Protein AF-A0AAU0N9G9-F1 (afdb_monomer)

Solvent-accessible surface area (backbone atoms only — not comparable to full-atom values): 23749 Å² total; per-residue (Å²): 132,95,54,77,48,82,60,81,72,87,63,77,91,75,90,74,79,62,84,62,81,93,77,93,72,92,48,84,69,76,89,71,69,89,66,46,58,71,59,96,87,45,74,41,47,53,76,58,54,86,61,69,64,66,49,69,48,81,62,78,58,65,50,73,70,64,12,51,45,73,39,72,89,38,49,61,45,52,72,88,62,34,47,75,42,77,55,79,74,92,83,81,91,53,70,46,77,76,71,65,54,79,28,49,47,31,47,52,53,46,59,57,42,45,47,32,40,89,85,50,27,35,32,43,34,37,52,33,35,51,41,80,90,44,54,93,78,42,54,70,60,59,38,36,49,35,24,39,52,24,36,52,46,49,57,67,43,65,49,54,45,82,78,42,87,47,38,70,62,34,41,62,53,73,45,70,67,55,72,61,58,56,46,51,42,50,47,31,51,55,50,32,54,61,56,39,68,78,51,77,82,44,65,67,55,52,51,52,50,52,48,34,50,50,51,47,50,47,44,48,36,29,37,48,31,41,65,37,86,70,82,77,78,44,79,41,52,24,81,89,49,74,94,44,76,68,53,55,54,48,48,52,50,51,53,55,48,54,70,71,50,45,67,76,60,53,23,58,37,27,34,39,33,32,30,38,55,67,56,65,47,67,74,50,94,63,76,95,58,82,59,51,58,52,53,41,87,80,20,35,41,35,30,24,72,79,55,89,82,51,63,58,57,57,34,20,37,46,25,42,41,55,31,53,37,10,52,32,56,80,38,73,65,71,76,40,63,41,26,52,40,68,27,74,70,42,47,54,40,36,64,71,75,38,65,41,92,90,45,84,37,45,43,52,56,49,33,42,8,43,45,45,13,16,47,47,39,35,71,75,72,66,52,49,37,43,82,76,69,42,68,98,47,34,39,90,84,28,64,60,54,48,52,48,52,56,50,50,32,58,75,70,69,55,73,129

pLDDT: mean 82.33, std 17.73, range [23.45, 98.5]

Radius of gyration: 22.46 Å; Cα contacts (8 Å, |Δi|>4): 725; chains: 1; bounding box: 53×47×72 Å

Structure (mmCIF, N/CA/C/O backbone):
data_AF-A0AAU0N9G9-F1
#
_entry.id   AF-A0AAU0N9G9-F1
#
loop_
_atom_site.group_PDB
_atom_site.id
_atom_site.type_symbol
_atom_site.label_atom_id
_atom_site.label_alt_id
_atom_site.label_comp_id
_atom_site.label_asym_id
_atom_site.label_entity_id
_atom_site.label_seq_id
_atom_site.pdbx_PDB_ins_code
_atom_site.Cartn_x
_atom_site.Cartn_y
_atom_site.Cartn_z
_atom_site.occupancy
_atom_site.B_iso_or_equiv
_atom_site.auth_seq_id
_atom_site.auth_comp_id
_atom_site.auth_asym_id
_atom_site.auth_atom_id
_atom_site.pdbx_PDB_model_num
ATOM 1 N N . MET A 1 1 ? 8.716 -0.521 -44.198 1.00 32.50 1 MET A N 1
ATOM 2 C CA . MET A 1 1 ? 8.813 0.789 -43.522 1.00 32.50 1 MET A CA 1
ATOM 3 C C . MET A 1 1 ? 8.142 0.582 -42.188 1.00 32.50 1 MET A C 1
ATOM 5 O O . MET A 1 1 ? 6.975 0.235 -42.214 1.00 32.50 1 MET A O 1
ATOM 9 N N . ARG A 1 2 ? 8.886 0.638 -41.080 1.00 32.81 2 ARG A N 1
ATOM 10 C CA . ARG A 1 2 ? 8.306 0.508 -39.740 1.00 32.81 2 ARG A CA 1
ATOM 11 C C . ARG A 1 2 ? 7.568 1.817 -39.456 1.00 32.81 2 ARG A C 1
ATOM 13 O O . ARG A 1 2 ? 8.197 2.872 -39.491 1.00 32.81 2 ARG A O 1
ATOM 20 N N . LYS A 1 3 ? 6.250 1.767 -39.316 1.00 36.00 3 LYS A N 1
ATOM 21 C CA . LYS A 1 3 ? 5.464 2.858 -38.750 1.00 36.00 3 LYS A CA 1
ATOM 22 C C . LYS A 1 3 ? 4.917 2.345 -37.429 1.00 36.00 3 LYS A C 1
ATOM 24 O O . LYS A 1 3 ? 4.374 1.247 -37.381 1.00 36.00 3 LYS A O 1
ATOM 29 N N . TRP A 1 4 ? 5.151 3.125 -36.386 1.00 39.56 4 TRP A N 1
ATOM 30 C CA . TRP A 1 4 ? 4.822 2.802 -35.008 1.00 39.56 4 TRP A CA 1
ATOM 31 C C . TRP A 1 4 ? 3.640 3.663 -34.594 1.00 39.56 4 TRP A C 1
ATOM 33 O O . TRP A 1 4 ? 3.632 4.865 -34.873 1.00 39.56 4 TRP A O 1
ATOM 43 N N . THR A 1 5 ? 2.646 3.056 -33.957 1.00 45.28 5 THR A N 1
ATOM 44 C CA . THR A 1 5 ? 1.543 3.793 -33.333 1.00 45.28 5 THR A CA 1
ATOM 45 C C . THR A 1 5 ? 1.602 3.554 -31.828 1.00 45.28 5 THR A C 1
ATOM 47 O O . THR A 1 5 ? 1.730 2.407 -31.407 1.00 45.28 5 THR A O 1
ATOM 50 N N . LYS A 1 6 ? 1.562 4.636 -31.040 1.00 47.56 6 LYS A N 1
ATOM 51 C CA . LYS A 1 6 ? 1.578 4.604 -29.569 1.00 47.56 6 LYS A CA 1
ATOM 52 C C . LYS A 1 6 ? 0.171 4.353 -29.020 1.00 47.56 6 LYS A C 1
ATOM 54 O O . LYS A 1 6 ? -0.789 4.893 -29.574 1.00 47.56 6 LYS A O 1
ATOM 59 N N . LEU A 1 7 ? 0.066 3.622 -27.913 1.00 41.16 7 LEU A N 1
ATOM 60 C CA . LEU A 1 7 ? -1.142 3.529 -27.091 1.00 41.16 7 LEU A CA 1
ATOM 61 C C . LEU A 1 7 ? -0.752 3.726 -25.619 1.00 41.16 7 LEU A C 1
ATOM 63 O O . LEU A 1 7 ? 0.271 3.194 -25.200 1.00 41.16 7 LEU A O 1
ATOM 67 N N . TRP A 1 8 ? -1.560 4.492 -24.884 1.00 42.00 8 TRP A N 1
ATOM 68 C CA . TRP A 1 8 ? -1.414 4.774 -23.454 1.00 42.00 8 TRP A CA 1
ATOM 69 C C . TRP A 1 8 ? -2.603 4.176 -22.717 1.00 42.00 8 TRP A C 1
ATOM 71 O O . TRP A 1 8 ? -3.740 4.419 -23.131 1.00 42.00 8 TRP A O 1
ATOM 81 N N . LEU A 1 9 ? -2.354 3.450 -21.631 1.00 39.41 9 LEU A N 1
ATOM 82 C CA . LEU A 1 9 ? -3.386 3.109 -20.658 1.00 39.41 9 LEU A CA 1
ATOM 83 C C . LEU A 1 9 ? -3.125 3.960 -19.411 1.00 39.41 9 LEU A C 1
ATOM 85 O O . LEU A 1 9 ? -2.046 3.883 -18.839 1.00 39.41 9 LEU A O 1
ATOM 89 N N . ALA A 1 10 ? -4.055 4.836 -19.043 1.00 32.75 10 ALA A N 1
ATOM 90 C CA . ALA A 1 10 ? -3.958 5.603 -17.804 1.00 32.75 10 ALA A CA 1
ATOM 91 C C . ALA A 1 10 ? -4.711 4.839 -16.711 1.00 32.75 10 ALA A C 1
ATOM 93 O O . ALA A 1 10 ? -5.910 4.619 -16.869 1.00 32.75 10 ALA A O 1
ATOM 94 N N . ALA A 1 11 ? -4.024 4.436 -15.643 1.00 31.89 11 ALA A N 1
ATOM 95 C CA . ALA A 1 11 ? -4.650 3.930 -14.426 1.00 31.89 11 ALA A CA 1
ATOM 96 C C . ALA A 1 11 ? -3.683 4.056 -13.243 1.00 31.89 11 ALA A C 1
ATOM 98 O O . ALA A 1 11 ? -2.523 3.685 -13.375 1.00 31.89 11 ALA A O 1
ATOM 99 N N . MET A 1 12 ? -4.219 4.516 -12.109 1.00 34.50 12 MET A N 1
ATOM 100 C CA . MET A 1 12 ? -3.580 4.778 -10.810 1.00 34.50 12 MET A CA 1
ATOM 101 C C . MET A 1 12 ? -2.774 6.082 -10.719 1.00 34.50 12 MET A C 1
ATOM 103 O O . MET A 1 12 ? -1.551 6.117 -10.769 1.00 34.50 12 MET A O 1
ATOM 107 N N . THR A 1 13 ? -3.499 7.185 -10.526 1.00 28.69 13 THR A N 1
ATOM 108 C CA . THR A 1 13 ? -2.960 8.364 -9.840 1.00 28.69 13 THR A CA 1
ATOM 109 C C . THR A 1 13 ? -3.240 8.220 -8.350 1.00 28.69 13 THR A C 1
ATOM 111 O O . THR A 1 13 ? -4.379 8.416 -7.935 1.00 28.69 13 THR A O 1
ATOM 114 N N . ALA A 1 14 ? -2.214 7.927 -7.557 1.00 29.75 14 ALA A N 1
ATOM 115 C CA . ALA A 1 14 ? -2.200 8.248 -6.137 1.00 29.75 14 ALA A CA 1
ATOM 116 C C . ALA A 1 14 ? -1.104 9.296 -5.920 1.00 29.75 14 ALA A C 1
ATOM 118 O O . ALA A 1 14 ? -0.011 9.196 -6.473 1.00 29.75 14 ALA A O 1
ATOM 119 N N . VAL A 1 15 ? -1.469 10.359 -5.214 1.00 26.84 15 VAL A N 1
ATOM 120 C CA . VAL A 1 15 ? -0.646 11.539 -4.951 1.00 26.84 15 VAL A CA 1
ATOM 121 C C . VAL A 1 15 ? 0.431 11.166 -3.931 1.00 26.84 15 VAL A C 1
ATOM 123 O O . VAL A 1 15 ? 0.093 10.896 -2.784 1.00 26.84 15 VAL A O 1
ATOM 126 N N . SER A 1 16 ? 1.702 11.178 -4.330 1.00 27.19 16 SER A N 1
ATOM 127 C CA . SER A 1 16 ? 2.837 11.335 -3.417 1.00 27.19 16 SER A CA 1
ATOM 128 C C . SER A 1 16 ? 3.177 12.822 -3.340 1.00 27.19 16 SER A C 1
ATOM 130 O O . SER A 1 16 ? 3.247 13.507 -4.360 1.00 27.19 16 SER A O 1
ATOM 132 N N . LEU A 1 17 ? 3.341 13.353 -2.131 1.00 25.00 17 LEU A N 1
ATOM 133 C CA . LEU A 1 17 ? 3.908 14.681 -1.923 1.00 25.00 17 LEU A CA 1
ATOM 134 C C . LEU A 1 17 ? 5.009 14.580 -0.867 1.00 25.00 17 LEU A C 1
ATOM 136 O O . LEU A 1 17 ? 4.711 14.403 0.300 1.00 25.00 17 LEU A O 1
ATOM 140 N N . ASN A 1 18 ? 6.248 14.764 -1.324 1.00 26.62 18 ASN A N 1
ATOM 141 C CA . ASN A 1 18 ? 7.466 15.181 -0.618 1.00 26.62 18 ASN A CA 1
ATOM 142 C C . ASN A 1 18 ? 7.993 14.347 0.573 1.00 26.62 18 ASN A C 1
ATOM 144 O O . ASN A 1 18 ? 7.681 14.616 1.731 1.00 26.62 18 ASN A O 1
ATOM 148 N N . ALA A 1 19 ? 8.974 13.500 0.239 1.00 25.91 19 ALA A N 1
ATOM 149 C CA . ALA A 1 19 ? 9.972 12.840 1.084 1.00 25.91 19 ALA A CA 1
ATOM 150 C C . ALA A 1 19 ? 10.742 13.706 2.097 1.00 25.91 19 ALA A C 1
ATOM 152 O O . ALA A 1 19 ? 11.142 14.842 1.805 1.00 25.91 19 ALA A O 1
ATOM 153 N N . SER A 1 20 ? 11.205 13.057 3.175 1.00 23.45 20 SER A N 1
ATOM 154 C CA . SER A 1 20 ? 12.509 13.332 3.807 1.00 23.45 20 SER A CA 1
ATOM 155 C C . SER A 1 20 ? 13.105 12.118 4.545 1.00 23.45 20 SER A C 1
ATOM 157 O O . SER A 1 20 ? 12.486 11.560 5.434 1.00 23.45 20 SER A O 1
ATOM 159 N N . ALA A 1 21 ? 14.350 11.787 4.167 1.00 25.41 21 ALA A N 1
ATOM 160 C CA . ALA A 1 21 ? 15.394 10.961 4.806 1.00 25.41 21 ALA A CA 1
ATOM 161 C C . ALA A 1 21 ? 15.013 9.801 5.764 1.00 25.41 21 ALA A C 1
ATOM 163 O O . ALA A 1 21 ? 14.630 10.012 6.910 1.00 25.41 21 ALA A O 1
ATOM 164 N N . LEU A 1 22 ? 15.341 8.579 5.314 1.00 27.05 22 LEU A N 1
ATOM 165 C CA . LEU A 1 22 ? 15.409 7.319 6.072 1.00 27.05 22 LEU A CA 1
ATOM 166 C C . LEU A 1 22 ? 16.048 7.478 7.467 1.00 27.05 22 LEU A C 1
ATOM 168 O O . LEU A 1 22 ? 17.176 7.968 7.588 1.00 27.05 22 LEU A O 1
ATOM 172 N N . SER A 1 23 ? 15.351 6.995 8.499 1.00 26.86 23 SER A N 1
ATOM 173 C CA . SER A 1 23 ? 15.901 6.770 9.838 1.00 26.86 23 SER A CA 1
ATOM 174 C C . SER A 1 23 ? 16.261 5.290 10.032 1.00 26.86 23 SER A C 1
ATOM 176 O O . SER A 1 23 ? 15.536 4.393 9.603 1.00 26.86 23 SER A O 1
ATOM 178 N N . ASP A 1 24 ? 17.421 5.041 10.648 1.00 25.06 24 ASP A N 1
ATOM 179 C CA . ASP A 1 24 ? 17.985 3.703 10.863 1.00 25.06 24 ASP A CA 1
ATOM 180 C C . ASP A 1 24 ? 17.159 2.910 11.896 1.00 25.06 24 ASP A C 1
ATOM 182 O O . ASP A 1 24 ? 17.145 3.249 13.085 1.00 25.06 24 ASP A O 1
ATOM 186 N N . VAL A 1 25 ? 16.533 1.808 11.473 1.00 26.38 25 VAL A N 1
ATOM 187 C CA . VAL A 1 25 ? 15.860 0.853 12.367 1.00 26.38 25 VAL A CA 1
ATOM 188 C C . VAL A 1 25 ? 16.525 -0.520 12.246 1.00 26.38 25 VAL A C 1
ATOM 190 O O . VAL A 1 25 ? 16.527 -1.146 11.191 1.00 26.38 25 VAL A O 1
ATOM 193 N N . ASN A 1 26 ? 17.091 -0.999 13.358 1.00 26.59 26 ASN A N 1
ATOM 194 C CA . ASN A 1 26 ? 17.708 -2.323 13.468 1.00 26.59 26 ASN A CA 1
ATOM 195 C C . ASN A 1 26 ? 16.634 -3.422 13.492 1.00 26.59 26 ASN A C 1
ATOM 197 O O . ASN A 1 26 ? 15.905 -3.527 14.478 1.00 26.59 26 ASN A O 1
ATOM 201 N N . ALA A 1 27 ? 16.612 -4.303 12.490 1.00 28.64 27 ALA A N 1
ATOM 202 C CA . ALA A 1 27 ? 15.850 -5.551 12.531 1.00 28.64 27 ALA A CA 1
ATOM 203 C C . ALA A 1 27 ? 16.749 -6.750 12.166 1.00 28.64 27 ALA A C 1
ATOM 205 O O . ALA A 1 27 ? 17.235 -6.871 11.044 1.00 28.64 27 ALA A O 1
ATOM 206 N N . GLU A 1 28 ? 16.973 -7.676 13.107 1.00 25.48 28 GLU A N 1
ATOM 207 C CA . GLU A 1 28 ? 17.539 -8.994 12.781 1.00 25.48 28 GLU A CA 1
ATOM 208 C C . GLU A 1 28 ? 16.451 -9.830 12.080 1.00 25.48 28 GLU A C 1
ATOM 210 O O . GLU A 1 28 ? 15.422 -10.145 12.675 1.00 25.48 28 GLU A O 1
ATOM 215 N N . THR A 1 29 ? 16.657 -10.191 10.807 1.00 36.03 29 THR A N 1
ATOM 216 C CA . THR A 1 29 ? 15.663 -10.927 10.005 1.00 36.03 29 THR A CA 1
ATOM 217 C C . THR A 1 29 ? 15.931 -12.436 9.948 1.00 36.03 29 THR A C 1
ATOM 219 O O . THR A 1 29 ? 17.020 -12.906 9.610 1.00 36.03 29 THR A O 1
ATOM 222 N N . THR A 1 30 ? 14.895 -13.225 10.240 1.00 30.70 30 THR A N 1
ATOM 223 C CA . THR A 1 30 ? 14.811 -14.663 9.944 1.00 30.70 30 THR A CA 1
ATOM 224 C C . THR A 1 30 ? 14.757 -14.936 8.435 1.00 30.70 30 THR A C 1
ATOM 226 O O . THR A 1 30 ? 14.232 -14.147 7.655 1.00 30.70 30 THR A O 1
ATOM 229 N N . THR A 1 31 ? 15.293 -16.085 8.015 1.00 35.97 31 THR A N 1
ATOM 230 C CA . THR A 1 31 ? 15.368 -16.524 6.610 1.00 35.97 31 THR A CA 1
ATOM 231 C C . THR A 1 31 ? 13.985 -16.908 6.071 1.00 35.97 31 THR A C 1
ATOM 233 O O . THR A 1 31 ? 13.439 -17.949 6.431 1.00 35.97 31 THR A O 1
ATOM 236 N N . VAL A 1 32 ? 13.413 -16.060 5.213 1.00 46.81 32 VAL A N 1
ATOM 237 C CA . VAL A 1 32 ? 12.207 -16.350 4.415 1.00 46.81 32 VAL A CA 1
ATOM 238 C C . VAL A 1 32 ? 12.571 -17.375 3.329 1.00 46.81 32 VAL A C 1
ATOM 240 O O . VAL A 1 32 ? 13.676 -17.320 2.797 1.00 46.81 32 VAL A O 1
ATOM 243 N N . ASP A 1 33 ? 11.690 -18.331 3.008 1.00 49.66 33 ASP A N 1
ATOM 244 C CA . ASP A 1 33 ? 11.888 -19.219 1.848 1.00 49.66 33 ASP A CA 1
ATOM 245 C C . ASP A 1 33 ? 11.809 -18.382 0.563 1.00 49.66 33 ASP A C 1
ATOM 247 O O . ASP A 1 33 ? 10.748 -17.902 0.171 1.00 49.66 33 ASP A O 1
ATOM 251 N N . GLU A 1 34 ? 12.965 -18.166 -0.062 1.00 58.12 34 GLU A N 1
ATOM 252 C CA . GLU A 1 34 ? 13.152 -17.218 -1.165 1.00 58.12 34 GLU A CA 1
ATOM 253 C C . GLU A 1 34 ? 12.598 -17.739 -2.502 1.00 58.12 34 GLU A C 1
ATOM 255 O O . GLU A 1 34 ? 12.617 -17.015 -3.495 1.00 58.12 34 GLU A O 1
ATOM 260 N N . THR A 1 35 ? 12.118 -18.989 -2.561 1.00 55.81 35 THR A N 1
ATOM 261 C CA . THR A 1 35 ? 11.738 -19.650 -3.825 1.00 55.81 35 THR A CA 1
ATOM 262 C C . THR A 1 35 ? 10.247 -19.801 -4.060 1.00 55.81 35 THR A C 1
ATOM 264 O O . THR A 1 35 ? 9.817 -19.862 -5.212 1.00 55.81 35 THR A O 1
ATOM 267 N N . SER A 1 36 ? 9.455 -19.822 -2.993 1.00 59.72 36 SER A N 1
ATOM 268 C CA . SER A 1 36 ? 7.998 -19.788 -3.060 1.00 59.72 36 SER A CA 1
ATOM 269 C C . SER A 1 36 ? 7.429 -19.438 -1.696 1.00 59.72 36 SER A C 1
ATOM 271 O O . SER A 1 36 ? 7.976 -19.864 -0.682 1.00 59.72 36 SER A O 1
ATOM 273 N N . PHE A 1 37 ? 6.290 -18.756 -1.670 1.00 69.38 37 PHE A N 1
ATOM 274 C CA . PHE A 1 37 ? 5.449 -18.712 -0.479 1.00 69.38 37 PHE A CA 1
ATOM 275 C C . PHE A 1 37 ? 4.109 -19.398 -0.766 1.00 69.38 37 PHE A C 1
ATOM 277 O O . PHE A 1 37 ? 3.671 -19.492 -1.917 1.00 69.38 37 PHE A O 1
ATOM 284 N N . GLU A 1 38 ? 3.487 -19.932 0.284 1.00 67.00 38 GLU A N 1
ATOM 285 C CA . GLU A 1 38 ? 2.169 -20.561 0.228 1.00 67.00 38 GLU A CA 1
ATOM 286 C C . GLU A 1 38 ? 1.187 -19.708 1.023 1.00 67.00 38 GLU A C 1
ATOM 288 O O . GLU A 1 38 ? 1.429 -19.411 2.193 1.00 67.00 38 GLU A O 1
ATOM 293 N N . VAL A 1 39 ? 0.061 -19.346 0.412 1.00 64.88 39 VAL A N 1
ATOM 294 C CA . VAL A 1 39 ? -1.053 -18.735 1.140 1.00 64.88 39 VAL A CA 1
ATOM 295 C C . VAL A 1 39 ? -2.316 -19.530 0.851 1.00 64.88 39 VAL A C 1
ATOM 297 O O . VAL A 1 39 ? -2.670 -19.755 -0.304 1.00 64.88 39 VAL A O 1
ATOM 300 N N . ASN A 1 40 ? -2.978 -19.993 1.912 1.00 65.69 40 ASN A N 1
ATOM 301 C CA . ASN A 1 40 ? -4.206 -20.793 1.849 1.00 65.69 40 ASN A CA 1
ATOM 302 C C . ASN A 1 40 ? -4.120 -22.037 0.939 1.00 65.69 40 ASN A C 1
ATOM 304 O O . ASN A 1 40 ? -5.091 -22.402 0.280 1.00 65.69 40 ASN A O 1
ATOM 308 N N . GLY A 1 41 ? -2.973 -22.725 0.898 1.00 66.12 41 GLY A N 1
ATOM 309 C CA . GLY A 1 41 ? -2.802 -23.916 0.055 1.00 66.12 41 GLY A CA 1
ATOM 310 C C . GLY A 1 41 ? -2.352 -23.627 -1.377 1.00 66.12 41 GLY A C 1
ATOM 311 O O . GLY A 1 41 ? -2.114 -24.569 -2.137 1.00 66.12 41 GLY A O 1
ATOM 312 N N . GLN A 1 42 ? -2.239 -22.353 -1.760 1.00 68.44 42 GLN A N 1
ATOM 313 C CA . GLN A 1 42 ? -1.779 -21.939 -3.077 1.00 68.44 42 GLN A CA 1
ATOM 314 C C . GLN A 1 42 ? -0.302 -21.556 -3.037 1.00 68.44 42 GLN A C 1
ATOM 316 O O . GLN A 1 42 ? 0.090 -20.641 -2.317 1.00 68.44 42 GLN A O 1
ATOM 321 N N . GLN A 1 43 ? 0.506 -22.253 -3.837 1.00 75.44 43 GLN A N 1
ATOM 322 C CA . GLN A 1 43 ? 1.928 -21.970 -3.998 1.00 75.44 43 GLN A CA 1
ATOM 323 C C . GLN A 1 43 ? 2.144 -20.960 -5.129 1.00 75.44 43 GLN A C 1
ATOM 325 O O . GLN A 1 43 ? 1.630 -21.145 -6.235 1.00 75.44 43 GLN A O 1
ATOM 330 N N . PHE A 1 44 ? 2.933 -19.925 -4.856 1.00 74.50 44 PHE A N 1
ATOM 331 C CA . PHE A 1 44 ? 3.299 -18.903 -5.830 1.00 74.50 44 PHE A CA 1
ATOM 332 C C . PHE A 1 44 ? 4.678 -19.211 -6.424 1.00 74.50 44 PHE A C 1
ATOM 334 O O . PHE A 1 44 ? 5.647 -19.383 -5.685 1.00 74.50 44 PHE A O 1
ATOM 341 N N . ASP A 1 45 ? 4.766 -19.284 -7.756 1.00 77.56 45 ASP A N 1
ATOM 342 C CA . ASP A 1 45 ? 6.051 -19.311 -8.464 1.00 77.56 45 ASP A CA 1
ATOM 343 C C . ASP A 1 45 ? 6.603 -17.888 -8.542 1.00 77.56 45 ASP A C 1
ATOM 345 O O . ASP A 1 45 ? 6.015 -17.019 -9.196 1.00 77.56 45 ASP A O 1
ATOM 349 N N . LEU A 1 46 ? 7.710 -17.658 -7.838 1.00 76.62 46 LEU A N 1
ATOM 350 C CA . LEU A 1 46 ? 8.313 -16.340 -7.683 1.00 76.62 46 LEU A CA 1
ATOM 351 C C . LEU A 1 46 ? 9.382 -16.035 -8.733 1.00 76.62 46 LEU A C 1
ATOM 353 O O . LEU A 1 46 ? 9.793 -14.886 -8.827 1.00 76.62 46 LEU A O 1
ATOM 357 N N . TYR A 1 47 ? 9.863 -17.015 -9.503 1.00 76.56 47 TYR A N 1
ATOM 358 C CA . TYR A 1 47 ? 11.052 -16.827 -10.343 1.00 76.56 47 TYR A CA 1
ATOM 359 C C . TYR A 1 47 ? 10.763 -16.838 -11.836 1.00 76.56 47 TYR A C 1
ATOM 361 O O . TYR A 1 47 ? 11.403 -16.077 -12.566 1.00 76.56 47 TYR A O 1
ATOM 369 N N . GLU A 1 48 ? 9.851 -17.689 -12.306 1.00 83.25 48 GLU A N 1
ATOM 370 C CA . GLU A 1 48 ? 9.559 -17.744 -13.735 1.00 83.25 48 GLU A CA 1
ATOM 371 C C . GLU A 1 48 ? 8.935 -16.424 -14.191 1.00 83.25 48 GLU A C 1
ATOM 373 O O . GLU A 1 48 ? 8.072 -15.865 -13.520 1.00 83.25 48 GLU A O 1
ATOM 378 N N . SER A 1 49 ? 9.372 -15.898 -15.333 1.00 87.38 49 SER A N 1
ATOM 379 C CA . SER A 1 49 ? 8.658 -14.815 -15.996 1.00 87.38 49 SER A CA 1
ATOM 380 C C . SER A 1 49 ? 8.845 -14.880 -17.504 1.00 87.38 49 SER A C 1
ATOM 382 O O . SER A 1 49 ? 9.896 -15.287 -18.004 1.00 87.38 49 SER A O 1
ATOM 384 N N . ILE A 1 50 ? 7.804 -14.486 -18.232 1.00 87.50 50 ILE A N 1
ATOM 385 C CA . ILE A 1 50 ? 7.844 -14.300 -19.684 1.00 87.50 50 ILE A CA 1
ATOM 386 C C . ILE A 1 50 ? 8.464 -12.956 -20.082 1.00 87.50 50 ILE A C 1
ATOM 388 O O . ILE A 1 50 ? 8.811 -12.775 -21.250 1.00 87.50 50 ILE A O 1
ATOM 392 N N . TYR A 1 51 ? 8.579 -12.016 -19.142 1.00 88.69 51 TYR A N 1
ATOM 393 C CA . TYR A 1 51 ? 9.234 -10.732 -19.365 1.00 88.69 51 TYR A CA 1
ATOM 394 C C . TYR A 1 51 ? 10.733 -10.839 -19.073 1.00 88.69 51 TYR A C 1
ATOM 396 O O . TYR A 1 51 ? 11.140 -11.639 -18.229 1.00 88.69 51 TYR A O 1
ATOM 404 N N . PRO A 1 52 ? 11.574 -10.024 -19.732 1.00 89.81 52 PRO A N 1
ATOM 405 C CA . PRO A 1 52 ? 12.944 -9.830 -19.287 1.00 89.81 52 PRO A CA 1
ATOM 406 C C . PRO A 1 52 ? 12.952 -9.277 -17.863 1.00 89.81 52 PRO A C 1
ATOM 408 O O . PRO A 1 52 ? 12.219 -8.334 -17.564 1.00 89.81 52 PRO A O 1
ATOM 411 N N . GLN A 1 53 ? 13.788 -9.860 -17.011 1.00 85.88 53 GLN A N 1
ATOM 412 C CA . GLN A 1 53 ? 13.893 -9.510 -15.602 1.00 85.88 53 GLN A CA 1
ATOM 413 C C . GLN A 1 53 ? 15.340 -9.203 -15.236 1.00 85.88 53 GLN A C 1
ATOM 415 O O . GLN A 1 53 ? 16.267 -9.718 -15.865 1.00 85.88 53 GLN A O 1
ATOM 420 N N . VAL A 1 54 ? 15.521 -8.396 -14.191 1.00 89.81 54 VAL A N 1
ATOM 421 C CA . VAL A 1 54 ? 16.842 -8.194 -13.595 1.00 89.81 54 VAL A CA 1
ATOM 422 C C . VAL A 1 54 ? 17.260 -9.468 -12.853 1.00 89.81 54 VAL A C 1
ATOM 424 O O . VAL A 1 54 ? 16.457 -10.091 -12.145 1.00 89.81 54 VAL A O 1
ATOM 427 N N . GLU A 1 55 ? 18.513 -9.877 -13.025 1.00 92.06 55 GLU A N 1
ATOM 428 C CA . GLU A 1 55 ? 19.143 -10.858 -12.147 1.00 92.06 55 GLU A CA 1
ATOM 429 C C . GLU A 1 55 ? 19.583 -10.159 -10.857 1.00 92.06 55 GLU A C 1
ATOM 431 O O . GLU A 1 55 ? 20.102 -9.043 -10.886 1.00 92.06 55 GLU A O 1
ATOM 436 N N . PHE A 1 56 ? 19.396 -10.813 -9.715 1.00 92.62 56 PHE A N 1
ATOM 437 C CA . PHE A 1 56 ? 19.802 -10.270 -8.425 1.00 92.62 56 PHE A CA 1
ATOM 438 C C . PHE A 1 56 ? 20.259 -11.381 -7.483 1.00 92.62 56 PHE A C 1
ATOM 440 O O . PHE A 1 56 ? 19.897 -12.550 -7.643 1.00 92.62 56 PHE A O 1
ATOM 447 N N . GLU A 1 57 ? 21.044 -10.994 -6.486 1.00 91.12 57 GLU A N 1
ATOM 448 C CA . GLU A 1 57 ? 21.446 -11.837 -5.366 1.00 91.12 57 GLU A CA 1
ATOM 449 C C . GLU A 1 57 ? 21.001 -11.185 -4.051 1.00 91.12 57 GLU A C 1
ATOM 451 O O . GLU A 1 57 ? 20.887 -9.961 -3.960 1.00 91.12 57 GLU A O 1
ATOM 456 N N . ILE A 1 58 ? 20.754 -12.005 -3.028 1.00 87.88 58 ILE A N 1
ATOM 457 C CA . ILE A 1 58 ? 20.454 -11.541 -1.670 1.00 87.88 58 ILE A CA 1
ATOM 458 C C . ILE A 1 58 ? 21.725 -11.695 -0.829 1.00 87.88 58 ILE A C 1
ATOM 460 O O . ILE A 1 58 ? 22.187 -12.805 -0.563 1.00 87.88 58 ILE A O 1
ATOM 464 N N . GLY A 1 59 ? 22.308 -10.564 -0.448 1.00 85.81 59 GLY A N 1
ATOM 465 C CA . GLY A 1 59 ? 23.485 -10.443 0.400 1.00 85.81 59 GLY A CA 1
ATOM 466 C C . GLY A 1 59 ? 23.163 -10.242 1.884 1.00 85.81 59 GLY A C 1
ATOM 467 O O . GLY A 1 59 ? 22.081 -10.575 2.376 1.00 85.81 59 GLY A O 1
ATOM 468 N N . GLU A 1 60 ? 24.148 -9.695 2.598 1.00 79.12 60 GLU A N 1
ATOM 469 C CA . GLU A 1 60 ? 24.047 -9.292 4.006 1.00 79.12 60 GLU A CA 1
ATOM 470 C C . GLU A 1 60 ? 23.694 -7.800 4.103 1.00 79.12 60 GLU A C 1
ATOM 472 O O . GLU A 1 60 ? 24.232 -6.994 3.348 1.00 79.12 60 GLU A O 1
ATOM 477 N N . GLY A 1 61 ? 22.827 -7.436 5.047 1.00 74.88 61 GLY A N 1
ATOM 478 C CA . GLY A 1 61 ? 22.340 -6.069 5.248 1.00 74.88 61 GLY A CA 1
ATOM 479 C C . GLY A 1 61 ? 21.262 -6.024 6.331 1.00 74.88 61 GLY A C 1
ATOM 480 O O . GLY A 1 61 ? 20.777 -7.080 6.747 1.00 74.88 61 GLY A O 1
ATOM 481 N N . GLU A 1 62 ? 20.931 -4.820 6.801 1.00 71.44 62 GLU A N 1
ATOM 482 C CA . GLU A 1 62 ? 19.931 -4.607 7.858 1.00 71.44 62 GLU A CA 1
ATOM 483 C C . GLU A 1 62 ? 18.513 -4.603 7.274 1.00 71.44 62 GLU A C 1
ATOM 485 O O . GLU A 1 62 ? 17.670 -5.378 7.725 1.00 71.44 62 GLU A O 1
ATOM 490 N N . SER A 1 63 ? 18.279 -3.826 6.213 1.00 76.44 63 SER A N 1
ATOM 491 C CA . SER A 1 63 ? 17.015 -3.829 5.466 1.00 76.44 63 SER A CA 1
ATOM 492 C C . SER A 1 63 ? 17.065 -4.758 4.250 1.00 76.44 63 SER A C 1
ATOM 494 O O . SER A 1 63 ? 18.137 -5.161 3.778 1.00 76.44 63 SER A O 1
ATOM 496 N N . ILE A 1 64 ? 15.903 -5.084 3.673 1.00 82.69 64 ILE A N 1
ATOM 497 C CA . ILE A 1 64 ? 15.870 -5.805 2.392 1.00 82.69 64 ILE A CA 1
ATOM 498 C C . ILE A 1 64 ? 16.517 -5.004 1.252 1.00 82.69 64 ILE A C 1
ATOM 500 O O . ILE A 1 64 ? 17.121 -5.607 0.365 1.00 82.69 64 ILE A O 1
ATOM 504 N N . HIS A 1 65 ? 16.450 -3.669 1.299 1.00 83.81 65 HIS A N 1
ATOM 505 C CA . HIS A 1 65 ? 17.099 -2.797 0.321 1.00 83.81 65 HIS A CA 1
ATOM 506 C C . HIS A 1 65 ? 18.614 -3.031 0.297 1.00 83.81 65 HIS A C 1
ATOM 508 O O . HIS A 1 65 ? 19.176 -3.304 -0.761 1.00 83.81 65 HIS A O 1
ATOM 514 N N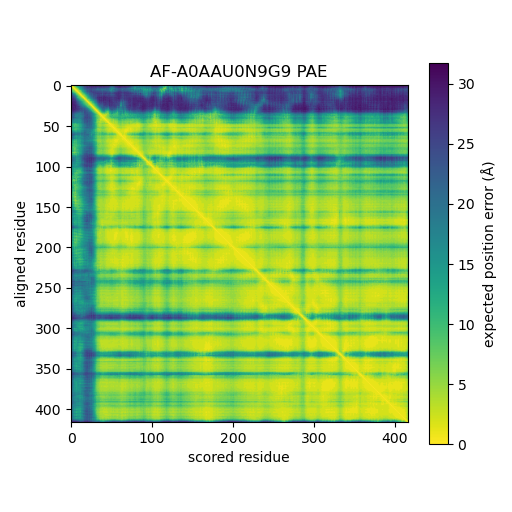 . ASP A 1 66 ? 19.256 -3.034 1.468 1.00 83.12 66 ASP A N 1
ATOM 515 C CA . ASP A 1 66 ? 20.710 -3.223 1.590 1.00 83.12 66 ASP A CA 1
ATOM 516 C C . ASP A 1 66 ? 21.168 -4.615 1.149 1.00 83.12 66 ASP A C 1
ATOM 518 O O . ASP A 1 66 ? 22.307 -4.821 0.722 1.00 83.12 66 ASP A O 1
ATOM 522 N N . ARG A 1 67 ? 20.273 -5.596 1.282 1.00 85.31 67 ARG A N 1
ATOM 523 C CA . ARG A 1 67 ? 20.543 -6.990 0.942 1.00 85.31 67 ARG A CA 1
ATOM 524 C C . ARG A 1 67 ? 20.418 -7.258 -0.551 1.00 85.31 67 ARG A C 1
ATOM 526 O O . ARG A 1 67 ? 21.029 -8.212 -1.023 1.00 85.31 67 ARG A O 1
ATOM 533 N N . ILE A 1 68 ? 19.640 -6.486 -1.303 1.00 90.75 68 ILE A N 1
ATOM 534 C CA . ILE A 1 68 ? 19.440 -6.747 -2.731 1.00 90.75 68 ILE A CA 1
ATOM 535 C C . ILE A 1 68 ? 20.613 -6.194 -3.538 1.00 90.75 68 ILE A C 1
ATOM 537 O O . ILE A 1 68 ? 20.836 -4.990 -3.628 1.00 90.75 68 ILE A O 1
ATOM 541 N N . ILE A 1 69 ? 21.328 -7.097 -4.206 1.00 92.31 69 ILE A N 1
ATOM 542 C CA . ILE A 1 69 ? 22.430 -6.762 -5.106 1.00 92.31 69 ILE A CA 1
ATOM 543 C C . ILE A 1 69 ? 21.980 -7.056 -6.534 1.00 92.31 69 ILE A C 1
ATOM 545 O O . ILE A 1 69 ? 21.858 -8.214 -6.935 1.00 92.31 69 ILE A O 1
ATOM 549 N N . LEU A 1 70 ? 21.734 -6.001 -7.309 1.00 94.69 70 LEU A N 1
ATOM 550 C CA . L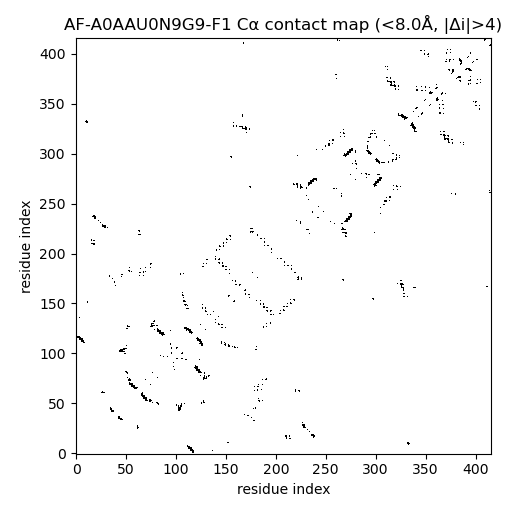EU A 1 70 ? 21.325 -6.111 -8.709 1.00 94.69 70 LEU A CA 1
ATOM 551 C C . LEU A 1 70 ? 22.518 -6.417 -9.620 1.00 94.69 70 LEU A C 1
ATOM 553 O O . LEU A 1 70 ? 23.593 -5.830 -9.486 1.00 94.69 70 LEU A O 1
ATOM 557 N N . ASN A 1 71 ? 22.306 -7.280 -10.611 1.00 94.81 71 ASN A N 1
ATOM 558 C CA . ASN A 1 71 ? 23.235 -7.456 -11.718 1.00 94.81 71 ASN A CA 1
ATOM 559 C C . ASN A 1 71 ? 22.994 -6.368 -12.779 1.00 94.81 71 ASN A C 1
ATOM 561 O O . ASN A 1 71 ? 22.097 -6.490 -13.621 1.00 94.81 71 ASN A O 1
ATOM 565 N N . GLU A 1 72 ? 23.820 -5.319 -12.762 1.00 91.50 72 GLU A N 1
ATOM 566 C CA . GLU A 1 72 ? 23.708 -4.175 -13.681 1.00 91.50 72 GLU A CA 1
ATOM 567 C C . GLU A 1 72 ? 23.766 -4.571 -15.170 1.00 91.50 72 GLU A C 1
ATOM 569 O O . GLU A 1 72 ? 23.131 -3.914 -15.995 1.00 91.50 72 GLU A O 1
ATOM 574 N N . ASP A 1 73 ? 24.440 -5.674 -15.526 1.00 92.81 73 ASP A N 1
ATOM 575 C CA . ASP A 1 73 ? 24.516 -6.159 -16.915 1.00 92.81 73 ASP A CA 1
ATOM 576 C C . ASP A 1 73 ? 23.155 -6.646 -17.451 1.00 92.81 73 ASP A C 1
ATOM 578 O O . ASP A 1 73 ? 22.965 -6.762 -18.662 1.00 92.81 73 ASP A O 1
ATOM 582 N N . THR A 1 74 ? 22.207 -6.930 -16.555 1.00 92.94 74 THR A N 1
ATOM 583 C CA . THR A 1 74 ? 20.845 -7.391 -16.881 1.00 92.94 74 THR A CA 1
ATOM 584 C C . THR A 1 74 ? 19.782 -6.329 -16.631 1.00 92.94 74 THR A C 1
ATOM 586 O O . THR A 1 74 ? 18.589 -6.595 -16.764 1.00 92.94 74 THR A O 1
ATOM 589 N N . LEU A 1 75 ? 20.199 -5.112 -16.267 1.00 93.25 75 LEU A N 1
ATOM 590 C CA . LEU A 1 75 ? 19.276 -4.057 -15.880 1.00 93.25 75 LEU A CA 1
ATOM 591 C C . LEU A 1 75 ? 18.379 -3.642 -17.051 1.00 93.25 75 LEU A C 1
ATOM 593 O O . LEU A 1 75 ? 17.169 -3.536 -16.875 1.00 93.25 75 LEU A O 1
ATOM 597 N N . PHE A 1 76 ? 18.946 -3.474 -18.247 1.00 93.94 76 PHE A N 1
ATOM 598 C CA . PHE A 1 76 ? 18.191 -3.193 -19.468 1.00 93.94 76 PHE A CA 1
ATOM 599 C C . PHE A 1 76 ? 18.217 -4.381 -20.429 1.00 93.94 76 PHE A C 1
ATOM 601 O O . PHE A 1 76 ? 19.278 -4.904 -20.765 1.00 93.94 76 PHE A O 1
ATOM 608 N N . ALA A 1 77 ? 17.042 -4.742 -20.933 1.00 92.94 77 ALA A N 1
ATOM 609 C CA . ALA A 1 77 ? 16.869 -5.680 -22.030 1.00 92.94 77 ALA A CA 1
ATOM 610 C C . ALA A 1 77 ? 16.700 -4.935 -23.363 1.00 92.94 77 ALA A C 1
ATOM 612 O O . ALA A 1 77 ? 16.315 -3.762 -23.407 1.00 92.94 77 ALA A O 1
ATOM 613 N N . SER A 1 78 ? 16.986 -5.613 -24.476 1.00 89.19 78 SER A N 1
ATOM 614 C CA . SER A 1 78 ? 16.784 -5.025 -25.799 1.00 89.19 78 SER A CA 1
ATOM 615 C C . SER A 1 78 ? 15.303 -5.020 -26.180 1.00 89.19 78 SER A C 1
ATOM 617 O O . SER A 1 78 ? 14.527 -5.872 -25.756 1.00 89.19 7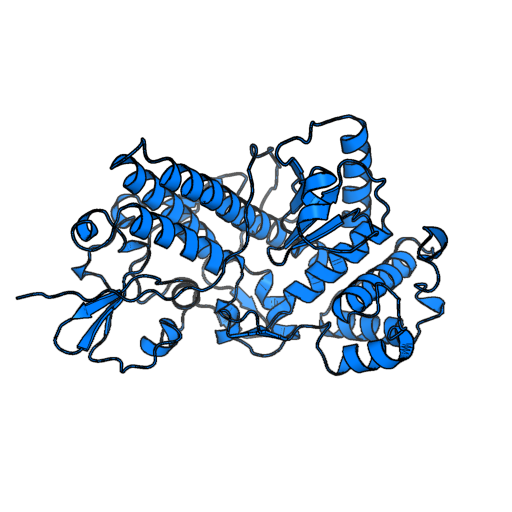8 SER A O 1
ATOM 619 N N . VAL A 1 79 ? 14.906 -4.126 -27.092 1.00 86.12 79 VAL A N 1
ATOM 620 C CA . VAL A 1 79 ? 13.580 -4.188 -27.734 1.00 86.12 79 VAL A CA 1
ATOM 621 C C . VAL A 1 79 ? 13.358 -5.496 -28.503 1.00 86.12 79 VAL A C 1
ATOM 623 O O . VAL A 1 79 ? 12.220 -5.909 -28.709 1.00 86.12 79 VAL A O 1
ATOM 626 N N . ASP A 1 80 ? 14.426 -6.172 -28.930 1.00 87.62 80 ASP A N 1
ATOM 627 C CA . ASP A 1 80 ? 14.318 -7.493 -29.555 1.00 87.62 80 ASP A CA 1
ATOM 628 C C . ASP A 1 80 ? 13.937 -8.588 -28.535 1.00 87.62 80 ASP A C 1
ATOM 630 O O . ASP A 1 80 ? 13.382 -9.613 -28.934 1.00 87.62 80 ASP A O 1
ATOM 634 N N . ASP A 1 81 ? 14.158 -8.343 -27.238 1.00 88.44 81 ASP A N 1
ATOM 635 C CA . ASP A 1 81 ? 13.743 -9.205 -26.123 1.00 88.44 81 ASP A CA 1
ATOM 636 C C . ASP A 1 81 ? 12.331 -8.857 -25.611 1.00 88.44 81 ASP A C 1
ATOM 638 O O . ASP A 1 81 ? 11.777 -9.562 -24.766 1.00 88.44 81 ASP A O 1
ATOM 642 N N . ALA A 1 82 ? 11.723 -7.784 -26.133 1.00 88.94 82 ALA A N 1
ATOM 643 C CA . ALA A 1 82 ? 10.357 -7.394 -25.807 1.00 88.94 82 ALA A CA 1
ATOM 644 C C . ALA A 1 82 ? 9.359 -8.489 -26.197 1.00 88.94 82 ALA A C 1
ATOM 646 O O . ALA A 1 82 ? 9.420 -9.058 -27.295 1.00 88.94 82 ALA A O 1
ATOM 647 N N . LEU A 1 83 ? 8.369 -8.720 -25.336 1.00 88.00 83 LEU A N 1
ATOM 648 C CA . LEU A 1 83 ? 7.360 -9.740 -25.572 1.00 88.00 83 LEU A CA 1
ATOM 649 C C . LEU A 1 83 ? 6.503 -9.381 -26.794 1.00 88.00 83 LEU A C 1
ATOM 651 O O . LEU A 1 83 ? 5.841 -8.344 -26.838 1.00 88.00 83 LEU A O 1
ATOM 655 N N . TYR A 1 84 ? 6.510 -10.256 -27.797 1.00 87.94 84 TYR A N 1
ATOM 656 C CA . TYR A 1 84 ? 5.784 -10.062 -29.048 1.00 87.94 84 TYR A CA 1
ATOM 657 C C . TYR A 1 84 ? 4.434 -10.783 -29.035 1.00 87.94 84 TYR A C 1
ATOM 659 O O . TYR A 1 84 ? 4.354 -11.980 -28.754 1.00 87.94 84 TYR A O 1
ATOM 667 N N . VAL A 1 85 ? 3.381 -10.068 -29.429 1.00 85.31 85 VAL A N 1
ATOM 668 C CA . VAL A 1 85 ? 2.019 -10.590 -29.540 1.00 85.31 85 VAL A CA 1
ATOM 669 C C . VAL A 1 85 ? 1.475 -10.348 -30.943 1.00 85.31 85 VAL A C 1
ATOM 671 O O . VAL A 1 85 ? 1.415 -9.219 -31.434 1.00 85.31 85 VAL A O 1
ATOM 674 N N . SER A 1 86 ? 1.046 -11.426 -31.599 1.00 84.56 86 SER A N 1
ATOM 675 C CA . SER A 1 86 ? 0.484 -11.356 -32.946 1.00 84.56 86 SER A CA 1
ATOM 676 C C . SER A 1 86 ? -0.986 -10.942 -32.923 1.00 84.56 86 SER A C 1
ATOM 678 O O . SER A 1 86 ? -1.799 -11.654 -32.330 1.00 84.56 86 SER A O 1
ATOM 680 N N . ASN A 1 87 ? -1.317 -9.857 -33.628 1.00 76.81 87 ASN A N 1
ATOM 681 C CA . ASN A 1 87 ? -2.667 -9.321 -33.844 1.00 76.81 87 ASN A CA 1
ATOM 682 C C . ASN A 1 87 ? -3.632 -9.498 -32.649 1.00 76.81 87 ASN A C 1
ATOM 684 O O . ASN A 1 87 ? -4.581 -10.286 -32.742 1.00 76.81 87 ASN A O 1
ATOM 688 N N . PRO A 1 88 ? -3.402 -8.796 -31.527 1.00 71.62 88 PRO A N 1
ATOM 689 C CA . PRO A 1 88 ? -4.037 -9.174 -30.273 1.00 71.62 88 PRO A CA 1
ATOM 690 C C . PRO A 1 88 ? -5.546 -8.831 -30.209 1.00 71.62 88 PRO A C 1
ATOM 692 O O . PRO A 1 88 ? -6.256 -9.345 -29.353 1.00 71.62 88 PRO A O 1
ATOM 695 N N . GLY A 1 89 ? -6.082 -8.039 -31.150 1.00 66.00 89 GLY A N 1
ATOM 696 C CA . GLY A 1 89 ? -7.463 -7.532 -31.123 1.00 66.00 89 GLY A CA 1
ATOM 697 C C . GLY A 1 89 ? -7.541 -6.013 -30.914 1.00 66.00 89 GLY A C 1
ATOM 698 O O . GLY A 1 89 ? -6.577 -5.307 -31.177 1.00 66.00 89 GLY A O 1
ATOM 699 N N . SER A 1 90 ? -8.706 -5.489 -30.517 1.00 56.28 90 SER A N 1
ATOM 700 C CA . SER A 1 90 ? -8.929 -4.049 -30.260 1.00 56.28 90 SER A CA 1
ATOM 701 C C . SER A 1 90 ? -9.380 -3.729 -28.832 1.00 56.28 90 SER A C 1
ATOM 703 O O . SER A 1 90 ? -9.581 -2.560 -28.524 1.00 56.28 90 SER A O 1
ATOM 705 N N . ASN A 1 91 ? -9.578 -4.749 -27.994 1.00 53.91 91 ASN A N 1
ATOM 706 C CA . ASN A 1 91 ? -10.020 -4.608 -26.610 1.00 53.91 91 ASN A CA 1
ATOM 707 C C . ASN A 1 91 ? -8.892 -5.149 -25.732 1.00 53.91 91 ASN A C 1
ATOM 709 O O . ASN A 1 91 ? -8.745 -6.364 -25.613 1.00 53.91 91 ASN A O 1
ATOM 713 N N . PHE A 1 92 ? -8.067 -4.248 -25.209 1.00 57.94 92 PHE A N 1
ATOM 714 C CA . PHE A 1 92 ? -6.961 -4.570 -24.316 1.00 57.94 92 PHE A CA 1
ATOM 715 C C . PHE A 1 92 ? -7.186 -3.818 -23.024 1.00 57.94 92 PHE A C 1
ATOM 717 O O . PHE A 1 92 ? -7.125 -2.591 -23.031 1.00 57.94 92 PHE A O 1
ATOM 724 N N . GLU A 1 93 ? -7.487 -4.552 -21.962 1.00 51.53 93 GLU A N 1
ATOM 725 C CA . GLU A 1 93 ? -7.642 -3.979 -20.626 1.00 51.53 93 GLU A CA 1
ATOM 726 C C . GLU A 1 93 ? -6.404 -4.313 -19.777 1.00 51.53 93 GLU A C 1
ATOM 728 O O . GLU A 1 93 ? -5.860 -3.405 -19.158 1.00 51.53 93 GLU A O 1
ATOM 733 N N . PHE A 1 94 ? -5.836 -5.531 -19.878 1.00 58.25 94 PHE A N 1
ATOM 734 C CA . PHE A 1 94 ? -4.597 -5.905 -19.173 1.00 58.25 94 PHE A CA 1
ATOM 735 C C . PHE A 1 94 ? -3.608 -6.744 -19.995 1.00 58.25 94 PHE A C 1
ATOM 737 O O . PHE A 1 94 ? -3.980 -7.624 -20.773 1.00 58.25 94 PHE A O 1
ATOM 744 N N . VAL A 1 95 ? -2.308 -6.523 -19.765 1.00 60.75 95 VAL A N 1
ATOM 745 C CA . VAL A 1 95 ? -1.214 -7.234 -20.454 1.00 60.75 95 VAL A CA 1
ATOM 746 C C . VAL A 1 95 ? -1.227 -8.728 -20.147 1.00 60.75 95 VAL A C 1
ATOM 748 O O . VAL A 1 95 ? -1.113 -9.544 -21.061 1.00 60.75 95 VAL A O 1
ATOM 751 N N . ASN A 1 96 ? -1.440 -9.088 -18.882 1.00 59.47 96 ASN A N 1
ATOM 752 C CA . ASN A 1 96 ? -1.402 -10.478 -18.429 1.00 59.47 96 ASN A CA 1
ATOM 753 C C . ASN A 1 96 ? -2.550 -11.323 -18.996 1.00 59.47 96 ASN A C 1
ATOM 755 O O . ASN A 1 96 ? -2.368 -12.512 -19.261 1.00 59.47 96 ASN A O 1
ATOM 759 N N . GLU A 1 97 ? -3.701 -10.710 -19.281 1.00 63.91 97 GLU A N 1
ATOM 760 C CA . GLU A 1 97 ? -4.817 -11.384 -19.954 1.00 63.91 97 GLU A CA 1
ATOM 761 C C . GLU A 1 97 ? -4.490 -11.742 -21.408 1.00 63.91 97 GLU A C 1
ATOM 763 O O . GLU A 1 97 ? -4.914 -12.782 -21.915 1.00 63.91 97 GLU A O 1
ATOM 768 N N . ILE A 1 98 ? -3.708 -10.896 -22.080 1.00 61.72 98 ILE A N 1
ATOM 769 C CA . ILE A 1 98 ? -3.335 -11.070 -23.487 1.00 61.72 98 ILE A CA 1
ATOM 770 C C . ILE A 1 98 ? -2.210 -12.100 -23.626 1.00 61.72 98 ILE A C 1
ATOM 772 O O . ILE A 1 98 ? -2.182 -12.875 -24.585 1.00 61.72 98 ILE A O 1
ATOM 776 N N . THR A 1 99 ? -1.268 -12.103 -22.686 1.00 66.06 99 THR A N 1
ATOM 777 C CA . THR A 1 99 ? -0.045 -12.912 -22.760 1.00 66.06 99 THR A CA 1
ATOM 778 C C . THR A 1 99 ? -0.180 -14.260 -22.061 1.00 66.06 99 THR A C 1
ATOM 780 O O . THR A 1 99 ? 0.574 -15.185 -22.364 1.00 66.06 99 THR A O 1
ATOM 783 N N . GLY A 1 100 ? -1.171 -14.405 -21.176 1.00 66.62 100 GLY A N 1
ATOM 784 C CA . GLY A 1 100 ? -1.395 -15.618 -20.399 1.00 66.62 100 GLY A CA 1
ATOM 785 C C . GLY A 1 100 ? -0.322 -15.858 -19.337 1.00 66.62 100 GLY A C 1
ATOM 786 O O . GLY A 1 100 ? -0.066 -17.024 -19.029 1.00 66.62 100 GLY A O 1
ATOM 787 N N . GLY A 1 101 ? 0.300 -14.787 -18.826 1.00 73.25 101 GLY A N 1
ATOM 788 C CA . GLY A 1 101 ? 1.229 -14.827 -17.693 1.00 73.25 101 GLY A CA 1
ATOM 789 C C . GLY A 1 101 ? 0.562 -15.404 -16.443 1.00 73.25 101 GLY A C 1
ATOM 790 O O . GLY A 1 101 ? -0.639 -15.219 -16.232 1.00 73.25 101 GLY A O 1
ATOM 791 N N . LYS A 1 102 ? 1.314 -16.183 -15.658 1.00 74.88 102 LYS A N 1
ATOM 792 C CA . LYS A 1 102 ? 0.756 -16.945 -14.517 1.00 74.88 102 LYS A CA 1
ATOM 793 C C . LYS A 1 102 ? 1.628 -16.963 -13.274 1.00 74.88 102 LYS A C 1
ATOM 795 O O . LYS A 1 102 ? 1.136 -17.377 -12.227 1.00 74.88 102 LYS A O 1
ATOM 800 N N . SER A 1 103 ? 2.901 -16.604 -13.394 1.00 81.88 103 SER A N 1
ATOM 801 C CA . SER A 1 103 ? 3.777 -16.520 -12.235 1.00 81.88 103 SER A CA 1
ATOM 802 C C . SER A 1 103 ? 3.518 -15.234 -11.456 1.00 81.88 103 SER A C 1
ATOM 804 O O . SER A 1 103 ? 2.881 -14.296 -11.942 1.00 81.88 103 SER A O 1
ATOM 806 N N . TYR A 1 104 ? 4.052 -15.170 -10.243 1.00 82.31 104 TYR A N 1
ATOM 807 C CA . TYR A 1 104 ? 3.958 -13.982 -9.411 1.00 82.31 104 TYR A CA 1
ATOM 808 C C . TYR A 1 104 ? 4.631 -12.772 -10.066 1.00 82.31 104 TYR A C 1
ATOM 810 O O . TYR A 1 104 ? 3.999 -11.723 -10.160 1.00 82.31 104 TYR A O 1
ATOM 818 N N . ARG A 1 105 ? 5.837 -12.946 -10.629 1.00 86.25 105 ARG A N 1
ATOM 819 C CA . ARG A 1 105 ? 6.549 -11.874 -11.348 1.00 86.25 105 ARG A CA 1
ATOM 820 C C . ARG A 1 105 ? 5.894 -11.479 -12.668 1.00 86.25 105 ARG A C 1
ATOM 822 O O . ARG A 1 105 ? 5.933 -10.303 -13.015 1.00 86.25 105 ARG A O 1
ATOM 829 N N . ASP A 1 106 ? 5.263 -12.410 -13.392 1.00 85.81 106 ASP A N 1
ATOM 830 C CA . ASP A 1 106 ? 4.457 -12.053 -14.569 1.00 85.81 106 ASP A CA 1
ATOM 831 C C . ASP A 1 106 ? 3.318 -11.123 -14.167 1.00 85.81 106 ASP A C 1
ATOM 833 O O . ASP A 1 106 ? 3.112 -10.075 -14.777 1.00 85.81 106 ASP A O 1
ATOM 837 N N . LEU A 1 107 ? 2.586 -11.517 -13.123 1.00 84.50 107 LEU A N 1
ATOM 838 C CA . LEU A 1 107 ? 1.399 -10.802 -12.691 1.00 84.50 107 LEU A CA 1
ATOM 839 C C . LEU A 1 107 ? 1.737 -9.442 -12.082 1.00 84.50 107 LEU A C 1
ATOM 841 O O . LEU A 1 107 ? 0.987 -8.503 -12.322 1.00 84.50 107 LEU A O 1
ATOM 845 N N . SER A 1 108 ? 2.870 -9.314 -11.387 1.00 86.06 108 SER A N 1
ATOM 846 C CA . SER A 1 108 ? 3.342 -8.063 -10.785 1.00 86.06 108 SER A CA 1
ATOM 847 C C . SER A 1 108 ? 4.137 -7.149 -11.730 1.00 86.06 108 SER A C 1
ATOM 849 O O . SER A 1 108 ? 4.619 -6.118 -11.272 1.00 86.06 108 SER A O 1
ATOM 851 N N . THR A 1 109 ? 4.323 -7.512 -13.006 1.00 86.88 109 THR A N 1
ATOM 852 C CA . THR A 1 109 ? 5.001 -6.655 -13.997 1.00 86.88 109 THR A CA 1
ATOM 853 C C . THR A 1 109 ? 3.982 -5.766 -14.709 1.00 86.88 109 THR A C 1
ATOM 855 O O . THR A 1 109 ? 3.154 -6.253 -15.486 1.00 86.88 109 THR A O 1
ATOM 858 N N . PHE A 1 110 ? 4.067 -4.452 -14.508 1.00 83.38 110 PHE A N 1
ATOM 859 C CA . PHE A 1 110 ? 3.233 -3.482 -15.208 1.00 83.38 110 PHE A CA 1
ATOM 860 C C . PHE A 1 110 ? 3.894 -3.015 -16.506 1.00 83.38 110 PHE A C 1
ATOM 862 O O . PHE A 1 110 ? 4.858 -2.251 -16.511 1.00 83.38 110 PHE A O 1
ATOM 869 N N . ALA A 1 111 ? 3.357 -3.448 -17.646 1.00 79.62 111 ALA A N 1
ATOM 870 C CA . ALA A 1 111 ? 3.780 -2.928 -18.941 1.00 79.62 111 ALA A CA 1
ATOM 871 C C . ALA A 1 111 ? 2.831 -1.819 -19.419 1.00 79.62 111 ALA A C 1
ATOM 873 O O . ALA A 1 111 ? 1.717 -2.063 -19.882 1.00 79.62 111 ALA A O 1
ATOM 874 N N . TRP A 1 112 ? 3.306 -0.580 -19.307 1.00 74.75 112 TRP A N 1
ATOM 875 C CA . TRP A 1 112 ? 2.549 0.624 -19.651 1.00 74.75 112 TRP A CA 1
ATOM 876 C C . TRP A 1 112 ? 2.682 1.039 -21.125 1.00 74.75 112 TRP A C 1
ATOM 878 O O . TRP A 1 112 ? 1.797 1.687 -21.688 1.00 74.75 112 TRP A O 1
ATOM 888 N N . LEU A 1 113 ? 3.787 0.650 -21.767 1.00 82.94 113 LEU A N 1
ATOM 889 C CA . LEU A 1 113 ? 4.162 1.085 -23.110 1.00 82.94 113 LEU A CA 1
ATOM 890 C C . LEU A 1 113 ? 4.025 -0.049 -24.134 1.00 82.94 113 LEU A C 1
ATOM 892 O O . LEU A 1 113 ? 4.337 -1.212 -23.872 1.00 82.94 113 LEU A O 1
ATOM 896 N N . TYR A 1 114 ? 3.614 0.307 -25.355 1.00 84.06 114 TYR A N 1
ATOM 897 C CA . TYR A 1 114 ? 3.418 -0.652 -26.445 1.00 84.06 114 TYR A CA 1
ATOM 898 C C . TYR A 1 114 ? 3.920 -0.112 -27.779 1.00 84.06 114 TYR A C 1
ATOM 900 O O . TYR A 1 114 ? 3.696 1.049 -28.137 1.00 84.06 114 TYR A O 1
ATOM 908 N N . LEU A 1 115 ? 4.532 -0.993 -28.566 1.00 84.69 115 LEU A N 1
ATOM 909 C CA . LEU A 1 115 ? 4.881 -0.740 -29.958 1.00 84.69 115 LEU A CA 1
ATOM 910 C C . LEU A 1 115 ? 3.928 -1.504 -30.876 1.00 84.69 115 LEU A C 1
ATOM 912 O O . LEU A 1 115 ? 4.023 -2.724 -30.992 1.00 84.69 115 LEU A O 1
ATOM 916 N N . ILE A 1 116 ? 3.034 -0.786 -31.560 1.00 83.19 116 ILE A N 1
ATOM 917 C CA . ILE A 1 116 ? 2.064 -1.384 -32.487 1.00 83.19 116 ILE A CA 1
ATOM 918 C C . ILE A 1 116 ? 2.554 -1.243 -33.929 1.00 83.19 116 ILE A C 1
ATOM 920 O O . ILE A 1 116 ? 2.859 -0.140 -34.402 1.00 83.19 116 ILE A O 1
ATOM 924 N N . TYR A 1 117 ? 2.592 -2.371 -34.632 1.00 83.00 117 TYR A N 1
ATOM 925 C CA . TYR A 1 117 ? 3.018 -2.504 -36.017 1.00 83.00 117 TYR A CA 1
ATOM 926 C C . TYR A 1 117 ? 1.850 -2.325 -37.002 1.00 83.00 117 TYR A C 1
ATOM 928 O O . TYR A 1 117 ? 0.699 -2.631 -36.704 1.00 83.00 117 TYR A O 1
ATOM 936 N N . ASP A 1 118 ? 2.153 -1.901 -38.237 1.00 83.31 118 ASP A N 1
ATOM 937 C CA . ASP A 1 118 ? 1.161 -1.688 -39.313 1.00 83.31 118 ASP A CA 1
ATOM 938 C C . ASP A 1 118 ? 0.273 -2.914 -39.617 1.00 83.31 118 ASP A C 1
ATOM 940 O O . ASP A 1 118 ? -0.820 -2.775 -40.167 1.00 83.31 118 ASP A O 1
ATOM 944 N N . ASN A 1 119 ? 0.751 -4.125 -39.324 1.00 82.50 119 ASN A N 1
ATOM 945 C CA . ASN A 1 119 ? 0.007 -5.370 -39.523 1.00 82.50 119 ASN A CA 1
ATOM 946 C C . ASN A 1 119 ? -0.884 -5.754 -38.326 1.00 82.50 119 ASN A C 1
ATOM 948 O O . ASN A 1 119 ? -1.525 -6.801 -38.385 1.00 82.50 119 ASN A O 1
ATOM 952 N N . GLY A 1 120 ? -0.939 -4.914 -37.289 1.00 79.69 120 GLY A N 1
ATOM 953 C CA . GLY A 1 120 ? -1.700 -5.137 -36.061 1.00 79.69 120 GLY A CA 1
ATOM 954 C C . GLY A 1 120 ? -0.941 -5.907 -34.983 1.00 79.69 120 GLY A C 1
ATOM 955 O O . GLY A 1 120 ? -1.480 -6.083 -33.897 1.00 79.69 120 GLY A O 1
ATOM 956 N N . ASP A 1 121 ? 0.285 -6.362 -35.249 1.00 84.81 121 ASP A N 1
ATOM 957 C CA . ASP A 1 121 ? 1.109 -6.996 -34.220 1.00 84.81 121 ASP A CA 1
ATOM 958 C C . ASP A 1 121 ? 1.616 -5.971 -33.207 1.00 84.81 121 ASP A C 1
ATOM 960 O O . ASP A 1 121 ? 1.655 -4.769 -33.480 1.00 84.81 121 ASP A O 1
ATOM 964 N N . MET A 1 122 ? 2.051 -6.458 -32.049 1.00 85.88 122 MET A N 1
ATOM 965 C CA . MET A 1 122 ? 2.464 -5.623 -30.932 1.00 85.88 122 MET A CA 1
ATOM 966 C C . MET A 1 122 ? 3.720 -6.176 -30.260 1.00 85.88 122 MET A C 1
ATOM 968 O O . MET A 1 122 ? 3.872 -7.387 -30.126 1.00 85.88 122 MET A O 1
ATOM 972 N N . GLN A 1 123 ? 4.607 -5.288 -29.816 1.00 87.75 123 GLN A N 1
ATOM 973 C CA . GLN A 1 123 ? 5.583 -5.585 -28.769 1.00 87.75 123 GLN A CA 1
ATOM 974 C C . GLN A 1 123 ? 5.175 -4.870 -27.486 1.00 87.75 123 GLN A C 1
ATOM 976 O O . GLN A 1 123 ? 4.886 -3.671 -27.504 1.00 87.75 123 GLN A O 1
ATOM 981 N N . ILE A 1 124 ? 5.143 -5.626 -26.397 1.00 86.31 124 ILE A N 1
ATOM 982 C CA . ILE A 1 124 ? 4.879 -5.142 -25.048 1.00 86.31 124 ILE A CA 1
ATOM 983 C C . ILE A 1 124 ? 6.208 -4.680 -24.464 1.00 86.31 124 ILE A C 1
ATOM 985 O O . ILE A 1 124 ? 7.168 -5.450 -24.414 1.00 86.31 124 ILE A O 1
ATOM 989 N N . ILE A 1 125 ? 6.259 -3.421 -24.045 1.00 88.06 125 ILE A N 1
ATOM 990 C CA . ILE A 1 125 ? 7.451 -2.819 -23.462 1.00 88.06 125 ILE A CA 1
ATOM 991 C C . ILE A 1 125 ? 7.293 -2.884 -21.945 1.00 88.06 125 ILE A C 1
ATOM 993 O O . ILE A 1 125 ? 6.570 -2.084 -21.352 1.00 88.06 125 ILE A O 1
ATOM 997 N N . SER A 1 126 ? 7.940 -3.879 -21.335 1.00 89.81 126 SER A N 1
ATOM 998 C CA . SER A 1 126 ? 8.089 -3.945 -19.882 1.00 89.81 126 SER A CA 1
ATOM 999 C C . SER A 1 126 ? 9.120 -2.914 -19.399 1.00 89.81 126 SER A C 1
ATOM 1001 O O . SER A 1 126 ? 9.913 -2.414 -20.208 1.00 89.81 126 SER A O 1
ATOM 1003 N N . PRO A 1 127 ? 9.168 -2.619 -18.094 1.00 91.19 127 PRO A N 1
ATOM 1004 C CA . PRO A 1 127 ? 10.113 -1.653 -17.524 1.00 91.19 127 PRO A CA 1
ATOM 1005 C C . PRO A 1 127 ? 11.580 -1.964 -17.847 1.00 91.19 127 PRO A C 1
ATOM 1007 O O . PRO A 1 127 ? 12.320 -1.072 -18.262 1.00 91.19 127 PRO A O 1
ATOM 1010 N N . ALA A 1 128 ? 11.970 -3.245 -17.850 1.00 93.12 128 ALA A N 1
ATOM 1011 C CA . ALA A 1 128 ? 13.300 -3.690 -18.285 1.00 93.12 128 ALA A CA 1
ATOM 1012 C C . ALA A 1 128 ? 13.645 -3.345 -19.747 1.00 93.12 128 ALA A C 1
ATOM 1014 O O . ALA A 1 128 ? 14.817 -3.190 -20.087 1.00 93.12 128 ALA A O 1
ATOM 1015 N N . VAL A 1 129 ? 12.645 -3.224 -20.621 1.00 93.00 129 VAL A N 1
ATOM 1016 C CA . VAL A 1 129 ? 12.813 -2.899 -22.047 1.00 93.00 129 VAL A CA 1
ATOM 1017 C C . VAL A 1 129 ? 12.690 -1.391 -22.306 1.00 93.00 129 VAL A C 1
ATOM 1019 O O . VAL A 1 129 ? 13.128 -0.910 -23.352 1.00 93.00 129 VAL A O 1
ATOM 1022 N N . ALA A 1 130 ? 12.125 -0.624 -21.369 1.00 89.81 130 ALA A N 1
ATOM 1023 C CA . ALA A 1 130 ? 11.991 0.829 -21.451 1.00 89.81 130 ALA A CA 1
ATOM 1024 C C . ALA A 1 130 ? 13.353 1.532 -21.263 1.00 89.81 130 ALA A C 1
ATOM 1026 O O . ALA A 1 130 ? 13.630 2.167 -20.251 1.00 89.81 130 ALA A O 1
ATOM 1027 N N . SER A 1 131 ? 14.217 1.400 -22.270 1.00 88.75 131 SER A N 1
ATOM 1028 C CA . SER A 1 131 ? 15.601 1.874 -22.292 1.00 88.75 131 SER A CA 1
ATOM 1029 C C . SER A 1 131 ? 15.807 3.053 -23.250 1.00 88.75 131 SER A C 1
ATOM 1031 O O . SER A 1 131 ? 14.948 3.386 -24.072 1.00 88.75 131 SER A O 1
ATOM 1033 N N . ALA A 1 132 ? 16.992 3.670 -23.192 1.00 87.00 132 ALA A N 1
ATOM 1034 C CA . ALA A 1 132 ? 17.359 4.797 -24.053 1.00 87.00 132 ALA A CA 1
ATOM 1035 C C . ALA A 1 132 ? 17.303 4.476 -25.564 1.00 87.00 132 ALA A C 1
ATOM 1037 O O . ALA A 1 132 ? 17.120 5.382 -26.379 1.00 87.00 132 ALA A O 1
ATOM 1038 N N . ASP A 1 133 ? 17.386 3.198 -25.953 1.00 88.25 133 ASP A N 1
ATOM 1039 C CA . ASP A 1 133 ? 17.257 2.760 -27.351 1.00 88.25 133 ASP A CA 1
ATOM 1040 C C . ASP A 1 133 ? 15.863 3.050 -27.941 1.00 88.25 133 ASP A C 1
ATOM 1042 O O . ASP A 1 133 ? 15.679 3.053 -29.161 1.00 88.25 133 ASP A O 1
ATOM 1046 N N . LEU A 1 134 ? 14.873 3.329 -27.088 1.00 89.88 134 LEU A N 1
ATOM 1047 C CA . LEU A 1 134 ? 13.508 3.652 -27.485 1.00 89.88 134 LEU A CA 1
ATOM 1048 C C . LEU A 1 134 ? 13.223 5.157 -27.603 1.00 89.88 134 LEU A C 1
ATOM 1050 O O . LEU A 1 134 ? 12.094 5.518 -27.944 1.00 89.88 134 LEU A O 1
ATOM 1054 N N . LEU A 1 135 ? 14.216 6.034 -27.411 1.00 88.12 135 LEU A N 1
ATOM 1055 C CA . LEU A 1 135 ? 14.040 7.497 -27.468 1.00 88.12 135 LEU A CA 1
ATOM 1056 C C . LEU A 1 135 ? 13.616 8.037 -28.848 1.00 88.12 135 LEU A C 1
ATOM 1058 O O . LEU A 1 135 ? 13.059 9.128 -28.954 1.00 88.12 135 LEU A O 1
ATOM 1062 N N . ASP A 1 136 ? 13.821 7.264 -29.918 1.00 87.69 136 ASP A N 1
ATOM 1063 C CA . ASP A 1 136 ? 13.283 7.585 -31.250 1.00 87.69 136 ASP A CA 1
ATOM 1064 C C . ASP A 1 136 ? 11.750 7.430 -31.321 1.00 87.69 136 ASP A C 1
ATOM 1066 O O . ASP A 1 136 ? 11.113 7.899 -32.271 1.00 87.69 136 ASP A O 1
ATOM 1070 N N . THR A 1 137 ? 11.156 6.746 -30.339 1.00 88.62 137 THR A N 1
ATOM 1071 C CA . THR A 1 137 ? 9.719 6.470 -30.267 1.00 88.62 137 THR A CA 1
ATOM 1072 C C . THR A 1 137 ? 9.080 7.130 -29.055 1.00 88.62 137 THR A C 1
ATOM 1074 O O . THR A 1 137 ? 8.111 7.864 -29.237 1.00 88.62 137 THR A O 1
ATOM 1077 N N . PHE A 1 138 ? 9.601 6.918 -27.848 1.00 89.81 138 PHE A N 1
ATOM 1078 C CA . PHE A 1 138 ? 9.074 7.477 -26.599 1.00 89.81 138 PHE A CA 1
ATOM 1079 C C . PHE A 1 138 ? 9.924 8.652 -26.106 1.00 89.81 138 PHE A C 1
ATOM 1081 O O . PHE A 1 138 ? 11.107 8.743 -26.418 1.00 89.81 138 PHE A O 1
ATOM 1088 N N . SER A 1 139 ? 9.317 9.588 -25.379 1.00 91.69 139 SER A N 1
ATOM 1089 C CA . SER A 1 139 ? 10.070 10.646 -24.706 1.00 91.69 139 SER A CA 1
ATOM 1090 C C . SER A 1 139 ? 10.835 10.074 -23.509 1.00 91.69 139 SER A C 1
ATOM 1092 O O . SER A 1 139 ? 10.523 8.995 -23.012 1.00 91.69 139 SER A O 1
ATOM 1094 N N . LEU A 1 140 ? 11.838 10.805 -23.024 1.00 93.94 140 LEU A N 1
ATOM 1095 C CA . LEU A 1 140 ? 12.568 10.384 -21.830 1.00 93.94 140 LEU A CA 1
ATOM 1096 C C . LEU A 1 140 ? 11.657 10.322 -20.593 1.00 93.94 140 LEU A C 1
ATOM 1098 O O . LEU A 1 140 ? 11.737 9.373 -19.825 1.00 93.94 140 LEU A O 1
ATOM 1102 N N . GLU A 1 141 ? 10.759 11.300 -20.451 1.00 93.56 141 GLU A N 1
ATOM 1103 C CA . GLU A 1 141 ? 9.745 11.342 -19.390 1.00 93.56 141 GLU A CA 1
ATOM 1104 C C . GLU A 1 141 ? 8.829 10.114 -19.444 1.00 93.56 141 GLU A C 1
ATOM 1106 O O . GLU A 1 141 ? 8.628 9.463 -18.431 1.00 93.56 141 GLU A O 1
ATOM 1111 N N . GLU A 1 142 ? 8.360 9.740 -20.638 1.00 91.25 142 GLU A N 1
ATOM 1112 C CA . GLU A 1 142 ? 7.532 8.550 -20.869 1.00 91.25 142 GLU A CA 1
ATOM 1113 C C . GLU A 1 142 ? 8.243 7.249 -20.436 1.00 91.25 142 GLU A C 1
ATOM 1115 O O . GLU A 1 142 ? 7.605 6.341 -19.911 1.00 91.25 142 GLU A O 1
ATOM 1120 N N . LEU A 1 143 ? 9.559 7.146 -20.650 1.00 93.56 143 LEU A N 1
ATOM 1121 C CA . LEU A 1 143 ? 10.343 5.966 -20.263 1.00 93.56 143 LEU A CA 1
ATOM 1122 C C . LEU A 1 143 ? 10.621 5.905 -18.756 1.00 93.56 143 LEU A C 1
ATOM 1124 O O . LEU A 1 143 ? 10.636 4.809 -18.203 1.00 93.56 143 LEU A O 1
ATOM 1128 N N . VAL A 1 144 ? 10.840 7.054 -18.108 1.00 93.88 144 VAL A N 1
ATOM 1129 C CA . VAL A 1 144 ? 11.040 7.149 -16.651 1.00 93.88 144 VAL A CA 1
ATOM 1130 C C . VAL A 1 144 ? 9.732 6.881 -15.910 1.00 93.88 144 VAL A C 1
ATOM 1132 O O . VAL A 1 144 ? 9.697 6.064 -14.997 1.00 93.88 144 VAL A O 1
ATOM 1135 N N . GLU A 1 145 ? 8.641 7.498 -16.354 1.00 90.69 145 GLU A N 1
ATOM 1136 C CA . GLU A 1 145 ? 7.308 7.300 -15.785 1.00 90.69 145 GLU A CA 1
ATOM 1137 C C . GLU A 1 145 ? 6.861 5.829 -15.898 1.00 90.69 145 GLU A C 1
ATOM 1139 O O . GLU A 1 145 ? 6.236 5.310 -14.983 1.00 90.69 145 GLU A O 1
ATOM 1144 N N . ALA A 1 146 ? 7.268 5.097 -16.944 1.00 90.25 146 ALA A N 1
ATOM 1145 C CA . ALA A 1 146 ? 7.010 3.656 -17.033 1.00 90.25 146 ALA A CA 1
ATOM 1146 C C . ALA A 1 146 ? 7.621 2.849 -15.877 1.00 90.25 146 ALA A C 1
ATOM 1148 O O . ALA A 1 146 ? 7.018 1.869 -15.447 1.00 90.25 146 ALA A O 1
ATOM 1149 N N . GLN A 1 147 ? 8.791 3.261 -15.378 1.00 93.94 147 GLN A N 1
ATOM 1150 C CA . GLN A 1 147 ? 9.427 2.631 -14.220 1.00 93.94 147 GLN A CA 1
ATOM 1151 C C . GLN A 1 147 ? 8.645 2.960 -12.941 1.00 93.94 147 GLN A C 1
ATOM 1153 O O . GLN A 1 147 ? 8.338 2.077 -12.147 1.00 93.94 147 GLN A O 1
ATOM 1158 N N . TYR A 1 148 ? 8.260 4.228 -12.774 1.00 92.00 148 TYR A N 1
ATOM 1159 C CA . TYR A 1 148 ? 7.477 4.693 -11.628 1.00 92.00 148 TYR A CA 1
ATOM 1160 C C . TYR A 1 148 ? 6.113 3.991 -11.514 1.00 92.00 148 TYR A C 1
ATOM 1162 O O . TYR A 1 148 ? 5.723 3.532 -10.438 1.00 92.00 148 TYR A O 1
ATOM 1170 N N . GLN A 1 149 ? 5.406 3.839 -12.635 1.00 87.19 149 GLN A N 1
ATOM 1171 C CA . GLN A 1 149 ? 4.111 3.161 -12.683 1.00 87.19 149 GLN A CA 1
ATOM 1172 C C . GLN A 1 149 ? 4.205 1.680 -12.283 1.00 87.19 149 GLN A C 1
ATOM 1174 O O . GLN A 1 149 ? 3.284 1.156 -11.656 1.00 87.19 149 GLN A O 1
ATOM 1179 N N . ASP A 1 150 ? 5.319 1.005 -12.580 1.00 89.75 150 ASP A N 1
ATOM 1180 C CA . ASP A 1 150 ? 5.522 -0.389 -12.173 1.00 89.75 150 ASP A CA 1
ATOM 1181 C C . ASP A 1 150 ? 5.730 -0.540 -10.658 1.00 89.75 150 ASP A C 1
ATOM 1183 O O . ASP A 1 150 ? 5.183 -1.458 -10.042 1.00 89.75 150 ASP A O 1
ATOM 1187 N N . ILE A 1 151 ? 6.425 0.406 -10.016 1.00 91.44 151 ILE A N 1
ATOM 1188 C CA . ILE A 1 151 ? 6.535 0.445 -8.548 1.00 91.44 151 ILE A CA 1
ATOM 1189 C C . ILE A 1 151 ? 5.166 0.685 -7.909 1.00 91.44 151 ILE A C 1
ATOM 1191 O O . ILE A 1 151 ? 4.772 -0.047 -6.997 1.00 91.44 151 ILE A O 1
ATOM 1195 N N . ASN A 1 152 ? 4.398 1.649 -8.420 1.00 85.62 152 ASN A N 1
ATOM 1196 C CA . ASN A 1 152 ? 3.047 1.908 -7.927 1.00 85.62 152 ASN A CA 1
ATOM 1197 C C . ASN A 1 152 ? 2.135 0.692 -8.079 1.00 85.62 152 ASN A C 1
ATOM 1199 O O . ASN A 1 152 ? 1.401 0.339 -7.153 1.00 85.62 152 ASN A O 1
ATOM 1203 N N . PHE A 1 153 ? 2.198 0.012 -9.220 1.00 83.62 153 PHE A N 1
ATOM 1204 C CA . PHE A 1 153 ? 1.438 -1.210 -9.450 1.00 83.62 153 PHE A CA 1
ATOM 1205 C C . PHE A 1 153 ? 1.765 -2.303 -8.424 1.00 83.62 153 PHE A C 1
ATOM 1207 O O . PHE A 1 153 ? 0.853 -2.921 -7.861 1.00 83.62 153 PHE A O 1
ATOM 1214 N N . LYS A 1 154 ? 3.054 -2.490 -8.109 1.00 87.75 154 LYS A N 1
ATOM 1215 C CA . LYS A 1 154 ? 3.509 -3.420 -7.066 1.00 87.75 154 LYS A CA 1
ATOM 1216 C C . LYS A 1 154 ? 2.992 -3.037 -5.679 1.00 87.75 154 LYS A C 1
ATOM 1218 O O . LYS A 1 154 ? 2.509 -3.907 -4.953 1.00 87.75 154 LYS A O 1
ATOM 1223 N N . LEU A 1 155 ? 3.058 -1.753 -5.331 1.00 85.25 155 LEU A N 1
ATOM 1224 C CA . LEU A 1 155 ? 2.622 -1.215 -4.042 1.00 85.25 155 LEU A CA 1
ATOM 1225 C C . LEU A 1 155 ? 1.115 -1.415 -3.816 1.00 85.25 155 LEU A C 1
ATOM 1227 O O . LEU A 1 155 ? 0.703 -1.901 -2.762 1.00 85.25 155 LEU A O 1
ATOM 1231 N N . HIS A 1 156 ? 0.279 -1.113 -4.810 1.00 78.25 156 HIS A N 1
ATOM 1232 C CA . HIS A 1 156 ? -1.174 -1.277 -4.685 1.00 78.25 156 HIS A CA 1
ATOM 1233 C C . HIS A 1 156 ? -1.596 -2.751 -4.606 1.00 78.25 156 HIS A C 1
ATOM 1235 O O . HIS A 1 156 ? -2.644 -3.062 -4.039 1.00 78.25 156 HIS A O 1
ATOM 1241 N N . GLY A 1 157 ? -0.790 -3.668 -5.152 1.00 80.69 157 GLY A N 1
ATOM 1242 C CA . GLY A 1 157 ? -1.048 -5.104 -5.067 1.00 80.69 157 GLY A CA 1
ATOM 1243 C C . GLY A 1 157 ? -2.237 -5.578 -5.906 1.00 80.69 157 GLY A C 1
ATOM 1244 O O . GLY A 1 157 ? -2.717 -6.687 -5.696 1.00 80.69 157 GLY A O 1
ATOM 1245 N N . SER A 1 158 ? -2.730 -4.775 -6.856 1.00 75.94 158 SER A N 1
ATOM 1246 C CA . SER A 1 158 ? -3.927 -5.103 -7.650 1.00 75.94 158 SER A CA 1
ATOM 1247 C C . SER A 1 158 ? -3.755 -6.357 -8.515 1.00 75.94 158 SER A C 1
ATOM 1249 O O . SER A 1 158 ? -4.733 -7.047 -8.805 1.00 75.94 158 SER A O 1
ATOM 1251 N N . TYR A 1 159 ? -2.515 -6.731 -8.849 1.00 79.94 159 TYR A N 1
ATOM 1252 C CA . TYR A 1 159 ? -2.198 -8.003 -9.503 1.00 79.94 159 TYR A CA 1
ATOM 1253 C C . TYR A 1 159 ? -2.621 -9.237 -8.693 1.00 79.94 159 TYR A C 1
ATOM 1255 O O . TY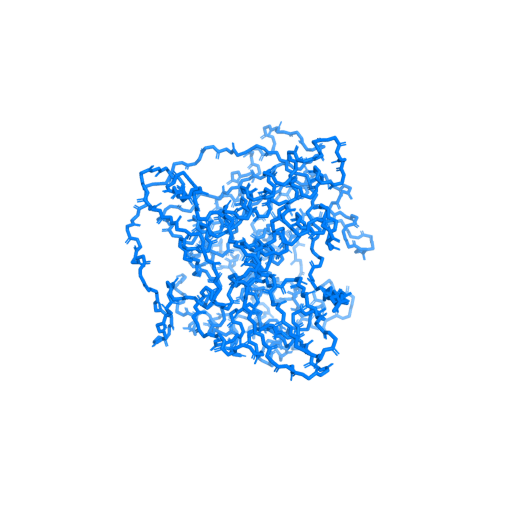R A 1 159 ? -2.788 -10.317 -9.263 1.00 79.94 159 TYR A O 1
ATOM 1263 N N . LEU A 1 160 ? -2.831 -9.102 -7.379 1.00 81.62 160 LEU A N 1
ATOM 1264 C CA . LEU A 1 160 ? -3.298 -10.196 -6.531 1.00 81.62 160 LEU A CA 1
ATOM 1265 C C . LEU A 1 160 ? -4.728 -10.643 -6.876 1.00 81.62 160 LEU A C 1
ATOM 1267 O O . LEU A 1 160 ? -5.074 -11.797 -6.623 1.00 81.62 160 LEU A O 1
ATOM 1271 N N . ASN A 1 161 ? -5.527 -9.794 -7.537 1.00 80.00 161 ASN A N 1
ATOM 1272 C CA . ASN A 1 161 ? -6.880 -10.140 -7.998 1.00 80.00 161 ASN A CA 1
ATOM 1273 C C . ASN A 1 161 ? -6.890 -11.283 -9.027 1.00 80.00 161 ASN A C 1
ATOM 1275 O O . ASN A 1 161 ? -7.919 -11.915 -9.248 1.00 80.00 161 ASN A O 1
ATOM 1279 N N . HIS A 1 162 ? -5.752 -11.578 -9.666 1.00 78.94 162 HIS A N 1
ATOM 1280 C CA . HIS A 1 162 ? -5.635 -12.742 -10.546 1.00 78.94 162 HIS A CA 1
ATOM 1281 C C . HIS A 1 162 ? -5.682 -14.075 -9.787 1.00 78.94 162 HIS A C 1
ATOM 1283 O O . HIS A 1 162 ? -5.908 -15.118 -10.405 1.00 78.94 162 HIS A O 1
ATOM 1289 N N . TYR A 1 163 ? -5.453 -14.054 -8.473 1.00 78.56 163 TYR A N 1
ATOM 1290 C CA . TYR A 1 163 ? -5.403 -15.250 -7.640 1.00 78.56 163 TYR A CA 1
ATOM 1291 C C . TYR A 1 163 ? -6.681 -15.486 -6.848 1.00 78.56 163 TYR A C 1
ATOM 1293 O O . TYR A 1 163 ? -7.016 -16.641 -6.604 1.00 78.56 163 TYR A O 1
ATOM 1301 N N . THR A 1 164 ? -7.398 -14.426 -6.476 1.00 81.62 164 THR A N 1
ATOM 1302 C CA . THR A 1 164 ? -8.650 -14.547 -5.729 1.00 81.62 164 THR A CA 1
ATOM 1303 C C . THR A 1 164 ? -9.589 -13.375 -5.990 1.00 81.62 164 THR A C 1
ATOM 1305 O O . THR A 1 164 ? -9.150 -12.245 -6.209 1.00 81.62 164 THR A O 1
ATOM 1308 N N . ASP A 1 165 ? -10.888 -13.660 -5.938 1.00 85.75 165 ASP A N 1
ATOM 1309 C CA . ASP A 1 165 ? -11.971 -12.684 -5.848 1.00 85.75 165 ASP A CA 1
ATOM 1310 C C . ASP A 1 165 ? -12.611 -12.640 -4.441 1.00 85.75 165 ASP A C 1
ATOM 1312 O O . ASP A 1 165 ? -13.589 -11.918 -4.221 1.00 85.75 165 ASP A O 1
ATOM 1316 N N . ASP A 1 166 ? -12.054 -13.386 -3.479 1.00 89.12 166 ASP A N 1
ATOM 1317 C CA . ASP A 1 166 ? -12.502 -13.451 -2.090 1.00 89.12 166 ASP A CA 1
ATOM 1318 C C . ASP A 1 166 ? -11.737 -12.445 -1.210 1.00 89.12 166 ASP A C 1
ATOM 1320 O O . ASP A 1 166 ? -10.506 -12.437 -1.142 1.00 89.12 166 ASP A O 1
ATOM 1324 N N . ILE A 1 167 ? -12.480 -11.590 -0.501 1.00 92.75 167 ILE A N 1
ATOM 1325 C CA . ILE A 1 167 ? -11.929 -10.511 0.335 1.00 92.75 167 ILE A CA 1
ATOM 1326 C C . ILE A 1 167 ? -11.144 -11.024 1.560 1.00 92.75 167 ILE A C 1
ATOM 1328 O O . ILE A 1 167 ? -10.226 -10.350 2.031 1.00 92.75 167 ILE A O 1
ATOM 1332 N N . TYR A 1 168 ? -11.455 -12.221 2.070 1.00 91.44 168 TYR A N 1
ATOM 1333 C CA . TYR A 1 168 ? -10.728 -12.846 3.179 1.00 91.44 168 TYR A CA 1
ATOM 1334 C C . TYR A 1 168 ? -9.408 -13.456 2.697 1.00 91.44 168 TYR A C 1
ATOM 1336 O O . TYR A 1 168 ? -8.381 -13.319 3.361 1.00 91.44 168 TYR A O 1
ATOM 1344 N N . GLU A 1 169 ? -9.398 -14.100 1.528 1.00 88.25 169 GLU A N 1
ATOM 1345 C CA . GLU A 1 169 ? -8.154 -14.583 0.918 1.00 88.25 169 GLU A CA 1
ATOM 1346 C C . GLU A 1 169 ? -7.242 -13.417 0.519 1.00 88.25 169 GLU A C 1
ATOM 1348 O O . GLU A 1 169 ? -6.046 -13.445 0.822 1.00 88.25 169 GLU A O 1
ATOM 1353 N N . MET A 1 170 ? -7.815 -12.356 -0.063 1.00 87.75 170 MET A N 1
ATOM 1354 C CA . MET A 1 170 ? -7.096 -11.127 -0.401 1.00 87.75 170 MET A CA 1
ATOM 1355 C C . MET A 1 170 ? -6.417 -10.516 0.826 1.00 87.75 170 MET A C 1
ATOM 1357 O O . MET A 1 170 ? -5.229 -10.186 0.777 1.00 87.75 170 MET A O 1
ATOM 1361 N N . TYR A 1 171 ? -7.126 -10.459 1.959 1.00 90.50 171 TYR A N 1
ATOM 1362 C CA . TYR A 1 171 ? -6.547 -10.034 3.230 1.00 90.50 171 TYR A CA 1
ATOM 1363 C C . TYR A 1 171 ? -5.289 -10.824 3.593 1.00 90.50 171 TYR A C 1
ATOM 1365 O O . TYR A 1 171 ? -4.334 -10.256 4.111 1.00 90.50 171 TYR A O 1
ATOM 1373 N N . HIS A 1 172 ? -5.216 -12.121 3.311 1.00 86.69 172 HIS A N 1
ATOM 1374 C CA . HIS A 1 172 ? -3.997 -12.881 3.576 1.00 86.69 172 HIS A CA 1
ATOM 1375 C C . HIS A 1 172 ? -2.901 -12.632 2.537 1.00 86.69 172 HIS A C 1
ATOM 1377 O O . HIS A 1 172 ? -1.732 -12.594 2.914 1.00 86.69 172 HIS A O 1
ATOM 1383 N N . TYR A 1 173 ? -3.239 -12.415 1.266 1.00 84.06 173 TYR A N 1
ATOM 1384 C CA . TYR A 1 173 ? -2.252 -12.164 0.211 1.00 84.06 173 TYR A CA 1
ATOM 1385 C C . TYR A 1 173 ? -1.522 -10.826 0.369 1.00 84.06 173 TYR A C 1
ATOM 1387 O O . TYR A 1 173 ? -0.309 -10.780 0.179 1.00 84.06 173 TYR A O 1
ATOM 1395 N N . THR A 1 174 ? -2.207 -9.762 0.791 1.00 84.19 174 THR A N 1
ATOM 1396 C CA . THR A 1 174 ? -1.683 -8.378 0.774 1.00 84.19 174 THR A CA 1
ATOM 1397 C C . THR A 1 174 ? -0.536 -8.066 1.745 1.00 84.19 174 THR A C 1
ATOM 1399 O O . THR A 1 174 ? 0.046 -6.981 1.652 1.00 84.19 174 THR A O 1
ATOM 1402 N N . LYS A 1 175 ? -0.175 -8.985 2.656 1.00 79.44 175 LYS A N 1
ATOM 1403 C CA . LYS A 1 175 ? 1.057 -8.878 3.471 1.00 79.44 175 LYS A CA 1
ATOM 1404 C C . LYS A 1 175 ? 2.267 -9.593 2.876 1.00 79.44 175 LYS A C 1
ATOM 1406 O O . LYS A 1 175 ? 3.363 -9.407 3.381 1.00 79.44 175 LYS A O 1
ATOM 1411 N N . ASN A 1 176 ? 2.099 -10.448 1.869 1.00 74.62 176 ASN A N 1
ATOM 1412 C CA . ASN A 1 176 ? 3.202 -11.272 1.376 1.00 74.62 176 ASN A CA 1
ATOM 1413 C C . ASN A 1 176 ? 3.884 -10.579 0.198 1.00 74.62 176 ASN A C 1
ATOM 1415 O O . ASN A 1 176 ? 3.419 -10.673 -0.938 1.00 74.62 176 ASN A O 1
ATOM 1419 N N . PHE A 1 177 ? 4.998 -9.908 0.482 1.00 77.50 177 PHE A N 1
ATOM 1420 C CA . PHE A 1 177 ? 5.913 -9.397 -0.532 1.00 77.50 177 PHE A CA 1
ATOM 1421 C C . PHE A 1 177 ? 7.110 -10.330 -0.663 1.00 77.50 177 PHE A C 1
ATOM 1423 O O . PHE A 1 177 ? 7.730 -10.716 0.325 1.00 77.50 177 PHE A O 1
ATOM 1430 N N . SER A 1 178 ? 7.447 -10.697 -1.895 1.00 82.12 178 SER A N 1
ATOM 1431 C CA . SER A 1 178 ? 8.657 -11.476 -2.163 1.00 82.12 178 SER A CA 1
ATOM 1432 C C . SER A 1 178 ? 9.876 -10.557 -2.341 1.00 82.12 178 SER A C 1
ATOM 1434 O O . SER A 1 178 ? 9.709 -9.488 -2.940 1.00 82.12 178 SER A O 1
ATOM 1436 N N . PRO A 1 179 ? 11.098 -10.978 -1.964 1.00 86.56 179 PRO A N 1
ATOM 1437 C CA . PRO A 1 179 ? 12.330 -10.249 -2.286 1.00 86.56 179 PRO A CA 1
ATOM 1438 C C . PRO A 1 179 ? 12.479 -9.894 -3.774 1.00 86.56 179 PRO A C 1
ATOM 1440 O O . PRO A 1 179 ? 13.032 -8.852 -4.109 1.00 86.56 179 PRO A O 1
ATOM 1443 N N . GLN A 1 180 ? 11.944 -10.726 -4.672 1.00 87.31 180 GLN A N 1
ATOM 1444 C CA . GLN A 1 180 ? 11.941 -10.513 -6.121 1.00 87.31 180 GLN A CA 1
ATOM 1445 C C . GLN A 1 180 ? 11.214 -9.223 -6.514 1.00 87.31 180 GLN A C 1
ATOM 1447 O O . GLN A 1 180 ? 11.713 -8.478 -7.348 1.00 87.31 180 GLN A O 1
ATOM 1452 N N . ILE A 1 181 ? 10.068 -8.932 -5.889 1.00 89.31 181 ILE A N 1
ATOM 1453 C CA . ILE A 1 181 ? 9.307 -7.696 -6.133 1.00 89.31 181 ILE A CA 1
ATOM 1454 C C . ILE A 1 181 ? 10.110 -6.471 -5.699 1.00 89.31 181 ILE A C 1
ATOM 1456 O O . ILE A 1 181 ? 10.118 -5.468 -6.410 1.00 89.31 181 ILE A O 1
ATOM 1460 N N . ILE A 1 182 ? 10.803 -6.565 -4.561 1.00 91.56 182 ILE A N 1
ATOM 1461 C CA . ILE A 1 182 ? 11.662 -5.484 -4.071 1.00 91.56 182 ILE A CA 1
ATOM 1462 C C . ILE A 1 182 ? 12.856 -5.289 -5.011 1.00 91.56 182 ILE A C 1
ATOM 1464 O O . ILE A 1 182 ? 13.226 -4.153 -5.299 1.00 91.56 182 ILE A O 1
ATOM 1468 N N . ALA A 1 183 ? 13.427 -6.374 -5.539 1.00 93.12 183 ALA A N 1
ATOM 1469 C CA . ALA A 1 183 ? 14.531 -6.306 -6.492 1.00 93.12 183 ALA A CA 1
ATOM 1470 C C . ALA A 1 183 ? 14.107 -5.704 -7.834 1.00 93.12 183 ALA A C 1
ATOM 1472 O O . ALA A 1 183 ? 14.836 -4.886 -8.390 1.00 93.12 183 ALA A O 1
ATOM 1473 N N . ASP A 1 184 ? 12.916 -6.049 -8.321 1.00 93.12 184 ASP A N 1
ATOM 1474 C CA . ASP A 1 184 ? 12.350 -5.459 -9.532 1.00 93.12 184 ASP A CA 1
ATOM 1475 C C . ASP A 1 184 ? 12.091 -3.964 -9.358 1.00 93.12 184 ASP A C 1
ATOM 1477 O O . ASP A 1 184 ? 12.550 -3.176 -10.181 1.00 93.12 184 ASP A O 1
ATOM 1481 N N . ALA A 1 185 ? 11.466 -3.561 -8.249 1.00 94.75 185 ALA A N 1
ATOM 1482 C CA . ALA A 1 185 ? 11.244 -2.150 -7.948 1.00 94.75 185 ALA A CA 1
ATOM 1483 C C . ALA A 1 185 ? 12.567 -1.381 -7.771 1.00 94.75 185 ALA A C 1
ATOM 1485 O O . ALA A 1 185 ? 12.706 -0.259 -8.255 1.00 94.75 185 ALA A O 1
ATOM 1486 N N . TYR A 1 186 ? 13.582 -1.987 -7.145 1.00 96.06 186 TYR A N 1
ATOM 1487 C CA . TYR A 1 186 ? 14.898 -1.357 -7.046 1.00 96.06 186 TYR A CA 1
ATOM 1488 C C . TYR A 1 186 ? 15.552 -1.205 -8.426 1.00 96.06 186 TYR A C 1
ATOM 1490 O O . TYR A 1 186 ? 16.145 -0.171 -8.733 1.00 96.06 186 TYR A O 1
ATOM 1498 N N . ALA A 1 187 ? 15.415 -2.207 -9.294 1.00 96.50 187 ALA A N 1
ATOM 1499 C CA . ALA A 1 187 ? 15.898 -2.119 -10.664 1.00 96.50 187 ALA A CA 1
ATOM 1500 C C . ALA A 1 187 ? 15.177 -1.033 -11.464 1.00 96.50 187 ALA A C 1
ATOM 1502 O O . ALA A 1 187 ? 15.834 -0.330 -12.229 1.00 96.50 187 ALA A O 1
ATOM 1503 N N . ASP A 1 188 ? 13.876 -0.844 -11.258 1.00 96.50 188 ASP A N 1
ATOM 1504 C CA . ASP A 1 188 ? 13.121 0.261 -11.848 1.00 96.50 188 ASP A CA 1
ATOM 1505 C C . ASP A 1 188 ? 13.738 1.610 -11.441 1.00 96.50 188 ASP A C 1
ATOM 1507 O O . ASP A 1 188 ? 14.024 2.434 -12.315 1.00 96.50 188 ASP A O 1
ATOM 1511 N N . VAL A 1 189 ? 14.055 1.813 -10.152 1.00 96.69 189 VAL A N 1
ATOM 1512 C CA . VAL A 1 189 ? 14.733 3.037 -9.665 1.00 96.69 189 VAL A CA 1
ATOM 1513 C C . VAL A 1 189 ? 16.069 3.235 -10.382 1.00 96.69 189 VAL A C 1
ATOM 1515 O O . VAL A 1 189 ? 16.322 4.299 -10.953 1.00 96.69 189 VAL A O 1
ATOM 1518 N N . ARG A 1 190 ? 16.903 2.187 -10.442 1.00 96.44 190 ARG A N 1
ATOM 1519 C CA . ARG A 1 190 ? 18.210 2.245 -11.121 1.00 96.44 190 ARG A CA 1
ATOM 1520 C C . ARG A 1 190 ? 18.082 2.568 -12.609 1.00 96.44 190 ARG A C 1
ATOM 1522 O O . ARG A 1 190 ? 18.887 3.330 -13.149 1.00 96.44 190 ARG A O 1
ATOM 1529 N N . ARG A 1 191 ? 17.076 2.015 -13.294 1.00 96.38 191 ARG A N 1
ATOM 1530 C CA . ARG A 1 191 ? 16.790 2.332 -14.703 1.00 96.38 191 ARG A CA 1
ATOM 1531 C C . ARG A 1 191 ? 16.405 3.795 -14.862 1.00 96.38 191 ARG A C 1
ATOM 1533 O O . ARG A 1 191 ? 16.926 4.456 -15.760 1.00 96.38 191 ARG A O 1
ATOM 1540 N N . ALA A 1 192 ? 15.523 4.298 -14.003 1.00 95.75 192 ALA A N 1
ATOM 1541 C CA . ALA A 1 192 ? 15.059 5.678 -14.037 1.00 95.75 192 ALA A CA 1
ATOM 1542 C C . ALA A 1 192 ? 16.207 6.679 -13.819 1.00 95.75 192 ALA A C 1
ATOM 1544 O O . ALA A 1 192 ? 16.310 7.655 -14.564 1.00 95.75 192 ALA A O 1
ATOM 1545 N N . GLU A 1 193 ? 17.120 6.410 -12.881 1.00 95.19 193 GLU A N 1
ATOM 1546 C CA . GLU A 1 193 ? 18.328 7.222 -12.672 1.00 95.19 193 GLU A CA 1
ATOM 1547 C C . GLU A 1 193 ? 19.210 7.260 -13.931 1.00 95.19 193 GLU A C 1
ATOM 1549 O O . GLU A 1 193 ? 19.582 8.337 -14.396 1.00 95.19 193 GLU A O 1
ATOM 1554 N N . ILE A 1 194 ? 19.493 6.101 -14.541 1.00 95.44 194 ILE A N 1
ATOM 1555 C CA . ILE A 1 194 ? 20.313 6.016 -15.765 1.00 95.44 194 ILE A CA 1
ATOM 1556 C C . ILE A 1 194 ? 19.643 6.735 -16.945 1.00 95.44 194 ILE A C 1
ATOM 1558 O O . ILE A 1 194 ? 20.312 7.365 -17.769 1.00 95.44 194 ILE A O 1
ATOM 1562 N N . LEU A 1 195 ? 18.315 6.659 -17.050 1.00 94.25 195 LEU A N 1
ATOM 1563 C CA . LEU A 1 195 ? 17.555 7.422 -18.037 1.00 94.25 195 LEU A CA 1
ATOM 1564 C C . LEU A 1 195 ? 17.677 8.930 -17.765 1.00 94.25 195 LEU A C 1
ATOM 1566 O O . LEU A 1 195 ? 17.951 9.698 -18.687 1.00 94.25 195 LEU A O 1
ATOM 1570 N N . GLN A 1 196 ? 17.553 9.369 -16.513 1.00 94.12 196 GLN A N 1
ATOM 1571 C CA . GLN A 1 196 ? 17.684 10.777 -16.137 1.00 94.12 196 GLN A CA 1
ATOM 1572 C C . GLN A 1 196 ? 19.064 11.361 -16.474 1.00 94.12 196 GLN A C 1
ATOM 1574 O O . GLN A 1 196 ? 19.141 12.530 -16.852 1.00 94.12 196 GLN A O 1
ATOM 1579 N N . GLU A 1 197 ? 20.133 10.559 -16.484 1.00 94.25 197 GLU A N 1
ATOM 1580 C CA . GLU A 1 197 ? 21.457 11.009 -16.941 1.00 94.25 197 GLU A CA 1
ATOM 1581 C C . GLU A 1 197 ? 21.462 11.550 -18.388 1.00 94.25 197 GLU A C 1
ATOM 1583 O O . GLU A 1 197 ? 22.347 12.332 -18.752 1.00 94.25 197 GLU A O 1
ATOM 1588 N N . GLN A 1 198 ? 20.472 11.185 -19.218 1.00 93.06 198 GLN A N 1
ATOM 1589 C CA . GLN A 1 198 ? 20.316 11.705 -20.583 1.00 93.06 198 GLN A CA 1
ATOM 1590 C C . GLN A 1 198 ? 19.841 13.169 -20.617 1.00 93.06 198 GLN A C 1
ATOM 1592 O O . GLN A 1 198 ? 20.167 13.895 -21.560 1.00 93.06 198 GLN A O 1
ATOM 1597 N N . ASP A 1 199 ? 19.100 13.615 -19.598 1.00 91.88 199 ASP A N 1
ATOM 1598 C CA . ASP A 1 199 ? 18.731 15.020 -19.386 1.00 91.88 199 ASP A CA 1
ATOM 1599 C C . ASP A 1 199 ? 18.639 15.353 -17.882 1.00 91.88 199 ASP A C 1
ATOM 1601 O O . ASP A 1 199 ? 17.544 15.505 -17.329 1.00 91.88 199 ASP A O 1
ATOM 1605 N N . PRO A 1 200 ? 19.791 15.540 -17.205 1.00 89.81 200 PRO A N 1
ATOM 1606 C CA . PRO A 1 200 ? 19.837 15.728 -15.752 1.00 89.81 200 PRO A CA 1
ATOM 1607 C C . PRO A 1 200 ? 19.150 17.010 -15.270 1.00 89.81 200 PRO A C 1
ATOM 1609 O O . PRO A 1 200 ? 18.950 17.206 -14.074 1.00 89.81 200 PRO A O 1
ATOM 1612 N N . SER A 1 201 ? 18.865 17.933 -16.193 1.00 90.19 201 SER A N 1
ATOM 1613 C CA . SER A 1 201 ? 18.305 19.251 -15.898 1.00 90.19 201 SER A CA 1
ATOM 1614 C C . SER A 1 201 ? 16.786 19.315 -16.013 1.00 90.19 201 SER A C 1
ATOM 1616 O O . SER A 1 201 ? 16.218 20.383 -15.783 1.00 90.19 201 SER A O 1
ATOM 1618 N N . ASN A 1 202 ? 16.135 18.211 -16.384 1.00 91.62 202 ASN A N 1
ATOM 1619 C CA . ASN A 1 202 ? 14.694 18.172 -16.563 1.00 91.62 202 ASN A CA 1
ATOM 1620 C C . ASN A 1 202 ? 13.974 18.125 -15.199 1.00 91.62 202 ASN A C 1
ATOM 1622 O O . ASN A 1 202 ? 14.032 17.098 -14.521 1.00 91.62 202 ASN A O 1
ATOM 1626 N N . PRO A 1 203 ? 13.263 19.197 -14.796 1.00 90.75 203 PRO A N 1
ATOM 1627 C CA . PRO A 1 203 ? 12.618 19.254 -13.486 1.00 90.75 203 PRO A CA 1
ATOM 1628 C C . PRO A 1 203 ? 11.469 18.251 -13.346 1.00 90.75 203 PRO A C 1
ATOM 1630 O O . PRO A 1 203 ? 11.229 17.769 -12.248 1.00 90.75 203 PRO A O 1
ATOM 1633 N N . ARG A 1 204 ? 10.786 17.898 -14.444 1.00 91.56 204 ARG A N 1
ATOM 1634 C CA . ARG A 1 204 ? 9.683 16.933 -14.403 1.00 91.56 204 ARG A CA 1
ATOM 1635 C C . ARG A 1 204 ? 10.187 15.516 -14.143 1.00 91.56 204 ARG A C 1
ATOM 1637 O O . ARG A 1 204 ? 9.583 14.783 -13.379 1.00 91.56 204 ARG A O 1
ATOM 1644 N N . ILE A 1 205 ? 11.322 15.144 -14.735 1.00 92.56 205 ILE A N 1
ATOM 1645 C CA . ILE A 1 205 ? 11.951 13.841 -14.473 1.00 92.56 205 ILE A CA 1
ATOM 1646 C C . ILE A 1 205 ? 12.462 13.766 -13.029 1.00 92.56 205 ILE A C 1
ATOM 1648 O O . ILE A 1 205 ? 12.378 12.714 -12.410 1.00 92.56 205 ILE A O 1
ATOM 1652 N N . GLN A 1 206 ? 12.976 14.873 -12.484 1.00 90.88 206 GLN A N 1
ATOM 1653 C CA . GLN A 1 206 ? 13.384 14.934 -11.077 1.00 90.88 206 GLN A CA 1
ATOM 1654 C C . GLN A 1 206 ? 12.198 14.759 -10.121 1.00 90.88 206 GLN A C 1
ATOM 1656 O O . GLN A 1 206 ? 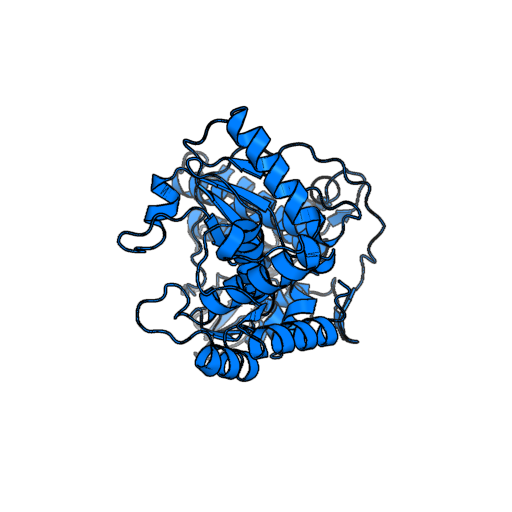12.332 14.038 -9.144 1.00 90.88 206 GLN A O 1
ATOM 1661 N N . GLU A 1 207 ? 11.053 15.378 -10.419 1.00 90.00 207 GLU A N 1
ATOM 1662 C CA . GLU A 1 207 ? 9.806 15.189 -9.665 1.00 90.00 207 GLU A CA 1
ATOM 1663 C C . GLU A 1 207 ? 9.381 13.713 -9.664 1.00 90.00 207 GLU A C 1
ATOM 1665 O O . GLU A 1 207 ? 9.251 13.128 -8.596 1.00 90.00 207 GLU A O 1
ATOM 1670 N N . ILE A 1 208 ? 9.315 13.081 -10.845 1.00 90.88 208 ILE A N 1
ATOM 1671 C CA . ILE A 1 208 ? 8.964 11.655 -10.969 1.00 90.88 208 ILE A CA 1
ATOM 1672 C C . ILE A 1 208 ? 9.946 10.767 -10.194 1.00 90.88 208 ILE A C 1
ATOM 1674 O O . ILE A 1 208 ? 9.530 9.818 -9.544 1.00 90.88 208 ILE A O 1
ATOM 1678 N N . LEU A 1 209 ? 11.251 11.056 -10.244 1.00 92.12 209 LEU A N 1
ATOM 1679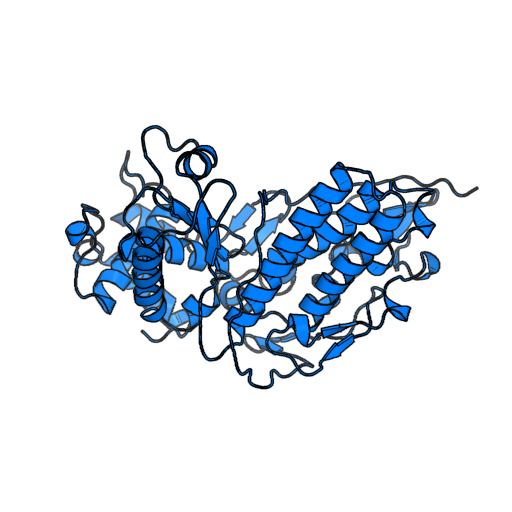 C CA . LEU A 1 209 ? 12.244 10.295 -9.481 1.00 92.12 209 LEU A CA 1
ATOM 1680 C C . LEU A 1 209 ? 12.034 10.414 -7.971 1.00 92.12 209 LEU A C 1
ATOM 1682 O O . LEU A 1 209 ? 12.169 9.410 -7.283 1.00 92.12 209 LEU A O 1
ATOM 1686 N N . ASN A 1 210 ? 11.708 11.602 -7.458 1.00 89.81 210 ASN A N 1
ATOM 1687 C CA . ASN A 1 210 ? 11.421 11.779 -6.034 1.00 89.81 210 ASN A CA 1
ATOM 1688 C C . ASN A 1 210 ? 10.202 10.941 -5.619 1.00 89.81 210 ASN A C 1
ATOM 1690 O O . ASN A 1 210 ? 10.321 10.121 -4.714 1.00 89.81 210 ASN A O 1
ATOM 1694 N N . ASP A 1 211 ? 9.093 11.055 -6.359 1.00 88.06 211 ASP A N 1
ATOM 1695 C CA . ASP A 1 211 ? 7.872 10.261 -6.139 1.00 88.06 211 ASP A CA 1
ATOM 1696 C C . ASP A 1 211 ? 8.148 8.747 -6.196 1.00 88.06 211 ASP A C 1
ATOM 1698 O O . ASP A 1 211 ? 7.585 7.934 -5.454 1.00 88.06 211 ASP A O 1
ATOM 1702 N N . MET A 1 212 ? 9.058 8.359 -7.088 1.00 92.38 212 MET A N 1
ATOM 1703 C CA . MET A 1 212 ? 9.479 6.983 -7.279 1.00 92.38 212 MET A CA 1
ATOM 1704 C C . MET A 1 212 ? 10.308 6.442 -6.113 1.00 92.38 212 MET A C 1
ATOM 1706 O O . MET A 1 212 ? 10.104 5.289 -5.732 1.00 92.38 212 MET A O 1
ATOM 1710 N N . TYR A 1 213 ? 11.211 7.240 -5.532 1.00 91.75 213 TYR A N 1
ATOM 1711 C CA . TYR A 1 213 ? 11.915 6.844 -4.309 1.00 91.75 213 TYR A CA 1
ATOM 1712 C C . TYR A 1 213 ? 10.949 6.691 -3.139 1.00 91.75 213 TYR A C 1
ATOM 1714 O O . TYR A 1 213 ? 11.074 5.717 -2.403 1.00 91.75 213 TYR A O 1
ATOM 1722 N N . ASP A 1 214 ? 9.969 7.582 -3.002 1.00 87.19 214 ASP A N 1
ATOM 1723 C CA . ASP A 1 214 ? 8.982 7.510 -1.918 1.00 87.19 214 ASP A CA 1
ATOM 1724 C C . ASP A 1 214 ? 8.148 6.234 -2.030 1.00 87.19 214 ASP A C 1
ATOM 1726 O O . ASP A 1 214 ? 8.056 5.450 -1.085 1.00 87.19 214 ASP A O 1
ATOM 1730 N N . SER A 1 215 ? 7.650 5.941 -3.233 1.00 90.25 215 SER A N 1
ATOM 1731 C CA . SER A 1 215 ? 6.906 4.705 -3.504 1.00 90.25 215 SER A CA 1
ATOM 1732 C C . SER A 1 215 ? 7.752 3.444 -3.290 1.00 90.25 215 SER A C 1
ATOM 1734 O O . SER A 1 215 ? 7.248 2.423 -2.817 1.00 90.25 215 SER A O 1
ATOM 1736 N N . TYR A 1 216 ? 9.042 3.494 -3.639 1.00 93.31 216 TYR A N 1
ATOM 1737 C CA . TYR A 1 216 ? 9.972 2.390 -3.413 1.00 93.31 216 TYR A CA 1
ATOM 1738 C C . TYR A 1 216 ? 10.252 2.169 -1.922 1.00 93.31 216 TYR A C 1
ATOM 1740 O O . TYR A 1 216 ? 10.185 1.031 -1.455 1.00 93.31 216 TYR A O 1
ATOM 1748 N N . ASN A 1 217 ? 10.527 3.237 -1.172 1.00 91.31 217 ASN A N 1
ATOM 1749 C CA . ASN A 1 217 ? 10.771 3.170 0.267 1.00 91.31 217 ASN A CA 1
ATOM 1750 C C . ASN A 1 217 ? 9.547 2.610 0.987 1.00 91.31 217 ASN A C 1
ATOM 1752 O O . ASN A 1 217 ? 9.677 1.671 1.764 1.00 91.31 217 ASN A O 1
ATOM 1756 N N . LEU A 1 218 ? 8.351 3.076 0.628 1.00 89.44 218 LEU A N 1
ATOM 1757 C CA . LEU A 1 218 ? 7.111 2.559 1.187 1.00 89.44 218 LEU A CA 1
ATOM 1758 C C . LEU A 1 218 ? 6.928 1.055 0.917 1.00 89.44 218 LEU A C 1
ATOM 1760 O O . LEU A 1 218 ? 6.467 0.303 1.776 1.00 89.44 218 LEU A O 1
ATOM 1764 N N . LEU A 1 219 ? 7.314 0.580 -0.271 1.00 90.00 219 LEU A N 1
ATOM 1765 C CA . LEU A 1 219 ? 7.297 -0.847 -0.599 1.00 90.00 219 LEU A CA 1
ATOM 1766 C C . LEU A 1 219 ? 8.300 -1.651 0.254 1.00 90.00 219 LEU A C 1
ATOM 1768 O O . LEU A 1 219 ? 7.973 -2.759 0.690 1.00 90.00 219 LEU A O 1
ATOM 1772 N N . VAL A 1 220 ? 9.494 -1.106 0.505 1.00 90.19 220 VAL A N 1
ATOM 1773 C CA . VAL A 1 220 ? 10.516 -1.696 1.391 1.00 90.19 220 VAL A CA 1
ATOM 1774 C C . VAL A 1 220 ? 10.014 -1.757 2.832 1.00 90.19 220 VAL A C 1
ATOM 1776 O O . VAL A 1 220 ? 10.044 -2.825 3.438 1.00 90.19 220 VAL A O 1
ATOM 1779 N N . GLU A 1 221 ? 9.468 -0.662 3.351 1.00 89.44 221 GLU A N 1
ATOM 1780 C CA . GLU A 1 221 ? 8.901 -0.583 4.699 1.00 89.44 221 GLU A CA 1
ATOM 1781 C C . GLU A 1 221 ? 7.753 -1.578 4.876 1.00 89.44 221 GLU A C 1
ATOM 1783 O O . GLU A 1 221 ? 7.697 -2.288 5.876 1.00 89.44 221 GLU A O 1
ATOM 1788 N N . ARG A 1 222 ? 6.873 -1.733 3.876 1.00 88.00 222 ARG A N 1
ATOM 1789 C CA . ARG A 1 222 ? 5.839 -2.783 3.895 1.00 88.00 222 ARG A CA 1
ATOM 1790 C C . ARG A 1 222 ? 6.422 -4.184 3.943 1.00 88.00 222 ARG A C 1
ATOM 1792 O O . ARG A 1 222 ? 5.880 -5.042 4.643 1.00 88.00 222 ARG A O 1
ATOM 1799 N N . TYR A 1 223 ? 7.485 -4.442 3.186 1.00 88.06 223 TYR A N 1
ATOM 1800 C CA . TYR A 1 223 ? 8.164 -5.729 3.239 1.00 88.06 223 TYR A CA 1
ATOM 1801 C C . TYR A 1 223 ? 8.729 -5.972 4.641 1.00 88.06 223 TYR A C 1
ATOM 1803 O O . TYR A 1 223 ? 8.401 -6.993 5.248 1.00 88.06 223 TYR A O 1
ATOM 1811 N N . ASP A 1 224 ? 9.483 -5.026 5.194 1.00 86.12 224 ASP A N 1
ATOM 1812 C CA . ASP A 1 224 ? 10.101 -5.147 6.516 1.00 86.12 224 ASP A CA 1
ATOM 1813 C C . ASP A 1 224 ? 9.030 -5.293 7.613 1.00 86.12 224 ASP A C 1
ATOM 1815 O O . ASP A 1 224 ? 9.076 -6.226 8.422 1.00 86.12 224 ASP A O 1
ATOM 1819 N N . MET A 1 225 ? 7.968 -4.485 7.570 1.00 86.12 225 MET A N 1
ATOM 1820 C CA . MET A 1 225 ? 6.808 -4.621 8.454 1.00 86.12 225 MET A CA 1
ATOM 1821 C C . MET A 1 225 ? 6.091 -5.957 8.292 1.00 86.12 225 MET A C 1
ATOM 1823 O O . MET A 1 225 ? 5.498 -6.434 9.256 1.00 86.12 225 MET A O 1
ATOM 1827 N N . SER A 1 226 ? 6.172 -6.634 7.146 1.00 84.44 226 SER A N 1
ATOM 1828 C CA . SER A 1 226 ? 5.601 -7.974 6.984 1.00 84.44 226 SER A CA 1
ATOM 1829 C C . SER A 1 226 ? 6.490 -9.078 7.572 1.00 84.44 226 SER A C 1
ATOM 1831 O O . SER A 1 226 ? 5.973 -9.962 8.265 1.00 84.44 226 SER A O 1
ATOM 1833 N N . VAL A 1 227 ? 7.816 -9.001 7.401 1.00 80.44 227 VAL A N 1
ATOM 1834 C CA . VAL A 1 227 ? 8.743 -10.106 7.723 1.00 80.44 227 VAL A CA 1
ATOM 1835 C C . VAL A 1 227 ? 9.476 -9.978 9.061 1.00 80.44 227 VAL A C 1
ATOM 1837 O O . VAL A 1 227 ? 9.881 -11.001 9.611 1.00 80.44 227 VAL A O 1
ATOM 1840 N N . SER A 1 228 ? 9.642 -8.769 9.607 1.00 77.56 228 SER A N 1
ATOM 1841 C CA . SER A 1 228 ? 10.428 -8.541 10.832 1.00 77.56 228 SER A CA 1
ATOM 1842 C C . SER A 1 228 ? 9.775 -9.155 12.072 1.00 77.56 228 SER A C 1
ATOM 1844 O O . SER A 1 228 ? 8.555 -9.147 12.202 1.00 77.56 228 SER A O 1
ATOM 1846 N N . GLU A 1 229 ? 10.549 -9.686 13.018 1.00 72.00 229 GLU A N 1
ATOM 1847 C CA . GLU A 1 229 ? 9.971 -10.213 14.268 1.00 72.00 229 GLU A CA 1
ATOM 1848 C C . GLU A 1 229 ? 9.508 -9.082 15.202 1.00 72.00 229 GLU A C 1
ATOM 1850 O O . GLU A 1 229 ? 8.452 -9.180 15.829 1.00 72.00 229 GLU A O 1
ATOM 1855 N N . GLU A 1 230 ? 10.271 -7.990 15.252 1.00 77.69 230 GLU A N 1
ATOM 1856 C CA . GLU A 1 230 ? 9.945 -6.767 15.983 1.00 77.69 230 GLU A CA 1
ATOM 1857 C C . GLU A 1 230 ? 9.332 -5.740 15.021 1.00 77.69 230 GLU A C 1
ATOM 1859 O O . GLU A 1 230 ? 9.912 -5.423 13.983 1.00 77.69 230 GLU A O 1
ATOM 1864 N N . LYS A 1 231 ? 8.130 -5.245 15.337 1.00 82.88 231 LYS A N 1
ATOM 1865 C CA . LYS A 1 231 ? 7.415 -4.262 14.511 1.00 82.88 231 LYS A CA 1
ATOM 1866 C C . LYS A 1 231 ? 7.731 -2.859 14.991 1.00 82.88 231 LYS A C 1
ATOM 1868 O O . LYS A 1 231 ? 6.958 -2.277 15.740 1.00 82.88 231 LYS A O 1
ATOM 1873 N N . ALA A 1 232 ? 8.877 -2.326 14.604 1.00 83.56 232 ALA A N 1
ATOM 1874 C CA . ALA A 1 232 ? 9.186 -0.922 14.832 1.00 83.56 232 ALA A CA 1
ATOM 1875 C C . ALA A 1 232 ? 8.551 -0.091 13.703 1.00 83.56 232 ALA A C 1
ATOM 1877 O O . ALA A 1 232 ? 8.981 -0.233 12.561 1.00 83.56 232 ALA A O 1
ATOM 1878 N N . PRO A 1 233 ? 7.505 0.710 13.975 1.00 83.94 233 PRO A N 1
ATOM 1879 C CA . PRO A 1 233 ? 6.875 1.493 12.924 1.00 83.94 233 PRO A CA 1
ATOM 1880 C C . PRO A 1 233 ? 7.793 2.634 12.469 1.00 83.94 233 PRO A C 1
ATOM 1882 O O . PRO A 1 233 ? 8.478 3.254 13.285 1.00 83.94 233 PRO A O 1
ATOM 1885 N N . TYR A 1 234 ? 7.773 2.917 11.171 1.00 87.75 234 TYR A N 1
ATOM 1886 C CA . TYR A 1 234 ? 8.470 4.051 10.568 1.00 87.75 234 TYR A CA 1
ATOM 1887 C C . TYR A 1 234 ? 7.660 5.337 10.761 1.00 87.75 234 TYR A C 1
ATOM 1889 O O . TYR A 1 234 ? 6.426 5.294 10.742 1.00 87.75 234 TYR A O 1
ATOM 1897 N N . PHE A 1 235 ? 8.351 6.465 10.923 1.00 88.94 235 PHE A N 1
ATOM 1898 C CA . PHE A 1 235 ? 7.752 7.797 10.995 1.00 88.94 235 PHE A CA 1
ATOM 1899 C C . PHE A 1 235 ? 8.339 8.697 9.910 1.00 88.94 235 PHE A C 1
ATOM 1901 O O . PHE A 1 235 ? 9.558 8.812 9.787 1.00 88.94 235 PHE A O 1
ATOM 1908 N N . GLU A 1 236 ? 7.463 9.339 9.141 1.00 87.50 236 GLU A N 1
ATOM 1909 C CA . GLU A 1 236 ? 7.820 10.364 8.161 1.00 87.50 236 GLU A CA 1
ATOM 1910 C C . GLU A 1 236 ? 7.296 11.742 8.583 1.00 87.50 236 GLU A C 1
ATOM 1912 O O . GLU A 1 236 ? 6.186 11.879 9.099 1.00 87.50 236 GLU A O 1
ATOM 1917 N N . TYR A 1 237 ? 8.081 12.781 8.303 1.00 86.81 237 TYR A N 1
ATOM 1918 C CA . TYR A 1 237 ? 7.703 14.175 8.502 1.00 86.81 237 TYR A CA 1
ATOM 1919 C C . TYR A 1 237 ? 7.619 14.878 7.150 1.00 86.81 237 TYR A C 1
ATOM 1921 O O . TYR A 1 237 ? 8.629 15.039 6.462 1.00 86.81 237 TYR A O 1
ATOM 1929 N N . PHE A 1 238 ? 6.412 15.294 6.774 1.00 84.12 238 PHE A N 1
ATOM 1930 C CA . PHE A 1 238 ? 6.166 15.967 5.504 1.00 84.12 238 PHE A CA 1
ATOM 1931 C C . PHE A 1 238 ? 6.652 17.422 5.532 1.00 84.12 238 PHE A C 1
ATOM 1933 O O . PHE A 1 238 ? 6.864 18.019 6.592 1.00 84.12 238 PHE A O 1
ATOM 1940 N N . GLU A 1 239 ? 6.825 18.013 4.345 1.00 83.69 239 GLU A N 1
ATOM 1941 C CA . GLU A 1 239 ? 7.298 19.392 4.207 1.00 83.69 239 GLU A CA 1
ATOM 1942 C C . GLU A 1 239 ? 6.483 20.365 5.076 1.00 83.69 239 GLU A C 1
ATOM 1944 O O . GLU A 1 239 ? 5.262 20.447 4.985 1.00 83.69 239 GLU A O 1
ATOM 1949 N N . GLY A 1 240 ? 7.186 21.143 5.901 1.00 83.38 240 GLY A N 1
ATOM 1950 C CA . GLY A 1 240 ? 6.576 22.130 6.791 1.00 83.38 240 GLY A CA 1
ATOM 1951 C C . GLY A 1 240 ? 6.379 21.650 8.228 1.00 83.38 240 GLY A C 1
ATOM 1952 O O . GLY A 1 240 ? 6.224 22.508 9.094 1.00 83.38 240 GLY A O 1
ATOM 1953 N N . VAL A 1 241 ? 6.481 20.343 8.490 1.00 85.81 241 VAL A N 1
ATOM 1954 C CA . VAL A 1 241 ? 6.480 19.780 9.846 1.00 85.81 241 VAL A CA 1
ATOM 1955 C C . VAL A 1 241 ? 7.913 19.724 10.380 1.00 85.81 241 VAL A C 1
ATOM 1957 O O . VAL A 1 241 ? 8.814 19.194 9.732 1.00 85.81 241 VAL A O 1
ATOM 1960 N N . GLU A 1 242 ? 8.143 20.284 11.569 1.00 85.19 242 GLU A N 1
ATOM 1961 C CA . GLU A 1 242 ? 9.441 20.223 12.253 1.00 85.19 242 GLU A CA 1
ATOM 1962 C C . GLU A 1 242 ? 9.380 19.255 13.442 1.00 85.19 242 GLU A C 1
ATOM 1964 O O . GLU A 1 242 ? 8.475 19.341 14.275 1.00 85.19 242 GLU A O 1
ATOM 1969 N N . GLU A 1 243 ? 10.388 18.385 13.569 1.00 83.62 243 GLU A N 1
ATOM 1970 C CA . GLU A 1 243 ? 10.570 17.543 14.756 1.00 83.62 243 GLU A CA 1
ATOM 1971 C C . GLU A 1 243 ? 10.544 18.389 16.039 1.00 83.62 243 GLU A C 1
ATOM 1973 O O . GLU A 1 243 ? 11.204 19.431 16.161 1.00 83.62 243 GLU A O 1
ATOM 1978 N N . SER A 1 244 ? 9.792 17.928 17.035 1.00 83.56 244 SER A N 1
ATOM 1979 C CA . SER A 1 244 ? 9.676 18.608 18.319 1.00 83.56 244 SER A CA 1
ATOM 1980 C C . SER A 1 244 ? 9.429 17.610 19.442 1.00 83.56 244 SER A C 1
ATOM 1982 O O . SER A 1 244 ? 8.890 16.532 19.223 1.00 83.56 244 SER A O 1
ATOM 1984 N N . SER A 1 245 ? 9.740 18.002 20.681 1.00 84.38 245 SER A N 1
ATOM 1985 C CA . SER A 1 245 ? 9.483 17.146 21.847 1.00 84.38 245 SER A CA 1
ATOM 1986 C C . SER A 1 245 ? 8.003 16.800 22.032 1.00 84.38 245 SER A C 1
ATOM 1988 O O . SER A 1 245 ? 7.683 15.827 22.698 1.00 84.38 245 SER A O 1
ATOM 1990 N N . GLU A 1 246 ? 7.102 17.631 21.504 1.00 85.44 246 GLU A N 1
ATOM 1991 C CA . GLU A 1 246 ? 5.668 17.348 21.524 1.00 85.44 246 GLU A CA 1
ATOM 1992 C C . GLU A 1 246 ? 5.311 16.233 20.533 1.00 85.44 246 GLU A C 1
ATOM 1994 O O . GLU A 1 246 ? 4.508 15.365 20.867 1.00 85.44 246 GLU A O 1
ATOM 1999 N N . LEU A 1 247 ? 5.949 16.206 19.358 1.00 85.69 247 LEU A N 1
ATOM 2000 C CA . LEU A 1 247 ? 5.797 15.107 18.404 1.00 85.69 247 LEU A CA 1
ATOM 2001 C C . LEU A 1 247 ? 6.416 13.813 18.953 1.00 85.69 247 LEU A C 1
ATOM 2003 O O . LEU A 1 247 ? 5.744 12.792 18.906 1.00 85.69 247 LEU A O 1
ATOM 2007 N N . ASP A 1 248 ? 7.586 13.858 19.602 1.00 86.69 248 ASP A N 1
ATOM 2008 C CA . ASP A 1 248 ? 8.191 12.678 20.257 1.00 86.69 248 ASP A CA 1
ATOM 2009 C C . ASP A 1 248 ? 7.251 12.036 21.307 1.00 86.69 248 ASP A C 1
ATOM 2011 O O . ASP A 1 248 ? 7.145 10.809 21.438 1.00 86.69 248 ASP A O 1
ATOM 2015 N N . GLU A 1 249 ? 6.559 12.872 22.093 1.00 88.88 249 GLU A N 1
ATOM 2016 C CA . GLU A 1 249 ? 5.574 12.416 23.080 1.00 88.88 249 GLU A CA 1
ATOM 2017 C C . GLU A 1 249 ? 4.367 11.757 22.394 1.00 88.88 249 GLU A C 1
ATOM 2019 O O . GLU A 1 249 ? 3.893 10.715 22.855 1.00 88.88 249 GLU A O 1
ATOM 2024 N N . ARG A 1 250 ? 3.905 12.312 21.269 1.00 90.69 250 ARG A N 1
ATOM 2025 C CA . ARG A 1 250 ? 2.806 11.750 20.471 1.00 90.69 250 ARG A CA 1
ATOM 2026 C C . ARG A 1 250 ? 3.198 10.449 19.773 1.00 90.69 250 ARG A C 1
ATOM 2028 O O . ARG A 1 250 ? 2.435 9.488 19.833 1.00 90.69 250 ARG A O 1
ATOM 2035 N N . GLU A 1 251 ? 4.394 10.364 19.197 1.00 92.81 251 GLU A N 1
ATOM 2036 C CA . GLU A 1 251 ? 4.935 9.122 18.632 1.00 92.81 251 GLU A CA 1
ATOM 2037 C C . GLU A 1 251 ? 4.975 8.009 19.673 1.00 92.81 251 GLU A C 1
ATOM 2039 O O . GLU A 1 251 ? 4.562 6.887 19.396 1.00 92.81 251 GLU A O 1
ATOM 2044 N N . SER A 1 252 ? 5.384 8.323 20.905 1.00 91.94 252 SER A N 1
ATOM 2045 C CA . SER A 1 252 ? 5.390 7.344 21.997 1.00 91.94 252 SER A CA 1
ATOM 2046 C C . SER A 1 252 ? 3.990 6.776 22.278 1.00 91.94 252 SER A C 1
ATOM 2048 O O . SER A 1 252 ? 3.858 5.578 22.528 1.00 91.94 252 SER A O 1
ATOM 2050 N N . ILE A 1 253 ? 2.941 7.607 22.202 1.00 92.88 253 ILE A N 1
ATOM 2051 C CA . ILE A 1 253 ? 1.539 7.174 22.349 1.00 92.88 253 ILE A CA 1
ATOM 2052 C C . ILE A 1 253 ? 1.118 6.292 21.167 1.00 92.88 253 ILE A C 1
ATOM 2054 O O . ILE A 1 253 ? 0.512 5.239 21.381 1.00 92.88 253 ILE A O 1
ATOM 2058 N N . ILE A 1 254 ? 1.464 6.695 19.938 1.00 95.19 254 ILE A N 1
ATOM 2059 C CA . ILE A 1 254 ? 1.188 5.924 18.718 1.00 95.19 254 ILE A CA 1
ATOM 2060 C C . ILE A 1 254 ? 1.819 4.539 18.811 1.00 95.19 254 ILE A C 1
ATOM 2062 O O . ILE A 1 254 ? 1.125 3.537 18.646 1.00 95.19 254 ILE A O 1
ATOM 2066 N N . VAL A 1 255 ? 3.114 4.477 19.120 1.00 94.50 255 VAL A N 1
ATOM 2067 C CA . VAL A 1 255 ? 3.873 3.229 19.234 1.00 94.50 255 VAL A CA 1
ATOM 2068 C C . VAL A 1 255 ? 3.290 2.339 20.331 1.00 94.50 255 VAL A C 1
ATOM 2070 O O . VAL A 1 255 ? 3.080 1.149 20.096 1.00 94.50 255 VAL A O 1
ATOM 2073 N N . GLU A 1 256 ? 2.968 2.894 21.506 1.00 94.81 256 GLU A N 1
ATOM 2074 C CA . GLU A 1 256 ? 2.377 2.114 22.598 1.00 94.81 256 GLU A CA 1
ATOM 2075 C C . GLU A 1 256 ? 1.036 1.488 22.187 1.00 94.81 256 GLU A C 1
ATOM 2077 O O . GLU A 1 256 ? 0.819 0.297 22.422 1.00 94.81 256 GLU A O 1
ATOM 2082 N N . ALA A 1 257 ? 0.134 2.262 21.577 1.00 95.75 257 ALA A N 1
ATOM 2083 C CA . ALA A 1 257 ? -1.156 1.751 21.120 1.00 95.75 257 ALA A CA 1
ATOM 2084 C C . ALA A 1 257 ? -0.983 0.720 19.992 1.00 95.75 257 ALA A C 1
ATOM 2086 O O . ALA A 1 257 ? -1.564 -0.365 20.040 1.00 95.75 257 ALA A O 1
ATOM 2087 N N . PHE A 1 258 ? -0.131 1.016 19.008 1.00 95.44 258 PHE A N 1
ATOM 2088 C CA . PHE A 1 258 ? 0.169 0.131 17.886 1.00 95.44 258 PHE A CA 1
ATOM 2089 C C . PHE A 1 258 ? 0.675 -1.242 18.350 1.00 95.44 258 PHE A C 1
ATOM 2091 O O . PHE A 1 258 ? 0.178 -2.274 17.899 1.00 95.44 258 PHE A O 1
ATOM 2098 N N . HIS A 1 259 ? 1.601 -1.277 19.313 1.00 94.62 259 HIS A N 1
ATOM 2099 C CA . HIS A 1 259 ? 2.161 -2.528 19.837 1.00 94.62 259 HIS A CA 1
ATOM 2100 C C . HIS A 1 259 ? 1.187 -3.365 20.666 1.00 94.62 259 HIS A C 1
ATOM 2102 O O . HIS A 1 259 ? 1.446 -4.552 20.878 1.00 94.62 259 HIS A O 1
ATOM 2108 N N . LYS A 1 260 ? 0.070 -2.793 21.126 1.00 95.06 260 LYS A N 1
ATOM 2109 C CA . LYS A 1 260 ? -0.984 -3.551 21.815 1.00 95.06 260 LYS A CA 1
ATOM 2110 C C . LYS A 1 260 ? -1.894 -4.319 20.852 1.00 95.06 260 LYS A C 1
ATOM 2112 O O . LYS A 1 260 ? -2.558 -5.261 21.285 1.00 95.06 260 LYS A O 1
ATOM 2117 N N . LEU A 1 261 ? -1.943 -3.942 19.573 1.00 94.69 261 LEU A N 1
ATOM 2118 C CA . LEU A 1 261 ? -2.745 -4.637 18.563 1.00 94.69 261 LEU A CA 1
ATOM 2119 C C . LEU A 1 261 ? -2.149 -6.014 18.216 1.00 94.69 261 LEU A C 1
ATOM 2121 O O . LEU A 1 261 ? -0.943 -6.213 18.351 1.00 94.69 261 LEU A O 1
ATOM 2125 N N . PRO A 1 262 ? -2.951 -6.969 17.712 1.00 93.06 262 PRO A N 1
ATOM 2126 C CA . PRO A 1 262 ? -2.437 -8.217 17.156 1.00 93.06 262 PRO A CA 1
ATOM 2127 C C . PRO A 1 262 ? -1.320 -8.019 16.125 1.00 93.06 262 PRO A C 1
ATOM 2129 O O . PRO A 1 262 ? -1.391 -7.132 15.272 1.00 93.06 262 PRO A O 1
ATOM 2132 N N . LEU A 1 263 ? -0.330 -8.917 16.147 1.00 90.62 263 LEU A N 1
ATOM 2133 C CA . LEU A 1 263 ? 0.818 -8.880 15.233 1.00 90.62 263 LEU A CA 1
ATOM 2134 C C . LEU A 1 263 ? 0.397 -8.845 13.755 1.00 90.62 263 LEU A C 1
ATOM 2136 O O . LEU A 1 263 ? 1.021 -8.142 12.966 1.00 90.62 263 LEU A O 1
ATOM 2140 N N . ASP A 1 264 ? -0.671 -9.562 13.381 1.00 90.56 264 ASP A N 1
ATOM 2141 C CA . ASP A 1 264 ? -1.155 -9.578 11.992 1.00 90.56 264 ASP A CA 1
ATOM 2142 C C . ASP A 1 264 ? -1.601 -8.192 11.514 1.00 90.56 264 ASP A C 1
ATOM 2144 O O . ASP A 1 264 ? -1.392 -7.866 10.351 1.00 90.56 264 ASP A O 1
ATOM 2148 N N . PHE A 1 265 ? -2.157 -7.360 12.403 1.00 93.62 265 PHE A N 1
ATOM 2149 C CA . P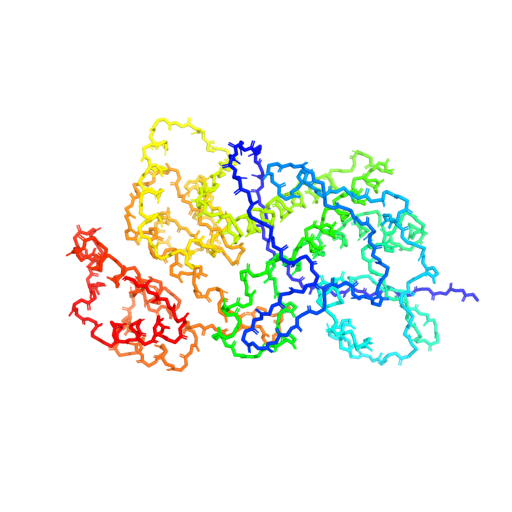HE A 1 265 ? -2.538 -5.982 12.079 1.00 93.62 265 PHE A CA 1
ATOM 2150 C C . PHE A 1 265 ? -1.327 -5.078 11.964 1.00 93.62 265 PHE A C 1
ATOM 2152 O O . PHE A 1 265 ? -1.233 -4.308 11.011 1.00 93.62 265 PHE A O 1
ATOM 2159 N N . GLN A 1 266 ? -0.371 -5.228 12.883 1.00 92.94 266 GLN A N 1
ATOM 2160 C CA . GLN A 1 266 ? 0.884 -4.488 12.831 1.00 92.94 266 GLN A CA 1
ATOM 2161 C C . GLN A 1 266 ? 1.616 -4.737 11.502 1.00 92.94 266 GLN A C 1
ATOM 2163 O O . GLN A 1 266 ? 2.128 -3.804 10.896 1.00 92.94 266 GLN A O 1
ATOM 2168 N N . GLN A 1 267 ? 1.570 -5.971 10.986 1.00 90.81 267 GLN A N 1
ATOM 2169 C CA . GLN A 1 267 ? 2.133 -6.350 9.682 1.00 90.81 267 GLN A CA 1
ATOM 2170 C C . GLN A 1 267 ? 1.455 -5.698 8.464 1.00 90.81 267 GLN A C 1
ATOM 2172 O O . GLN A 1 267 ? 1.947 -5.862 7.347 1.00 90.81 267 GLN A O 1
ATOM 2177 N N . ARG A 1 268 ? 0.307 -5.026 8.628 1.00 91.12 268 ARG A N 1
ATOM 2178 C CA . ARG A 1 268 ? -0.423 -4.387 7.515 1.00 91.12 268 ARG A CA 1
ATOM 2179 C C . ARG A 1 268 ? -0.032 -2.950 7.280 1.00 91.12 268 ARG A C 1
ATOM 2181 O O . ARG A 1 268 ? -0.339 -2.446 6.204 1.00 91.12 268 ARG A O 1
ATOM 2188 N N . LEU A 1 269 ? 0.577 -2.310 8.268 1.00 91.94 269 LEU A N 1
ATOM 2189 C CA . LEU A 1 269 ? 1.017 -0.932 8.174 1.00 91.94 269 LEU A CA 1
ATOM 2190 C C . LEU A 1 269 ? 2.379 -0.873 7.479 1.00 91.94 269 LEU A C 1
ATOM 2192 O O . LEU A 1 269 ? 3.218 -1.745 7.688 1.00 91.94 269 LEU A O 1
ATOM 2196 N N . ALA A 1 270 ? 2.585 0.155 6.667 1.00 89.50 270 ALA A N 1
ATOM 2197 C CA . ALA A 1 270 ? 3.895 0.526 6.161 1.00 89.50 270 ALA A CA 1
ATOM 2198 C C . ALA A 1 270 ? 4.582 1.488 7.133 1.00 89.50 270 ALA A C 1
ATOM 2200 O O . ALA A 1 270 ? 5.623 1.168 7.695 1.00 89.50 270 ALA A O 1
ATOM 2201 N N . ARG A 1 271 ? 3.938 2.633 7.386 1.00 91.81 271 ARG A N 1
ATOM 2202 C CA . ARG A 1 271 ? 4.473 3.721 8.205 1.00 91.81 271 ARG A CA 1
ATOM 2203 C C . ARG A 1 271 ? 3.380 4.610 8.789 1.00 91.81 271 ARG A C 1
ATOM 2205 O O . ARG A 1 271 ? 2.222 4.574 8.361 1.00 91.81 271 ARG A O 1
ATOM 2212 N N . PHE A 1 272 ? 3.790 5.434 9.740 1.00 93.88 272 PHE A N 1
ATOM 2213 C CA . PHE A 1 272 ? 3.075 6.621 10.179 1.00 93.88 272 PHE A CA 1
ATOM 2214 C C . PHE A 1 272 ? 3.711 7.873 9.566 1.00 93.88 272 PHE A C 1
ATOM 2216 O O . PHE A 1 272 ? 4.905 7.892 9.275 1.00 93.88 272 PHE A O 1
ATOM 2223 N N . GLY A 1 273 ? 2.922 8.928 9.392 1.00 90.88 273 GLY A N 1
ATOM 2224 C CA . GLY A 1 273 ? 3.407 10.216 8.899 1.00 90.88 273 GLY A CA 1
ATOM 2225 C C . GLY A 1 273 ? 2.829 11.388 9.683 1.00 90.88 273 GLY A C 1
ATOM 2226 O O . GLY A 1 273 ? 1.746 11.273 10.253 1.00 90.88 273 GLY A O 1
ATOM 2227 N N . TYR A 1 274 ? 3.518 12.525 9.683 1.00 89.94 274 TYR A N 1
ATOM 2228 C CA . TYR A 1 274 ? 2.991 13.801 10.163 1.00 89.94 274 TYR A CA 1
ATOM 2229 C C . TYR A 1 274 ? 2.907 14.813 9.032 1.00 89.94 274 TYR A C 1
ATOM 2231 O O . TYR A 1 274 ? 3.905 15.108 8.378 1.00 89.94 274 TYR A O 1
ATOM 2239 N N . MET A 1 275 ? 1.721 15.386 8.847 1.00 88.81 275 MET A N 1
ATOM 2240 C CA . MET A 1 275 ? 1.449 16.429 7.862 1.00 88.81 275 MET A CA 1
ATOM 2241 C C . MET A 1 275 ? 1.040 17.726 8.552 1.00 88.81 275 MET A C 1
ATOM 2243 O O . MET A 1 275 ? 0.522 17.718 9.675 1.00 88.81 275 MET A O 1
ATOM 2247 N N . THR A 1 276 ? 1.211 18.850 7.853 1.00 87.31 276 THR A N 1
ATOM 2248 C CA . THR A 1 276 ? 0.659 20.112 8.343 1.00 87.31 276 THR A CA 1
ATOM 2249 C C . THR A 1 276 ? -0.862 19.999 8.439 1.00 87.31 276 THR A C 1
ATOM 2251 O O . THR A 1 276 ? -1.516 19.355 7.610 1.00 87.31 276 THR A O 1
ATOM 2254 N N . HIS A 1 277 ? -1.453 20.668 9.429 1.00 85.38 277 HIS A N 1
ATOM 2255 C CA . HIS A 1 277 ? -2.910 20.712 9.579 1.00 85.38 277 HIS A CA 1
ATOM 2256 C C . HIS A 1 277 ? -3.610 21.236 8.310 1.00 85.38 277 HIS A C 1
ATOM 2258 O O . HIS A 1 277 ? -4.716 20.816 7.974 1.00 85.38 277 HIS A O 1
ATOM 2264 N N . THR A 1 278 ? -2.957 22.139 7.573 1.00 84.31 278 THR A N 1
ATOM 2265 C CA . THR A 1 278 ? -3.493 22.651 6.307 1.00 84.31 278 THR A CA 1
ATOM 2266 C C . THR A 1 278 ? -3.517 21.570 5.234 1.00 84.31 278 THR A C 1
ATOM 2268 O O . THR A 1 278 ? -4.512 21.452 4.523 1.00 84.31 278 THR A O 1
ATOM 2271 N N . ASP A 1 279 ? -2.452 20.780 5.107 1.00 82.75 279 ASP A N 1
ATOM 2272 C CA . ASP A 1 279 ? -2.357 19.785 4.042 1.00 82.75 279 ASP A CA 1
ATOM 2273 C C . ASP A 1 279 ? -3.328 18.634 4.266 1.00 82.75 279 ASP A C 1
ATOM 2275 O O . ASP A 1 279 ? -4.078 18.313 3.350 1.00 82.75 279 ASP A O 1
ATOM 2279 N N . ILE A 1 280 ? -3.416 18.092 5.486 1.00 80.62 280 ILE A N 1
ATOM 2280 C CA . ILE A 1 280 ? -4.328 16.972 5.769 1.00 80.62 280 ILE A CA 1
ATOM 2281 C C . ILE A 1 280 ? -5.803 17.343 5.521 1.00 80.62 280 ILE A C 1
ATOM 2283 O O . ILE A 1 280 ? -6.562 16.535 4.994 1.00 80.62 280 ILE A O 1
ATOM 2287 N N . ASN A 1 281 ? -6.197 18.594 5.789 1.00 78.44 281 ASN A N 1
ATOM 2288 C CA . ASN A 1 281 ? -7.561 19.084 5.544 1.00 78.44 281 ASN A CA 1
ATOM 2289 C C . ASN A 1 281 ? -7.818 19.546 4.100 1.00 78.44 281 ASN A C 1
ATOM 2291 O O . ASN A 1 281 ? -8.965 19.762 3.720 1.00 78.44 281 ASN A O 1
ATOM 2295 N N . ASN A 1 282 ? -6.780 19.692 3.271 1.00 75.62 282 ASN A N 1
ATOM 2296 C CA . ASN A 1 282 ? -6.941 19.999 1.847 1.00 75.62 282 ASN A CA 1
ATOM 2297 C C . ASN A 1 282 ? -7.164 18.744 0.986 1.00 75.62 282 ASN A C 1
ATOM 2299 O O . ASN A 1 282 ? -7.491 18.874 -0.196 1.00 75.62 282 ASN A O 1
ATOM 2303 N N . ILE A 1 283 ? -6.970 17.547 1.549 1.00 68.88 283 ILE A N 1
ATOM 2304 C CA . ILE A 1 283 ? -7.035 16.276 0.813 1.00 68.88 283 ILE A CA 1
ATOM 2305 C C . ILE A 1 283 ? -8.486 15.858 0.558 1.00 68.88 283 ILE A C 1
ATOM 2307 O O . ILE A 1 283 ? -8.805 15.385 -0.533 1.00 68.88 283 ILE A O 1
ATOM 2311 N N . ILE A 1 284 ? -9.386 16.101 1.515 1.00 60.16 284 ILE A N 1
ATOM 2312 C CA . ILE A 1 284 ? -10.827 15.863 1.374 1.00 60.16 284 ILE A CA 1
ATOM 2313 C C . ILE A 1 284 ? -11.583 17.090 1.886 1.00 60.16 284 ILE A C 1
ATOM 2315 O O . ILE A 1 284 ? -11.306 17.583 2.974 1.00 60.16 284 ILE A O 1
ATOM 2319 N N . ASP A 1 285 ? -12.571 17.565 1.120 1.00 56.31 285 ASP A N 1
ATOM 2320 C CA . ASP A 1 285 ? -13.531 18.573 1.591 1.00 56.31 285 ASP A CA 1
ATOM 2321 C C . ASP A 1 285 ? -14.482 17.930 2.613 1.00 56.31 285 ASP A C 1
ATOM 2323 O O . ASP A 1 285 ? -15.583 17.487 2.285 1.00 56.31 285 ASP A O 1
ATOM 2327 N N . VAL A 1 286 ? -14.019 17.827 3.859 1.00 54.03 286 VAL A N 1
ATOM 2328 C CA . VAL A 1 286 ? -14.782 17.324 5.013 1.00 54.03 286 VAL A CA 1
ATOM 2329 C C . VAL A 1 286 ? -15.667 18.410 5.654 1.00 54.03 286 VAL A C 1
ATOM 2331 O O . VAL A 1 286 ? -16.245 18.213 6.725 1.00 54.03 286 VAL A O 1
ATOM 2334 N N . GLY A 1 287 ? -15.835 19.562 4.993 1.00 60.22 287 GLY A N 1
ATOM 2335 C CA . GLY A 1 287 ? -16.659 20.669 5.477 1.00 60.22 287 GLY A CA 1
ATOM 2336 C C . GLY A 1 287 ? -16.028 21.422 6.655 1.00 60.22 287 GLY A C 1
ATOM 2337 O O . GLY A 1 287 ? -14.918 21.925 6.544 1.00 60.22 287 GLY A O 1
ATOM 2338 N N . ASP A 1 288 ? -16.761 21.549 7.768 1.00 58.19 288 ASP A N 1
ATOM 2339 C CA . ASP A 1 288 ? -16.309 22.250 8.990 1.00 58.19 288 ASP A CA 1
ATOM 2340 C C . ASP A 1 288 ? -15.592 21.306 9.991 1.00 58.19 288 ASP A C 1
ATOM 2342 O O . ASP A 1 288 ? -15.416 21.667 11.158 1.00 58.19 288 ASP A O 1
ATOM 2346 N N . PHE A 1 289 ? -15.265 20.072 9.589 1.00 63.50 289 PHE A N 1
ATOM 2347 C CA . PHE A 1 289 ? -14.598 19.088 10.444 1.00 63.50 289 PHE A CA 1
ATOM 2348 C C . PHE A 1 289 ? -13.087 19.133 10.220 1.00 63.50 289 PHE A C 1
ATOM 2350 O O . PHE A 1 289 ? -12.640 19.069 9.082 1.00 63.50 289 PHE A O 1
ATOM 2357 N N . ASP A 1 290 ? -12.310 19.216 11.295 1.00 73.62 290 ASP A N 1
ATOM 2358 C CA . ASP A 1 290 ? -10.855 19.163 11.204 1.00 73.62 290 ASP A CA 1
ATOM 2359 C C . ASP A 1 290 ? -10.372 17.715 11.378 1.00 73.62 290 ASP A C 1
ATOM 2361 O O . ASP A 1 290 ? -10.638 17.086 12.406 1.00 73.62 290 ASP A O 1
ATOM 2365 N N . LEU A 1 291 ? -9.641 17.187 10.396 1.00 78.00 291 LEU A N 1
ATOM 2366 C CA . LEU A 1 291 ? -9.058 15.848 10.459 1.00 78.00 291 LEU A CA 1
ATOM 2367 C C . LEU A 1 291 ? -7.828 15.824 11.373 1.00 78.00 291 LEU A C 1
ATOM 2369 O O . LEU A 1 291 ? -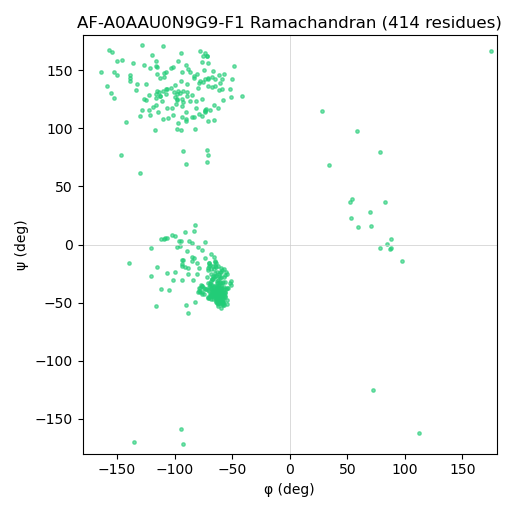6.859 16.567 11.183 1.00 78.00 291 LEU A O 1
ATOM 2373 N N . SER A 1 292 ? -7.856 14.927 12.359 1.00 87.62 292 SER A N 1
ATOM 2374 C CA . SER A 1 292 ? -6.705 14.608 13.210 1.00 87.62 292 SER A CA 1
ATOM 2375 C C . SER A 1 292 ? -5.775 13.580 12.576 1.00 87.62 292 SER A C 1
ATOM 2377 O O . SER A 1 292 ? -4.575 13.601 12.845 1.00 87.62 292 SER A O 1
ATOM 2379 N N . ALA A 1 293 ? -6.323 12.683 11.757 1.00 92.19 293 ALA A N 1
ATOM 2380 C CA . ALA A 1 293 ? -5.586 11.635 11.075 1.00 92.19 293 ALA A CA 1
ATOM 2381 C C . ALA A 1 293 ? -6.305 11.196 9.793 1.00 92.19 293 ALA A C 1
ATOM 2383 O O . ALA A 1 293 ? -7.465 11.550 9.583 1.00 92.19 293 ALA A O 1
ATOM 2384 N N . MET A 1 294 ? -5.594 10.459 8.940 1.00 91.12 294 MET A N 1
ATOM 2385 C CA . MET A 1 294 ? -6.134 9.844 7.734 1.00 91.12 294 MET A CA 1
ATOM 2386 C C . MET A 1 294 ? -5.307 8.622 7.319 1.00 91.12 294 MET A C 1
ATOM 2388 O O . MET A 1 294 ? -4.084 8.704 7.180 1.00 91.12 294 MET A O 1
ATOM 2392 N N . ALA A 1 295 ? -5.980 7.501 7.070 1.00 92.12 295 ALA A N 1
ATOM 2393 C CA . ALA A 1 295 ? -5.392 6.297 6.501 1.00 92.12 295 ALA A CA 1
ATOM 2394 C C . ALA A 1 295 ? -5.431 6.282 4.964 1.00 92.12 295 ALA A C 1
ATOM 2396 O O . ALA A 1 295 ? -6.467 6.537 4.339 1.00 92.12 295 ALA A O 1
ATOM 2397 N N . TYR A 1 296 ? -4.336 5.834 4.345 1.00 87.12 296 TYR A N 1
ATOM 2398 C CA . TYR A 1 296 ? -4.188 5.719 2.893 1.00 87.12 296 TYR A CA 1
ATOM 2399 C C . TYR A 1 296 ? -4.169 4.259 2.412 1.00 87.12 296 TYR A C 1
ATOM 2401 O O . TYR A 1 296 ? -3.624 3.379 3.091 1.00 87.12 296 TYR A O 1
ATOM 2409 N N . PRO A 1 297 ? -4.690 3.970 1.200 1.00 83.56 297 PRO A N 1
ATOM 2410 C CA . PRO A 1 297 ? -4.684 2.623 0.614 1.00 83.56 297 PRO A CA 1
ATOM 2411 C C . PRO A 1 297 ? -3.294 1.985 0.492 1.00 83.56 297 PRO A C 1
ATOM 2413 O O . PRO A 1 297 ? -3.170 0.756 0.522 1.00 83.56 297 PRO A O 1
ATOM 2416 N N . ALA A 1 298 ? -2.253 2.816 0.393 1.00 82.50 298 ALA A N 1
ATOM 2417 C CA . ALA A 1 298 ? -0.854 2.411 0.336 1.00 82.50 298 ALA A CA 1
ATOM 2418 C C . ALA A 1 298 ? -0.281 1.926 1.684 1.00 82.50 298 ALA A C 1
ATOM 2420 O O . ALA A 1 298 ? 0.849 1.446 1.726 1.00 82.50 298 ALA A O 1
ATOM 2421 N N . ARG A 1 299 ? -1.120 1.892 2.733 1.00 89.38 299 ARG A N 1
ATOM 2422 C CA . ARG A 1 299 ? -0.841 1.405 4.097 1.00 89.38 299 ARG A CA 1
ATOM 2423 C C . ARG A 1 299 ? -0.156 2.393 5.018 1.00 89.38 299 ARG A C 1
ATOM 2425 O O . ARG A 1 299 ? 0.639 2.005 5.869 1.00 89.38 299 ARG A O 1
ATOM 2432 N N . GLU A 1 300 ? -0.522 3.647 4.881 1.00 92.56 300 GLU A N 1
ATOM 2433 C CA . GLU A 1 300 ? 0.039 4.732 5.669 1.00 92.56 300 GLU A CA 1
ATOM 2434 C C . GLU A 1 300 ? -1.053 5.334 6.536 1.00 92.56 300 GLU A C 1
ATOM 2436 O O . GLU A 1 300 ? -2.213 5.377 6.126 1.00 92.56 300 GLU A O 1
ATOM 2441 N N . ILE A 1 301 ? -0.690 5.804 7.723 1.00 94.88 301 ILE A N 1
ATOM 2442 C CA . ILE A 1 301 ? -1.579 6.609 8.559 1.00 94.88 301 ILE A CA 1
ATOM 2443 C C . ILE A 1 301 ? -0.877 7.935 8.814 1.00 94.88 301 ILE A C 1
ATOM 2445 O O . ILE A 1 301 ? 0.183 7.961 9.439 1.00 94.88 301 ILE A O 1
ATOM 2449 N N . HIS A 1 302 ? -1.449 9.028 8.319 1.00 93.31 302 HIS A N 1
ATOM 2450 C CA . HIS A 1 302 ? -0.894 10.363 8.514 1.00 93.31 302 HIS A CA 1
ATOM 2451 C C . HIS A 1 302 ? -1.681 11.102 9.585 1.00 93.31 302 HIS A C 1
ATOM 2453 O O . HIS A 1 302 ? -2.908 11.098 9.563 1.00 93.31 302 HIS A O 1
ATOM 2459 N N . PHE A 1 303 ? -0.977 11.756 10.500 1.00 93.25 303 PHE A N 1
ATOM 2460 C CA . PHE A 1 303 ? -1.538 12.569 11.567 1.00 93.25 303 PHE A CA 1
ATOM 2461 C C . PHE A 1 303 ? -1.301 14.052 11.294 1.00 93.25 303 PHE A C 1
ATOM 2463 O O . PHE A 1 303 ? -0.285 14.449 10.723 1.00 93.25 303 PHE A O 1
ATOM 2470 N N . SER A 1 304 ? -2.229 14.885 11.751 1.00 90.56 304 SER A N 1
ATOM 2471 C CA . SER A 1 304 ? -2.013 16.327 11.834 1.00 90.56 304 SER A CA 1
ATOM 2472 C C . SER A 1 304 ? -0.957 16.642 12.892 1.00 90.56 304 SER A C 1
ATOM 2474 O O . SER A 1 304 ? -1.035 16.157 14.024 1.00 90.56 304 SER A O 1
ATOM 2476 N N . GLU A 1 305 ? -0.019 17.532 12.573 1.00 87.88 305 GLU A N 1
ATOM 2477 C CA . GLU A 1 305 ? 0.954 18.044 13.544 1.00 87.88 305 GLU A CA 1
ATOM 2478 C C . GLU A 1 305 ? 0.316 18.867 14.682 1.00 87.88 305 GLU A C 1
ATOM 2480 O O . GLU A 1 305 ? 0.954 19.106 15.706 1.00 87.88 305 GLU A O 1
ATOM 2485 N N . GLU A 1 306 ? -0.944 19.301 14.558 1.00 85.94 306 GLU A N 1
ATOM 2486 C CA . GLU A 1 306 ? -1.577 20.197 15.539 1.00 85.94 306 GLU A CA 1
ATOM 2487 C C . GLU A 1 306 ? -2.370 19.467 16.635 1.00 85.94 306 GLU A C 1
ATOM 2489 O O . GLU A 1 306 ? -2.434 19.961 17.763 1.00 85.94 306 GLU A O 1
ATOM 2494 N N . TYR A 1 307 ? -2.952 18.299 16.345 1.00 85.25 307 TYR A N 1
ATOM 2495 C CA . TYR A 1 307 ? -3.928 17.659 17.237 1.00 85.25 307 TYR A CA 1
ATOM 2496 C C . TYR A 1 307 ? -3.323 16.640 18.205 1.00 85.25 307 TYR A C 1
ATOM 2498 O O . TYR A 1 307 ? -2.348 15.953 17.907 1.00 85.25 307 TYR A O 1
ATOM 2506 N N . GLU A 1 308 ? -3.947 16.530 19.379 1.00 85.69 308 GLU A N 1
ATOM 2507 C CA . GLU A 1 308 ? -3.662 15.457 20.332 1.00 85.69 308 GLU A CA 1
ATOM 2508 C C . GLU A 1 308 ? -4.053 14.102 19.729 1.00 85.69 308 GLU A C 1
ATOM 2510 O O . GLU A 1 308 ? -5.055 13.988 19.020 1.00 85.69 308 GLU A O 1
ATOM 2515 N N . ILE A 1 309 ? -3.241 13.082 20.007 1.00 89.12 309 ILE A N 1
ATOM 2516 C CA . ILE A 1 309 ? -3.432 11.736 19.474 1.00 89.12 309 ILE A CA 1
ATOM 2517 C C . ILE A 1 309 ? -3.833 10.812 20.611 1.00 89.12 309 ILE A C 1
ATOM 2519 O O . ILE A 1 309 ? -3.115 10.656 21.598 1.00 89.12 309 ILE A O 1
ATOM 2523 N N . GLU A 1 310 ? -4.980 10.169 20.436 1.00 92.56 310 GLU A N 1
ATOM 2524 C CA . GLU A 1 310 ? -5.538 9.214 21.382 1.00 92.56 310 GLU A CA 1
ATOM 2525 C C . GLU A 1 310 ? -5.609 7.814 20.750 1.00 92.56 310 GLU A C 1
ATOM 2527 O O . GLU A 1 310 ? -5.757 7.695 19.528 1.00 92.56 310 GLU A O 1
ATOM 2532 N N . PRO A 1 311 ? -5.571 6.731 21.553 1.00 94.88 311 PRO A N 1
ATOM 2533 C CA . PRO A 1 311 ? -5.653 5.359 21.045 1.00 94.88 311 PRO A CA 1
ATOM 2534 C C . PRO A 1 311 ? -6.845 5.101 20.116 1.00 94.88 311 PRO A C 1
ATOM 2536 O O . PRO A 1 311 ? -6.729 4.326 19.172 1.00 94.88 311 PRO A O 1
ATOM 2539 N N . VAL A 1 312 ? -7.984 5.764 20.351 1.00 95.38 312 VAL A N 1
ATOM 2540 C CA . VAL A 1 312 ? -9.185 5.610 19.517 1.00 95.38 312 VAL A CA 1
ATOM 2541 C C . VAL A 1 312 ? -8.955 6.069 18.076 1.00 95.38 312 VAL A C 1
ATOM 2543 O O . VAL A 1 312 ? -9.401 5.377 17.168 1.00 95.38 312 VAL A O 1
ATOM 2546 N N . ILE A 1 313 ? -8.201 7.154 17.856 1.00 95.00 313 ILE A N 1
ATOM 2547 C CA . ILE A 1 313 ? -7.849 7.645 16.514 1.00 95.00 313 ILE A CA 1
ATOM 2548 C C . ILE A 1 313 ? -6.943 6.623 15.827 1.00 95.00 313 ILE A C 1
ATOM 2550 O O . ILE A 1 313 ? -7.197 6.219 14.699 1.00 95.00 313 ILE A O 1
ATOM 2554 N N . ILE A 1 314 ? -5.921 6.134 16.532 1.00 96.62 314 ILE A N 1
ATOM 2555 C CA . ILE A 1 314 ? -4.966 5.161 15.984 1.00 96.62 314 ILE A CA 1
ATOM 2556 C C . ILE A 1 314 ? -5.681 3.864 15.587 1.00 96.62 314 ILE A C 1
ATOM 2558 O O . ILE A 1 314 ? -5.446 3.327 14.505 1.00 96.62 314 ILE A O 1
ATOM 2562 N N . TYR A 1 315 ? -6.577 3.358 16.439 1.00 98.00 315 TYR A N 1
ATOM 2563 C CA . TYR A 1 315 ? -7.340 2.150 16.129 1.00 98.00 315 TYR A CA 1
ATOM 2564 C C . TYR A 1 315 ? -8.380 2.394 15.031 1.00 98.00 315 TYR A C 1
ATOM 2566 O O . TYR A 1 315 ? -8.597 1.493 14.226 1.00 98.00 315 TYR A O 1
ATOM 2574 N N . HIS A 1 316 ? -8.976 3.586 14.947 1.00 97.56 316 HIS A N 1
ATOM 2575 C CA . HIS A 1 316 ? -9.866 3.960 13.845 1.00 97.56 316 HIS A CA 1
ATOM 2576 C C . HIS A 1 316 ? -9.126 3.878 12.508 1.00 97.56 316 HIS A C 1
ATOM 2578 O O . HIS A 1 316 ? -9.519 3.108 11.632 1.00 97.56 316 HIS A O 1
ATOM 2584 N N . GLU A 1 317 ? -7.993 4.569 12.384 1.00 97.38 317 GLU A N 1
ATOM 2585 C CA . GLU A 1 317 ? -7.206 4.558 11.149 1.00 97.38 317 GLU A CA 1
ATOM 2586 C C . GLU A 1 317 ? -6.651 3.165 10.828 1.00 97.38 317 GLU A C 1
ATOM 2588 O O . GLU A 1 317 ? -6.642 2.733 9.675 1.00 97.38 317 GLU A O 1
ATOM 2593 N N . MET A 1 318 ? -6.271 2.386 11.845 1.00 97.75 318 MET A N 1
ATOM 2594 C CA . MET A 1 318 ? -5.923 0.979 11.649 1.00 97.75 318 MET A CA 1
ATOM 2595 C C . MET A 1 318 ? -7.103 0.176 11.079 1.00 97.75 318 MET A C 1
ATOM 2597 O O . MET A 1 318 ? -6.891 -0.685 10.228 1.00 97.75 318 MET A O 1
ATOM 2601 N N . GLY A 1 319 ? -8.340 0.464 11.490 1.00 98.25 319 GLY A N 1
ATOM 2602 C CA . GLY A 1 319 ? -9.548 -0.135 10.924 1.00 98.25 319 GLY A CA 1
ATOM 2603 C C . GLY A 1 319 ? -9.664 0.089 9.414 1.00 98.25 319 GLY A C 1
ATOM 2604 O O . GLY A 1 319 ? -9.908 -0.871 8.679 1.00 98.25 319 GLY A O 1
ATOM 2605 N N . HIS A 1 320 ? -9.373 1.301 8.933 1.00 97.38 320 HIS A N 1
ATOM 2606 C CA . HIS A 1 320 ? -9.283 1.595 7.495 1.00 97.38 320 HIS A CA 1
ATOM 2607 C C . HIS A 1 320 ? -8.189 0.777 6.807 1.00 97.38 320 HIS A C 1
ATOM 2609 O O . HIS A 1 320 ? -8.428 0.167 5.768 1.00 97.38 320 HIS A O 1
ATOM 2615 N N . ILE A 1 321 ? -7.001 0.662 7.403 1.00 96.38 321 ILE A N 1
ATOM 2616 C CA . ILE A 1 321 ? -5.917 -0.169 6.854 1.00 96.38 321 ILE A CA 1
ATOM 2617 C C . ILE A 1 321 ? -6.321 -1.655 6.793 1.00 96.38 321 ILE A C 1
ATOM 2619 O O . ILE A 1 321 ? -5.976 -2.350 5.830 1.00 96.38 321 ILE A O 1
ATOM 2623 N N . ILE A 1 322 ? -7.063 -2.174 7.776 1.00 96.62 322 ILE A N 1
ATOM 2624 C CA . ILE A 1 322 ? -7.601 -3.542 7.728 1.00 96.62 322 ILE A CA 1
ATOM 2625 C C . ILE A 1 322 ? -8.615 -3.682 6.592 1.00 96.62 322 ILE A C 1
ATOM 2627 O O . ILE A 1 322 ? -8.528 -4.644 5.826 1.00 96.62 322 ILE A O 1
ATOM 2631 N N . ASP A 1 323 ? -9.509 -2.711 6.418 1.00 96.56 323 ASP A N 1
ATOM 2632 C CA . ASP A 1 323 ? -10.485 -2.729 5.331 1.00 96.56 323 ASP A CA 1
ATOM 2633 C C . ASP A 1 323 ? -9.812 -2.682 3.957 1.00 96.56 323 ASP A C 1
ATOM 2635 O O . ASP A 1 323 ? -10.004 -3.571 3.122 1.00 96.56 323 ASP A O 1
ATOM 2639 N N . TYR A 1 324 ? -8.904 -1.725 3.759 1.00 92.75 324 TYR A N 1
ATOM 2640 C CA . TYR A 1 324 ? -8.078 -1.623 2.567 1.00 92.75 324 TYR A CA 1
ATOM 2641 C C . TYR A 1 324 ? -7.387 -2.963 2.269 1.00 92.75 324 TYR A C 1
ATOM 2643 O O . TYR A 1 324 ? -7.177 -3.296 1.105 1.00 92.75 324 TYR A O 1
ATOM 2651 N N . SER A 1 325 ? -6.996 -3.745 3.292 1.00 92.62 325 SER A N 1
ATOM 2652 C CA . SER A 1 325 ? -6.192 -4.980 3.133 1.00 92.62 325 SER A CA 1
ATOM 2653 C C . SER A 1 325 ? -6.992 -6.099 2.482 1.00 92.62 325 SER A C 1
ATOM 2655 O O . SER A 1 325 ? -6.404 -7.032 1.947 1.00 92.62 325 SER A O 1
ATOM 2657 N N . SER A 1 326 ? -8.316 -5.972 2.498 1.00 93.62 326 SER A N 1
ATOM 2658 C CA . SER A 1 326 ? -9.271 -6.917 1.928 1.00 93.62 326 SER A CA 1
ATOM 2659 C C . SER A 1 326 ? -9.767 -6.534 0.529 1.00 93.62 326 SER A C 1
ATOM 2661 O O . SER A 1 326 ? -10.554 -7.274 -0.058 1.00 93.62 326 SER A O 1
ATOM 2663 N N . ARG A 1 327 ? -9.330 -5.386 -0.016 1.00 90.38 327 ARG A N 1
ATOM 2664 C CA . ARG A 1 327 ? -9.836 -4.857 -1.290 1.00 90.38 327 ARG A CA 1
ATOM 2665 C C . ARG A 1 327 ? -9.545 -5.788 -2.462 1.00 90.38 327 ARG A C 1
ATOM 2667 O O . ARG A 1 327 ? -8.396 -5.963 -2.854 1.00 90.38 327 ARG A O 1
ATOM 2674 N N . VAL A 1 328 ? -10.610 -6.280 -3.080 1.00 86.31 328 VAL A N 1
ATOM 2675 C CA . VAL A 1 328 ? -10.594 -6.948 -4.385 1.00 86.31 328 VAL A CA 1
ATOM 2676 C C . VAL A 1 328 ? -11.103 -5.956 -5.425 1.00 86.31 328 VAL A C 1
ATOM 2678 O O . VAL A 1 328 ? -12.257 -5.526 -5.352 1.00 86.31 328 VAL A O 1
ATOM 2681 N N . TYR A 1 329 ? -10.267 -5.587 -6.396 1.00 77.25 329 TYR A N 1
ATOM 2682 C CA . TYR A 1 329 ? -10.666 -4.642 -7.450 1.00 77.25 329 TYR A CA 1
ATOM 2683 C C . TYR A 1 329 ? -11.376 -5.366 -8.597 1.00 77.25 329 TYR A C 1
ATOM 2685 O O . TYR A 1 329 ? -10.857 -6.332 -9.153 1.00 77.25 329 TYR A O 1
ATOM 2693 N N . LYS A 1 330 ? -12.554 -4.868 -8.979 1.00 67.25 330 LYS A N 1
ATOM 2694 C CA . LYS A 1 330 ? -13.281 -5.304 -10.182 1.00 67.25 330 LYS A CA 1
ATOM 2695 C C . LYS A 1 330 ? -12.652 -4.721 -11.439 1.00 67.25 330 LYS A C 1
ATOM 2697 O O . LYS A 1 330 ? -12.528 -5.417 -12.439 1.00 67.25 330 LYS A O 1
ATOM 2702 N N . ASP A 1 331 ? -12.256 -3.456 -11.349 1.00 61.03 331 ASP A N 1
ATOM 2703 C CA . ASP A 1 331 ? -11.462 -2.757 -12.347 1.00 61.03 331 ASP A CA 1
ATOM 2704 C C . ASP A 1 331 ? -10.465 -1.842 -11.610 1.00 61.03 331 ASP A C 1
ATOM 2706 O O . ASP A 1 331 ? -10.868 -0.813 -11.055 1.00 61.03 331 ASP A O 1
ATOM 2710 N N . PRO A 1 332 ? -9.170 -2.208 -11.567 1.00 54.62 332 PRO A N 1
ATOM 2711 C CA . PRO A 1 332 ? -8.127 -1.381 -10.965 1.00 54.62 332 PRO A CA 1
ATOM 2712 C C . PRO A 1 332 ? -8.040 0.041 -11.542 1.00 54.62 332 PRO A C 1
ATOM 2714 O O . PRO A 1 332 ? -7.549 0.937 -10.863 1.00 54.62 332 PRO A O 1
ATOM 2717 N N . ALA A 1 333 ? -8.509 0.269 -12.774 1.00 53.16 333 ALA A N 1
ATOM 2718 C CA . ALA A 1 333 ? -8.479 1.579 -13.418 1.00 53.16 333 ALA A CA 1
ATOM 2719 C C . ALA A 1 333 ? -9.668 2.480 -13.051 1.00 53.16 333 ALA A C 1
ATOM 2721 O O . ALA A 1 333 ? -9.611 3.682 -13.312 1.00 53.16 333 ALA A O 1
ATOM 2722 N N . LEU A 1 334 ? -10.731 1.926 -12.457 1.00 51.06 334 LEU A N 1
ATOM 2723 C CA . LEU A 1 334 ? -11.946 2.665 -12.085 1.00 51.06 334 LEU A CA 1
ATOM 2724 C C . LEU A 1 334 ? -12.139 2.800 -10.572 1.00 51.06 334 LEU A C 1
ATOM 2726 O O . LEU A 1 334 ? -13.179 3.297 -10.148 1.00 51.06 334 LEU A O 1
ATOM 2730 N N . GLU A 1 335 ? -11.171 2.345 -9.769 1.00 63.38 335 GLU A N 1
ATOM 2731 C CA . GLU A 1 335 ? -11.262 2.304 -8.300 1.00 63.38 335 GLU A CA 1
ATOM 2732 C C . GLU A 1 335 ? -12.518 1.572 -7.789 1.00 63.38 335 GLU A C 1
ATOM 2734 O O . GLU A 1 335 ? -12.957 1.762 -6.658 1.00 63.38 335 GLU A O 1
ATOM 2739 N N . GLU A 1 336 ? -13.099 0.686 -8.602 1.00 73.12 336 GLU A N 1
ATOM 2740 C CA . GLU A 1 336 ? -14.233 -0.134 -8.193 1.00 73.12 336 GLU A CA 1
ATOM 2741 C C . GLU A 1 336 ? -13.718 -1.378 -7.465 1.00 73.12 336 GLU A C 1
ATOM 2743 O O . GLU A 1 336 ? -13.152 -2.285 -8.085 1.00 73.12 336 GLU A O 1
ATOM 2748 N N . TYR A 1 337 ? -13.942 -1.453 -6.154 1.00 84.50 337 TYR A N 1
ATOM 2749 C CA . TYR A 1 337 ? -13.532 -2.584 -5.323 1.00 84.50 337 TYR A CA 1
ATOM 2750 C C . TYR A 1 337 ? -14.680 -3.152 -4.481 1.00 84.50 337 TYR A C 1
ATOM 2752 O O . TYR A 1 337 ? -15.801 -2.644 -4.469 1.00 84.50 337 TYR A O 1
ATOM 2760 N N . LYS A 1 338 ? -14.403 -4.283 -3.833 1.00 90.31 338 LYS A N 1
ATOM 2761 C CA . LYS A 1 338 ? -15.149 -4.805 -2.688 1.00 90.31 338 LYS A CA 1
ATOM 2762 C C . LYS A 1 338 ? -14.161 -5.026 -1.546 1.00 90.31 338 LYS A C 1
ATOM 2764 O O . LYS A 1 338 ? -13.078 -5.552 -1.791 1.00 90.31 338 LYS A O 1
ATOM 2769 N N . SER A 1 339 ? -14.537 -4.664 -0.329 1.00 94.06 339 SER A N 1
ATOM 2770 C CA . SER A 1 339 ? -13.766 -4.887 0.899 1.00 94.06 339 SER A CA 1
ATOM 2771 C C . SER A 1 339 ? -14.675 -5.408 2.021 1.00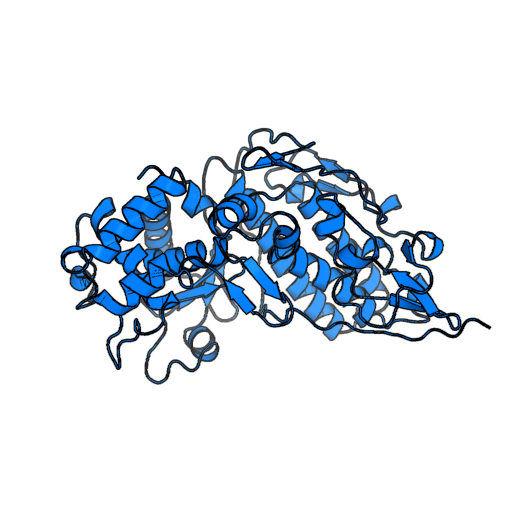 94.06 339 SER A C 1
ATOM 2773 O O . SER A 1 339 ? -15.825 -5.789 1.771 1.00 94.06 339 SER A O 1
ATOM 2775 N N . PHE A 1 340 ? -14.171 -5.473 3.254 1.00 97.50 340 PHE A N 1
ATOM 2776 C CA . PHE A 1 340 ? -14.969 -5.841 4.419 1.00 97.50 340 PHE A CA 1
ATOM 2777 C C . PHE A 1 340 ? -16.086 -4.829 4.686 1.00 97.50 340 PHE A C 1
ATOM 2779 O O . PHE A 1 340 ? -17.213 -5.254 4.941 1.00 97.50 340 PHE A O 1
ATOM 2786 N N . SER A 1 341 ? -15.812 -3.530 4.570 1.00 96.88 341 SER A N 1
ATOM 2787 C CA . SER A 1 341 ? -16.798 -2.460 4.763 1.00 96.88 341 SER A CA 1
ATOM 2788 C C . SER A 1 341 ? -17.882 -2.424 3.672 1.00 96.88 341 SER A C 1
ATOM 2790 O O . SER A 1 341 ? -18.992 -1.973 3.927 1.00 96.88 341 SER A O 1
ATOM 2792 N N . ASP A 1 342 ? -17.622 -3.009 2.500 1.00 93.19 342 ASP A N 1
ATOM 2793 C CA . ASP A 1 342 ? -18.608 -3.167 1.417 1.00 93.19 342 ASP A CA 1
ATOM 2794 C C . ASP A 1 342 ? -19.232 -4.577 1.355 1.00 93.19 342 ASP A C 1
ATOM 2796 O O . ASP A 1 342 ? -19.923 -4.940 0.394 1.00 93.19 342 ASP A O 1
ATOM 2800 N N . SER A 1 343 ? -18.954 -5.432 2.343 1.00 95.06 343 SER A N 1
ATOM 2801 C CA . SER A 1 343 ? -19.497 -6.793 2.391 1.00 95.06 343 SER A CA 1
ATOM 2802 C C . SER A 1 343 ? -20.980 -6.802 2.775 1.00 95.06 343 SER A C 1
ATOM 2804 O O . SER A 1 343 ? -21.446 -5.949 3.528 1.00 95.06 343 SER A O 1
ATOM 2806 N N . ASP A 1 344 ? -21.737 -7.797 2.298 1.00 95.94 344 ASP A N 1
ATOM 2807 C CA . ASP A 1 344 ? -23.155 -7.940 2.664 1.00 95.94 344 ASP A CA 1
ATOM 2808 C C . ASP A 1 344 ? -23.311 -8.131 4.187 1.00 95.94 344 ASP A C 1
ATOM 2810 O O . ASP A 1 344 ? -24.289 -7.674 4.791 1.00 95.94 344 ASP A O 1
ATOM 2814 N N . GLU A 1 345 ? -22.331 -8.796 4.809 1.00 96.50 345 GLU A N 1
ATOM 2815 C CA . GLU A 1 345 ? -22.239 -8.987 6.250 1.00 96.50 345 GLU A CA 1
ATOM 2816 C C . GLU A 1 345 ? -22.108 -7.656 6.998 1.00 96.50 345 GLU A C 1
ATOM 2818 O O . GLU A 1 345 ? -22.921 -7.388 7.885 1.00 96.50 345 GLU A O 1
ATOM 2823 N N . TRP A 1 346 ? -21.141 -6.805 6.632 1.00 97.94 346 TRP A N 1
ATOM 2824 C CA . TRP A 1 346 ? -20.966 -5.506 7.288 1.00 97.94 346 TRP A CA 1
ATOM 2825 C C . TRP A 1 346 ? -22.115 -4.552 6.985 1.00 97.94 346 TRP A C 1
ATOM 2827 O O . TRP A 1 346 ? -22.639 -3.923 7.899 1.00 97.94 346 TRP A O 1
ATOM 2837 N N . MET A 1 347 ? -22.574 -4.485 5.734 1.00 97.62 347 MET A N 1
ATOM 2838 C CA . MET A 1 347 ? -23.663 -3.587 5.343 1.00 97.62 347 MET A CA 1
ATOM 2839 C C . MET A 1 347 ? -24.946 -3.842 6.139 1.00 97.62 347 MET A C 1
ATOM 2841 O O . MET A 1 347 ? -25.686 -2.905 6.433 1.00 97.62 347 MET A O 1
ATOM 2845 N N . SER A 1 348 ? -25.196 -5.093 6.535 1.00 97.56 348 SER A N 1
ATOM 2846 C CA . SER A 1 348 ? -26.322 -5.433 7.410 1.00 97.56 348 SER A CA 1
ATOM 2847 C C . SER A 1 348 ? -26.163 -4.838 8.818 1.00 97.56 348 SER A C 1
ATOM 2849 O O . SER A 1 348 ? -27.124 -4.292 9.355 1.00 97.56 348 SER A O 1
ATOM 2851 N N . VAL A 1 349 ? -24.956 -4.900 9.391 1.00 98.06 349 VAL A N 1
ATOM 2852 C CA . VAL A 1 349 ? -24.623 -4.323 10.708 1.00 98.06 349 VAL A CA 1
ATOM 2853 C C . VAL A 1 349 ? -24.637 -2.796 10.657 1.00 98.06 349 VAL A C 1
ATOM 2855 O O . VAL A 1 349 ? -25.219 -2.146 11.523 1.00 98.06 349 VAL A O 1
ATOM 2858 N N . HIS A 1 350 ? -24.050 -2.218 9.609 1.00 97.12 350 HIS A N 1
ATOM 2859 C CA . HIS A 1 350 ? -24.043 -0.784 9.355 1.00 97.12 350 HIS A CA 1
ATOM 2860 C C . HIS A 1 350 ? -25.468 -0.209 9.350 1.00 97.12 350 HIS A C 1
ATOM 2862 O O . HIS A 1 350 ? -25.763 0.710 10.110 1.00 97.12 350 HIS A O 1
ATOM 2868 N N . GLN A 1 351 ? -26.382 -0.802 8.576 1.00 96.38 351 GLN A N 1
ATOM 2869 C CA . GLN A 1 351 ? -27.790 -0.378 8.516 1.00 96.38 351 GLN A CA 1
ATOM 2870 C C . GLN A 1 351 ? -28.524 -0.530 9.857 1.00 96.38 351 GLN A C 1
ATOM 2872 O O . GLN A 1 351 ? -29.457 0.218 10.152 1.00 96.38 351 GLN A O 1
ATOM 2877 N N . ALA A 1 352 ? -28.139 -1.517 10.668 1.00 96.31 352 ALA A N 1
ATOM 2878 C CA . ALA A 1 352 ? -28.776 -1.777 11.952 1.00 96.31 352 ALA A CA 1
ATOM 2879 C C . ALA A 1 352 ? -28.317 -0.811 13.056 1.00 96.31 352 ALA A C 1
ATOM 2881 O O . ALA A 1 352 ? -29.141 -0.388 13.870 1.00 96.31 352 ALA A O 1
ATOM 2882 N N . GLU A 1 353 ? -27.025 -0.471 13.095 1.00 96.31 353 GLU A N 1
ATOM 2883 C CA . GLU A 1 353 ? -26.418 0.220 14.239 1.00 96.31 353 GLU A CA 1
ATOM 2884 C C . GLU A 1 353 ? -25.794 1.582 13.893 1.00 96.31 353 GLU A C 1
ATOM 2886 O O . GLU A 1 353 ? -25.712 2.442 14.770 1.00 96.31 353 GLU A O 1
ATOM 2891 N N . TRP A 1 354 ? -25.343 1.815 12.659 1.00 95.19 354 TRP A N 1
ATOM 2892 C CA . TRP A 1 354 ? -24.514 2.977 12.286 1.00 95.19 354 TRP A CA 1
ATOM 2893 C C . TRP A 1 354 ? -25.173 3.958 11.310 1.00 95.19 354 TRP A C 1
ATOM 2895 O O . TRP A 1 354 ? -24.756 5.115 11.258 1.00 95.19 354 TRP A O 1
ATOM 2905 N N . GLU A 1 355 ? -26.207 3.539 10.574 1.00 89.31 355 GLU A N 1
ATOM 2906 C CA . GLU A 1 355 ? -26.910 4.364 9.583 1.00 89.31 355 GLU A CA 1
ATOM 2907 C C . GLU A 1 355 ? -27.759 5.467 10.254 1.00 89.31 355 GLU A C 1
ATOM 2909 O O . GLU A 1 355 ? -28.984 5.386 10.372 1.00 89.31 355 GLU A O 1
ATOM 2914 N N . GLU A 1 356 ? -27.089 6.527 10.711 1.00 86.06 356 GLU A N 1
ATOM 2915 C CA . GLU A 1 356 ? -27.692 7.711 11.324 1.00 86.06 356 GLU A CA 1
ATOM 2916 C C . GLU A 1 356 ? -27.427 8.962 10.472 1.00 86.06 356 GLU A C 1
ATOM 2918 O O . GLU A 1 356 ? -26.284 9.360 10.247 1.00 86.06 356 GLU A O 1
ATOM 2923 N N . GLU A 1 357 ? -28.499 9.610 10.002 1.00 79.44 357 GLU A N 1
ATOM 2924 C CA . GLU A 1 357 ? -28.413 10.813 9.164 1.00 79.44 357 GLU A CA 1
ATOM 2925 C C . GLU A 1 357 ? -27.646 11.941 9.878 1.00 79.44 357 GLU A C 1
ATOM 2927 O O . GLU A 1 357 ? -28.018 12.373 10.971 1.00 79.44 357 GLU A O 1
ATOM 2932 N N . GLY A 1 358 ? -26.596 12.454 9.230 1.00 77.56 358 GLY A N 1
ATOM 2933 C CA . GLY A 1 358 ? -25.751 13.527 9.764 1.00 77.56 358 GLY A CA 1
ATOM 2934 C C . GLY A 1 358 ? -24.627 13.058 10.694 1.00 77.56 358 GLY A C 1
ATOM 2935 O O . GLY A 1 358 ? -23.868 13.898 11.173 1.00 77.56 358 GLY A O 1
ATOM 2936 N N . SER A 1 359 ? -24.501 11.749 10.935 1.00 83.56 359 SER A N 1
ATOM 2937 C CA . SER A 1 359 ? -23.320 11.159 11.564 1.00 83.56 359 SER A CA 1
ATOM 2938 C C . SER A 1 359 ? -22.161 11.094 10.570 1.00 83.56 359 SER A C 1
ATOM 2940 O O . SER A 1 359 ? -22.362 10.731 9.412 1.00 83.56 359 SER A O 1
ATOM 2942 N N . TYR A 1 360 ? -20.940 11.384 11.028 1.00 80.62 360 TYR A N 1
ATOM 2943 C CA . TYR A 1 360 ? -19.719 11.128 10.251 1.00 80.62 360 TYR A CA 1
ATOM 2944 C C . TYR A 1 360 ? -19.586 9.633 9.900 1.00 80.62 360 TYR A C 1
ATOM 2946 O O . TYR A 1 360 ? -19.192 9.273 8.798 1.00 80.62 360 TYR A O 1
ATOM 2954 N N . TYR A 1 361 ? -20.054 8.756 10.793 1.00 88.31 361 TYR A N 1
ATOM 2955 C CA . TYR A 1 361 ? -20.059 7.302 10.608 1.00 88.31 361 TYR A CA 1
ATOM 2956 C C . TYR A 1 361 ? -21.254 6.791 9.783 1.00 88.31 361 TYR A C 1
ATOM 2958 O O . TYR A 1 361 ? -21.584 5.610 9.848 1.00 88.31 361 TYR A O 1
ATOM 2966 N N . HIS A 1 362 ? -21.944 7.664 9.041 1.00 86.69 362 HIS A N 1
ATOM 2967 C CA . HIS A 1 362 ? -22.970 7.239 8.084 1.00 86.69 362 HIS A CA 1
ATOM 2968 C C . HIS A 1 362 ? -22.362 6.546 6.855 1.00 86.69 362 HIS A C 1
ATOM 2970 O O . HIS A 1 362 ? -23.048 5.771 6.197 1.00 86.69 362 HIS A O 1
ATOM 2976 N N . GLU A 1 363 ? -21.083 6.780 6.559 1.00 90.75 363 GLU A N 1
ATOM 2977 C CA . GLU A 1 363 ? -20.384 6.057 5.497 1.00 90.75 363 GLU A CA 1
ATOM 2978 C C . GLU A 1 363 ? -19.941 4.661 5.991 1.00 90.75 363 GLU A C 1
ATOM 2980 O O . GLU A 1 363 ? -19.397 4.540 7.099 1.00 90.75 363 GLU A O 1
ATOM 2985 N N . PRO A 1 364 ? -20.147 3.582 5.205 1.00 94.81 364 PRO A N 1
ATOM 2986 C CA . PRO A 1 364 ? -19.803 2.222 5.621 1.00 94.81 364 PRO A CA 1
ATOM 2987 C C . PRO A 1 364 ? -18.340 2.039 6.033 1.00 94.81 364 PRO A C 1
ATOM 2989 O O . PRO A 1 364 ? -18.097 1.394 7.056 1.00 94.81 364 PRO A O 1
ATOM 2992 N N . SER A 1 365 ? -17.387 2.643 5.315 1.00 94.44 365 SER A N 1
ATOM 2993 C CA . SER A 1 365 ? -15.957 2.599 5.655 1.00 94.44 365 SER A CA 1
ATOM 2994 C C . SER A 1 365 ? -15.664 3.257 7.005 1.00 94.44 365 SER A C 1
ATOM 2996 O O . SER A 1 365 ? -15.014 2.650 7.853 1.00 94.44 365 SER A O 1
ATOM 2998 N N . GLU A 1 366 ? -16.211 4.449 7.253 1.00 93.88 366 GLU A N 1
ATOM 2999 C CA . GLU A 1 366 ? -16.019 5.186 8.509 1.00 93.88 366 GLU A CA 1
ATOM 3000 C C . GLU A 1 366 ? -16.642 4.448 9.697 1.00 93.88 366 GLU A C 1
ATOM 3002 O O . GLU A 1 366 ? -16.045 4.353 10.770 1.00 93.88 366 GLU A O 1
ATOM 3007 N N . SER A 1 367 ? -17.833 3.868 9.517 1.00 96.62 367 SER A N 1
ATOM 3008 C CA . SER A 1 367 ? -18.447 3.036 10.557 1.00 96.62 367 SER A CA 1
ATOM 3009 C C . SER A 1 367 ? -17.667 1.751 10.826 1.00 96.62 367 SER A C 1
ATOM 3011 O O . SER A 1 367 ? -17.590 1.321 11.976 1.00 96.62 367 SER A O 1
ATOM 3013 N N . PHE A 1 368 ? -17.076 1.136 9.796 1.00 98.50 368 PHE A N 1
ATOM 3014 C CA . PHE A 1 368 ? -16.237 -0.051 9.950 1.00 98.50 368 PHE A CA 1
ATOM 3015 C C . PHE A 1 368 ? -14.991 0.280 10.766 1.00 98.50 368 PHE A C 1
ATOM 3017 O O . PHE A 1 368 ? -14.701 -0.400 11.753 1.00 98.50 368 PHE A O 1
ATOM 3024 N N . ALA A 1 369 ? -14.298 1.360 10.402 1.00 98.00 369 ALA A N 1
ATOM 3025 C CA . ALA A 1 369 ? -13.130 1.861 11.111 1.00 98.00 369 ALA A CA 1
ATOM 3026 C C . ALA A 1 369 ? -13.451 2.211 12.572 1.00 98.00 369 ALA A C 1
ATOM 3028 O O . ALA A 1 369 ? -12.768 1.754 13.492 1.00 98.00 369 ALA A O 1
ATOM 3029 N N . GLN A 1 370 ? -14.556 2.920 12.817 1.00 97.56 370 GLN A N 1
ATOM 3030 C CA . GLN A 1 370 ? -14.972 3.259 14.176 1.00 97.56 370 GLN A CA 1
ATOM 3031 C C . GLN A 1 370 ? -15.429 2.038 14.980 1.00 97.56 370 GLN A C 1
ATOM 3033 O O . GLN A 1 370 ? -15.139 1.943 16.173 1.00 97.56 370 GLN A O 1
ATOM 3038 N N . GLY A 1 371 ? -16.111 1.080 14.353 1.00 98.19 371 GLY A N 1
ATOM 3039 C CA . GLY A 1 371 ? -16.477 -0.185 14.984 1.00 98.19 371 GLY A CA 1
ATOM 3040 C C . GLY A 1 371 ? -15.248 -1.005 15.380 1.00 98.19 371 GLY A C 1
ATOM 3041 O O . GLY A 1 371 ? -15.206 -1.550 16.486 1.00 98.19 371 GLY A O 1
ATOM 3042 N N . PHE A 1 372 ? -14.221 -1.033 14.523 1.00 98.44 372 PHE A N 1
ATOM 3043 C CA . PHE A 1 372 ? -12.933 -1.658 14.821 1.00 98.44 372 PHE A CA 1
ATOM 3044 C C . PHE A 1 372 ? -12.266 -0.977 16.022 1.00 98.44 372 PHE A C 1
ATOM 3046 O O . PHE A 1 372 ? -11.845 -1.660 16.962 1.00 98.44 372 PHE A O 1
ATOM 3053 N N . ALA A 1 373 ? -12.227 0.360 16.031 1.00 98.19 373 ALA A N 1
ATOM 3054 C CA . ALA A 1 373 ? -11.699 1.133 17.149 1.00 98.19 373 ALA A CA 1
ATOM 3055 C C . ALA A 1 373 ? -12.442 0.815 18.449 1.00 98.19 373 ALA A C 1
ATOM 3057 O O . ALA A 1 373 ? -11.816 0.486 19.452 1.00 98.19 373 ALA A O 1
ATOM 3058 N N . ALA A 1 374 ? -13.775 0.833 18.430 1.00 98.12 374 ALA A N 1
ATOM 3059 C CA . ALA A 1 374 ? -14.597 0.564 19.602 1.00 98.12 374 ALA A CA 1
ATOM 3060 C C . ALA A 1 374 ? -14.383 -0.843 20.170 1.00 98.12 374 ALA A C 1
ATOM 3062 O O . ALA A 1 374 ? -14.254 -1.004 21.389 1.00 98.12 374 ALA A O 1
ATOM 3063 N N . TYR A 1 375 ? -14.276 -1.850 19.300 1.00 97.94 375 TYR A N 1
ATOM 3064 C CA . TYR A 1 375 ? -13.960 -3.216 19.703 1.00 97.94 375 TYR A CA 1
ATOM 3065 C C . TYR A 1 375 ? -12.602 -3.294 20.415 1.00 97.94 375 TYR A C 1
ATOM 3067 O O . TYR A 1 375 ? -12.503 -3.839 21.519 1.00 97.94 375 TYR A O 1
ATOM 3075 N N . TRP A 1 376 ? -11.550 -2.721 19.823 1.00 97.06 376 TRP A N 1
ATOM 3076 C CA . TRP A 1 376 ? -10.195 -2.825 20.368 1.00 97.06 376 TRP A CA 1
ATOM 3077 C C . TRP A 1 376 ? -9.938 -1.920 21.568 1.00 97.06 376 TRP A C 1
ATOM 3079 O O . TRP A 1 376 ? -9.300 -2.377 22.514 1.00 97.06 376 TRP A O 1
ATOM 3089 N N . ILE A 1 377 ? -10.512 -0.714 21.617 1.00 97.81 377 ILE A N 1
ATOM 3090 C CA . ILE A 1 377 ? -10.522 0.123 22.827 1.00 97.81 377 ILE A CA 1
ATOM 3091 C C . ILE A 1 377 ? -11.113 -0.671 23.987 1.00 97.81 377 ILE A C 1
ATOM 3093 O O . ILE A 1 377 ? -10.503 -0.774 25.056 1.00 97.81 377 ILE A O 1
ATOM 3097 N N . LYS A 1 378 ? -12.261 -1.321 23.768 1.00 97.06 378 LYS A N 1
ATOM 3098 C CA . LYS A 1 378 ? -12.886 -2.101 24.828 1.00 97.06 378 LYS A CA 1
ATOM 3099 C C . LYS A 1 378 ? -12.044 -3.293 25.261 1.00 97.06 378 LYS A C 1
ATOM 3101 O O . LYS A 1 378 ? -11.958 -3.581 26.457 1.00 97.06 378 LYS A O 1
ATOM 3106 N N . LYS A 1 379 ? -11.460 -4.003 24.299 1.00 95.38 379 LYS A N 1
ATOM 3107 C CA . LYS A 1 379 ? -10.740 -5.256 24.528 1.00 95.38 379 LYS A CA 1
ATOM 3108 C C . LYS A 1 379 ? -9.355 -5.054 25.144 1.00 95.38 379 LYS A C 1
ATOM 3110 O O . LYS A 1 379 ? -9.000 -5.790 26.062 1.00 95.38 379 LYS A O 1
ATOM 3115 N N . ILE A 1 380 ? -8.601 -4.068 24.663 1.00 95.12 380 ILE A N 1
ATOM 3116 C CA . ILE A 1 380 ? -7.223 -3.784 25.085 1.00 95.12 380 ILE A CA 1
ATOM 3117 C C . ILE A 1 380 ? -7.202 -2.807 26.261 1.00 95.12 380 ILE A C 1
ATOM 3119 O O . ILE A 1 380 ? -6.583 -3.095 27.285 1.00 95.12 380 ILE A O 1
ATOM 3123 N N . GLU A 1 381 ? -7.880 -1.664 26.136 1.00 93.88 381 GLU A N 1
ATOM 3124 C CA . GLU A 1 381 ? -7.797 -0.585 27.131 1.00 93.88 381 GLU A CA 1
ATOM 3125 C C . GLU A 1 381 ? -8.839 -0.753 28.255 1.00 93.88 381 GLU A C 1
ATOM 3127 O O . GLU A 1 381 ? -8.689 -0.216 29.354 1.00 93.88 381 GLU A O 1
ATOM 3132 N N . GLY A 1 382 ? -9.900 -1.535 28.018 1.00 95.00 382 GLY A N 1
ATOM 3133 C CA . GLY A 1 382 ? -10.966 -1.802 28.992 1.00 95.00 382 GLY A CA 1
ATOM 3134 C C . GLY A 1 382 ? -11.991 -0.668 29.144 1.00 95.00 382 GLY A C 1
ATOM 3135 O O . GLY A 1 382 ? -12.974 -0.827 29.884 1.00 95.00 382 GLY A O 1
ATOM 3136 N N . THR A 1 383 ? -11.780 0.443 28.441 1.00 95.88 383 THR A N 1
ATOM 3137 C CA . THR A 1 383 ? -12.596 1.667 28.413 1.00 95.88 383 THR A CA 1
ATOM 3138 C C . THR A 1 383 ? -13.634 1.617 27.287 1.00 95.88 383 THR A C 1
ATOM 3140 O O . THR A 1 383 ? -13.875 0.555 26.707 1.00 95.88 383 THR A O 1
ATOM 3143 N N . GLN A 1 384 ? -14.329 2.724 27.041 1.00 96.69 384 GLN A N 1
ATOM 3144 C CA . GLN A 1 384 ? -15.194 2.918 25.877 1.00 96.69 384 GLN A CA 1
ATOM 3145 C C . GLN A 1 384 ? -14.704 4.097 25.034 1.00 96.69 384 GLN A C 1
ATOM 3147 O O . GLN A 1 384 ? -13.938 4.927 25.514 1.00 96.69 384 GLN A O 1
ATOM 3152 N N . THR A 1 385 ? -15.156 4.204 23.788 1.00 95.50 385 THR A N 1
ATOM 3153 C CA . THR A 1 385 ? -14.810 5.334 22.912 1.00 95.50 385 THR A CA 1
ATOM 3154 C C . THR A 1 385 ? -15.409 6.658 23.398 1.00 95.50 385 THR A C 1
ATOM 3156 O O . THR A 1 385 ? -14.783 7.704 23.236 1.00 95.50 385 THR A O 1
ATOM 3159 N N . SER A 1 386 ? -16.556 6.636 24.081 1.00 95.00 386 SER A N 1
ATOM 3160 C CA . SER A 1 386 ? -17.130 7.808 24.754 1.00 95.00 386 SER A CA 1
ATOM 3161 C C . SER A 1 386 ? -16.238 8.379 25.862 1.00 95.00 386 SER A C 1
ATOM 3163 O O . SER A 1 386 ? -16.254 9.590 26.083 1.00 95.00 386 SER A O 1
ATOM 3165 N N . ASP A 1 387 ? -15.386 7.564 26.503 1.00 94.88 387 ASP A N 1
ATOM 3166 C CA . ASP A 1 387 ? -14.402 8.049 27.487 1.00 94.88 387 ASP A CA 1
ATOM 3167 C C . ASP A 1 387 ? -13.345 8.978 26.845 1.00 94.88 387 ASP A C 1
ATOM 3169 O O . ASP A 1 387 ? -12.714 9.765 27.552 1.00 94.88 387 ASP A O 1
ATOM 3173 N N . TYR A 1 388 ? -13.203 8.916 25.516 1.00 91.44 388 TYR A N 1
ATOM 3174 C CA . TYR A 1 388 ? -12.345 9.755 24.669 1.00 91.44 388 TYR A CA 1
ATOM 3175 C C . TYR A 1 388 ? -13.141 10.848 23.921 1.00 91.44 388 TYR A C 1
ATOM 3177 O O . TYR A 1 388 ? -12.630 11.525 23.040 1.00 91.44 388 TYR A O 1
ATOM 3185 N N . GLY A 1 389 ? -14.429 11.032 24.236 1.00 90.44 389 GLY A N 1
ATOM 3186 C CA . GLY A 1 389 ? -15.280 12.054 23.612 1.00 90.44 389 GLY A CA 1
ATOM 3187 C C . GLY A 1 389 ? -15.989 11.627 22.319 1.00 90.44 389 GLY A C 1
ATOM 3188 O O . GLY A 1 389 ? -16.702 12.437 21.724 1.00 90.44 389 GLY A O 1
ATOM 3189 N N . TYR A 1 390 ? -15.873 10.360 21.911 1.00 89.50 390 TYR A N 1
ATOM 3190 C CA . TYR A 1 390 ? -16.549 9.802 20.733 1.00 89.50 390 TYR A CA 1
ATOM 3191 C C . TYR A 1 390 ? -17.923 9.232 21.102 1.00 89.50 390 TYR A C 1
ATOM 3193 O O . TYR A 1 390 ? -18.157 8.020 21.112 1.00 89.50 390 TYR A O 1
ATOM 3201 N N . GLU A 1 391 ? -18.842 10.134 21.438 1.00 89.00 391 GLU A N 1
ATOM 3202 C CA . GLU A 1 391 ? -20.194 9.808 21.899 1.00 89.00 391 GLU A CA 1
ATOM 3203 C C . GLU A 1 391 ? -20.975 8.939 20.899 1.00 89.00 391 GLU A C 1
ATOM 3205 O O . GLU A 1 391 ? -20.840 9.075 19.685 1.00 89.00 391 GLU A O 1
ATOM 3210 N N . ASN A 1 392 ? -21.840 8.064 21.420 1.00 88.19 392 ASN A N 1
ATOM 3211 C CA . ASN A 1 392 ? -22.653 7.113 20.647 1.00 88.19 392 ASN A CA 1
ATOM 3212 C C . ASN A 1 392 ? -21.852 6.112 19.788 1.00 88.19 392 ASN A C 1
ATOM 3214 O O . ASN A 1 392 ? -22.431 5.466 18.915 1.00 88.19 392 ASN A O 1
ATOM 3218 N N . THR A 1 393 ? -20.546 5.940 20.012 1.00 93.56 393 THR A N 1
ATOM 3219 C CA . THR A 1 393 ? -19.730 4.952 19.276 1.00 93.56 393 THR A CA 1
ATOM 3220 C C . THR A 1 393 ? -19.301 3.752 20.125 1.00 93.56 393 THR A C 1
ATOM 3222 O O . THR A 1 393 ? -18.581 2.887 19.638 1.00 93.56 393 THR A O 1
ATOM 3225 N N . ASP A 1 394 ? -19.773 3.670 21.372 1.00 96.25 394 ASP A N 1
ATOM 3226 C CA . ASP A 1 394 ? -19.407 2.616 22.319 1.00 96.25 394 ASP A CA 1
ATOM 3227 C C . ASP A 1 394 ? -19.807 1.228 21.815 1.00 96.25 394 ASP A C 1
ATOM 3229 O O . ASP A 1 394 ? -20.960 0.987 21.451 1.00 96.25 394 ASP A O 1
ATOM 3233 N N . ILE A 1 395 ? -18.880 0.269 21.894 1.00 96.81 395 ILE A N 1
ATOM 3234 C CA . ILE A 1 395 ? -19.152 -1.107 21.455 1.00 96.81 395 ILE A CA 1
ATOM 3235 C C . ILE A 1 395 ? -20.228 -1.785 22.316 1.00 96.81 395 ILE A C 1
ATOM 3237 O O . ILE A 1 395 ? -20.958 -2.650 21.845 1.00 96.81 395 ILE A O 1
ATOM 3241 N N . ALA A 1 396 ? -20.380 -1.363 23.578 1.00 94.38 396 ALA A N 1
ATOM 3242 C CA . ALA A 1 396 ? -21.376 -1.925 24.494 1.00 94.38 396 ALA A CA 1
ATOM 3243 C C . ALA A 1 396 ? -22.830 -1.677 24.056 1.00 94.38 396 ALA A C 1
ATOM 3245 O O . ALA A 1 396 ? -23.715 -2.442 24.444 1.00 94.38 396 ALA A O 1
ATOM 3246 N N . ASP A 1 397 ? -23.067 -0.635 23.258 1.00 94.50 397 ASP A N 1
ATOM 3247 C CA . ASP A 1 397 ? -24.380 -0.314 22.697 1.00 94.50 397 ASP A CA 1
ATOM 3248 C C . ASP A 1 397 ? -24.555 -0.875 21.271 1.00 94.50 397 ASP A C 1
ATOM 3250 O O . ASP A 1 397 ? -25.596 -0.658 20.649 1.00 94.50 397 ASP A O 1
ATOM 3254 N N . ARG A 1 398 ? -23.555 -1.616 20.767 1.00 96.44 398 ARG A N 1
ATOM 3255 C CA . ARG A 1 398 ? -23.432 -2.085 19.376 1.00 96.44 398 ARG A CA 1
ATOM 3256 C C . ARG A 1 398 ? -23.140 -3.595 19.299 1.00 96.44 398 ARG A C 1
ATOM 3258 O O . ARG A 1 398 ? -22.071 -4.011 18.844 1.00 96.44 398 ARG A O 1
ATOM 3265 N N . PRO A 1 399 ? -24.051 -4.441 19.814 1.00 97.25 399 PRO A N 1
ATOM 3266 C CA . PRO A 1 399 ? -23.826 -5.881 19.919 1.00 97.25 399 PRO A CA 1
ATOM 3267 C C . PRO A 1 399 ? -23.668 -6.598 18.569 1.00 97.25 399 PRO A C 1
ATOM 3269 O O . PRO A 1 399 ? -23.019 -7.643 18.524 1.00 97.25 399 PRO A O 1
ATOM 3272 N N . GLU A 1 400 ? -24.255 -6.094 17.478 1.00 98.19 400 GLU A N 1
ATOM 3273 C CA . GLU A 1 400 ? -24.070 -6.683 16.145 1.00 98.19 400 GLU A CA 1
ATOM 3274 C C . GLU A 1 400 ? -22.676 -6.357 15.596 1.00 98.19 400 GLU A C 1
ATOM 3276 O O . GLU A 1 400 ? -22.029 -7.235 15.026 1.00 98.19 400 GLU A O 1
ATOM 3281 N N . THR A 1 401 ? -22.170 -5.149 15.859 1.00 98.25 401 THR A N 1
ATOM 3282 C CA . THR A 1 401 ? -20.779 -4.768 15.573 1.00 98.25 401 THR A CA 1
ATOM 3283 C C . THR A 1 401 ? -19.787 -5.633 16.350 1.00 98.25 401 THR A C 1
ATOM 3285 O O . THR A 1 401 ? -18.838 -6.150 15.761 1.00 98.25 401 THR A O 1
ATOM 3288 N N . GLU A 1 402 ? -20.010 -5.846 17.653 1.00 98.19 402 GLU A N 1
ATOM 3289 C CA . GLU A 1 402 ? -19.156 -6.721 18.471 1.00 98.19 402 GLU A CA 1
ATOM 3290 C C . GLU A 1 402 ? -19.114 -8.145 17.897 1.00 98.19 402 GLU A C 1
ATOM 3292 O O . GLU A 1 402 ? -18.036 -8.683 17.639 1.00 98.19 402 GLU A O 1
ATOM 3297 N N . ALA A 1 403 ? -20.286 -8.726 17.618 1.00 98.00 403 ALA A N 1
ATOM 3298 C CA . ALA A 1 403 ? -20.400 -10.071 17.061 1.00 98.00 403 ALA A CA 1
ATOM 3299 C C . ALA A 1 403 ? -19.758 -10.196 15.669 1.00 98.00 403 ALA A C 1
ATOM 3301 O O . ALA A 1 403 ? -19.158 -11.227 15.360 1.00 98.00 403 ALA A O 1
ATOM 3302 N N . TYR A 1 404 ? -19.866 -9.158 14.834 1.00 98.38 404 TYR A N 1
ATOM 3303 C CA . TYR A 1 404 ? -19.221 -9.121 13.525 1.00 98.38 404 TYR A CA 1
ATOM 3304 C C . TYR A 1 404 ? -17.697 -9.207 13.644 1.00 98.38 404 TYR A C 1
ATOM 3306 O O . TYR A 1 404 ? -17.085 -10.038 12.974 1.00 98.38 404 TYR A O 1
ATOM 3314 N N . PHE A 1 405 ? -17.076 -8.402 14.512 1.00 98.12 405 PHE A N 1
ATOM 3315 C CA . PHE A 1 405 ? -15.621 -8.425 14.674 1.00 98.12 405 PHE A CA 1
ATOM 3316 C C . PHE A 1 405 ? -15.123 -9.716 15.334 1.00 98.12 405 PHE A C 1
ATOM 3318 O O . PHE A 1 405 ? -14.084 -10.236 14.928 1.00 98.12 405 PHE A O 1
ATOM 3325 N N . GLU A 1 406 ? -15.872 -10.295 16.281 1.00 96.19 406 GLU A N 1
ATOM 3326 C CA . GLU A 1 406 ? -15.559 -11.629 16.812 1.00 96.19 406 GLU A CA 1
ATOM 3327 C C . GLU A 1 406 ? -15.530 -12.701 15.708 1.00 96.19 406 GLU A C 1
ATOM 3329 O O . GLU A 1 406 ? -14.592 -13.501 15.651 1.00 96.19 406 GLU A O 1
ATOM 3334 N N . ASP A 1 407 ? -16.524 -12.709 14.813 1.00 96.69 407 ASP A N 1
ATOM 3335 C CA . ASP A 1 407 ? -16.590 -13.645 13.684 1.00 96.69 407 ASP A CA 1
ATOM 3336 C C . ASP A 1 407 ? -15.500 -13.369 12.636 1.00 96.69 407 ASP A C 1
ATOM 3338 O O . ASP A 1 407 ? -14.830 -14.299 12.183 1.00 96.69 407 ASP A O 1
ATOM 3342 N N . LEU A 1 408 ? -15.269 -12.099 12.287 1.00 96.12 408 LEU A N 1
ATOM 3343 C CA . LEU A 1 408 ? -14.224 -11.689 11.349 1.00 96.12 408 LEU A CA 1
ATOM 3344 C C . LEU A 1 408 ? -12.848 -12.163 11.825 1.00 96.12 408 LEU A C 1
ATOM 3346 O O . LEU A 1 408 ? -12.136 -12.840 11.084 1.00 96.12 408 LEU A O 1
ATOM 3350 N N . PHE A 1 409 ? -12.477 -11.869 13.070 1.00 95.06 409 PHE A N 1
ATOM 3351 C CA . PHE A 1 409 ? -11.166 -12.251 13.596 1.00 95.06 409 PHE A CA 1
ATOM 3352 C C . PHE A 1 409 ? -11.028 -13.765 13.765 1.00 95.06 409 PHE A C 1
ATOM 3354 O O . PHE A 1 409 ? -9.948 -14.304 13.521 1.00 95.06 409 PHE A O 1
ATOM 3361 N N . ALA A 1 410 ? -12.116 -14.481 14.065 1.00 92.56 410 ALA A N 1
ATOM 3362 C CA . ALA A 1 410 ? -12.114 -15.940 14.047 1.00 92.56 410 ALA A CA 1
ATOM 3363 C C . ALA A 1 410 ? -11.857 -16.506 12.637 1.00 92.56 410 ALA A C 1
ATOM 3365 O O . ALA A 1 410 ? -11.053 -17.426 12.493 1.00 92.56 410 ALA A O 1
ATOM 3366 N N . LYS A 1 411 ? -12.489 -15.949 11.592 1.00 90.75 411 LYS A N 1
ATOM 3367 C CA . LYS A 1 411 ? -12.259 -16.350 10.189 1.00 90.75 411 LYS A CA 1
ATOM 3368 C C . LYS A 1 411 ? -10.825 -16.079 9.739 1.00 90.75 411 LYS A C 1
ATOM 3370 O O . LYS A 1 411 ? -10.240 -16.909 9.049 1.00 90.75 411 LYS A O 1
ATOM 3375 N N . LEU A 1 412 ? -10.258 -14.952 10.165 1.00 90.00 412 LEU A N 1
ATOM 3376 C CA . LEU A 1 412 ? -8.887 -14.555 9.844 1.00 90.00 412 LEU A CA 1
ATOM 3377 C C . LEU A 1 412 ? -7.826 -15.264 10.708 1.00 90.00 412 LEU A C 1
ATOM 3379 O O . LEU A 1 412 ? -6.633 -15.071 10.484 1.00 90.00 412 LEU A O 1
ATOM 3383 N N . ASN A 1 413 ? -8.236 -16.105 11.669 1.00 86.56 413 ASN A N 1
ATOM 3384 C CA . ASN A 1 413 ? -7.367 -16.743 12.667 1.00 86.56 413 ASN A CA 1
ATOM 3385 C C . ASN A 1 413 ? -6.515 -15.737 13.465 1.00 86.56 413 ASN A C 1
ATOM 3387 O O . ASN A 1 413 ? -5.345 -15.989 13.755 1.00 86.56 413 ASN A O 1
ATOM 3391 N N . ILE A 1 414 ? -7.103 -14.596 13.817 1.00 84.06 414 ILE A N 1
ATOM 3392 C CA . ILE A 1 414 ? -6.443 -13.550 14.594 1.00 84.06 414 ILE A CA 1
ATOM 3393 C C . ILE A 1 414 ? -6.771 -13.774 16.066 1.00 84.06 414 ILE A C 1
ATOM 3395 O O . ILE A 1 414 ? -7.910 -13.611 16.506 1.00 84.06 414 ILE A O 1
ATOM 3399 N N . GLU A 1 415 ? -5.760 -14.180 16.830 1.00 69.75 415 GLU A N 1
ATOM 3400 C CA . GLU A 1 415 ? -5.846 -14.223 18.288 1.00 69.75 415 GLU A CA 1
ATOM 3401 C C . GLU A 1 415 ? -5.776 -12.793 18.835 1.00 69.75 415 GLU A C 1
ATOM 3403 O O . GLU A 1 415 ? -5.052 -11.947 18.306 1.00 69.75 415 GLU A O 1
ATOM 3408 N N . GLY A 1 416 ? -6.547 -12.513 19.885 1.00 54.34 416 GLY A N 1
ATOM 3409 C CA . GLY A 1 416 ? -6.556 -11.202 20.526 1.00 54.34 416 GLY A CA 1
ATOM 3410 C C . GLY A 1 416 ? -6.547 -11.273 22.030 1.00 54.34 416 GLY A C 1
ATOM 3411 O O . GLY A 1 416 ? -6.439 -12.393 22.578 1.00 54.34 416 GLY A O 1
#

Nearest PDB structures (foldseek):
  4uer-assembly1_a  TM=2.121E-01  e=3.830E+00  Lachancea kluyveri

Foldseek 3Di:
DWDWDKDFDDFDDDDDADDDDDDDDAFDFDDDPQQWDDFPNDIAGLPDALAQAWDWAADDDRFLLVRTGTDPVSLADELVSFDKADQQDDDCQDPCVSVVIDHPVHLLWDQGIWTATPNNIITGQTLNHLAPVCCVPDPLLRNLVNLLVSLVSNLLVLSCLVVDPFLLSLLRVLLDDHSRSLNRLVSSLVRLVVSCVVPVPDVSSVVSSRSSVVSSLLVRLLNCQSGTPDLDAAETEGPPDDDDPVVVVQVVQLVVLLVLDFSSLSSLASHEYEDAQVVVCVVDCPDPDGDQWAADLSRYIYGHPPDRDHSLSSQLNSLLSSFSSSWNAPRSRVPRTDTPLNDPLQVVLCVVQPCDPPDPSVRSSSLSSLLRSQLCCCVRVVDGVVVVVPPSSHVVSRVSSNVSVVVSCVSSVTDD

Mean predicted aligned error: 8.12 Å

Sequence (416 aa):
MRKWTKLWLAAMTAVSLNASALSDVNAETTTVDETSFEVNGQQFDLYESIYPQVEFEIGEGESIHDRIILNEDTLFASVDDALYVSNPGSNFEFVNEITGGKSYRDLSTFAWLYLIYDNGDMQIISPAVASADLLDTFSLEELVEAQYQDINFKLHGSYLNHYTDDIYEMYHYTKNFSPQIIADAYADVRRAEILQEQDPSNPRIQEILNDMYDSYNLLVERYDMSVSEEKAPYFEYFEGVEESSELDERESIIVEAFHKLPLDFQQRLARFGYMTHTDINNIIDVGDFDLSAMAYPAREIHFSEEYEIEPVIIYHEMGHIIDYSSRVYKDPALEEYKSFSDSDEWMSVHQAEWEEEGSYYHEPSESFAQGFAAYWIKKIEGTQTSDYGYENTDIADRPETEAYFEDLFAKLNIEG

Secondary structure (DSSP, 8-state):
---EE--B-------------------------SS--EETTEEP--S--SS----EEE-S-SSHHHHEEE-GGGSS--GGGSEEES---S--S-HHHHHT--SHHHHT----EEEEETTS-EEEE-GGG-SGGGTTTS-HHHHHHHHHHHHHHHHHTGGGGGT---HHHHHHHTT---HHHHHHHHHHHHHHHHHHTTSTT-HHHHHHHHHHHHHHHHHHHHHHHHH-SS---EEEE-TT----HHHHHHHHHHHHHHHHS-HHHHTT--EEEEE-HHHHHHSS--TTPPPSEEEETTTEEEEESSS---HHHHHHHHHHHHHHHTPEEEETTTTEEE-STTSHHHHHHIIIII--TT-GGGSHHHHHHHHHHHHHIIIIISS-GGGGT-TT--GGG-HHHHHHHHHHHHHTT---